Protein AF-0000000072276154 (afdb_homodimer)

InterPro domains:
  IPR001851 ABC transporter, permease [PF02653] (33-314)
  IPR043428 High-affinity branched-chain amino acid transport system permease protein LivM-like [PTHR30482] (12-326)
  IPR043428 High-affinity branched-chain amino acid transport system permease protein LivM-like [cd06581] (38-322)

Solvent-accessible surface area (backbone atoms only — not comparable to full-atom values): 31426 Å² total; per-residue (Å²): 125,58,68,64,54,51,51,53,49,45,52,53,41,51,57,39,52,55,40,63,68,22,53,85,70,34,52,75,66,49,41,54,52,49,31,51,44,28,38,45,26,33,36,22,40,18,47,28,44,27,39,28,32,35,58,41,52,64,57,22,55,36,30,25,19,37,48,3,19,51,48,17,37,55,33,35,20,46,50,70,51,31,57,71,69,30,68,67,38,55,68,86,55,42,73,38,63,39,57,67,67,65,20,23,54,48,14,10,49,50,24,22,53,52,29,53,62,57,28,59,62,46,42,71,43,58,65,70,53,24,24,52,39,26,35,28,48,23,50,26,45,44,32,50,43,36,51,35,40,46,78,43,42,11,78,40,72,36,65,70,26,60,65,77,61,42,55,69,55,32,41,50,54,29,52,52,48,51,50,54,50,45,56,44,52,75,32,74,64,23,49,52,27,41,40,36,36,74,34,55,67,62,29,42,73,75,68,46,56,63,50,62,50,40,34,49,33,40,19,55,18,21,20,38,14,1,32,26,18,17,51,50,37,22,52,59,20,51,47,38,58,74,68,43,30,67,72,48,39,52,53,40,48,50,22,22,45,49,7,3,38,49,15,74,50,7,15,48,50,10,36,51,52,51,51,50,49,49,50,53,33,47,48,36,30,78,44,42,60,70,75,84,56,72,50,67,57,42,68,47,42,42,56,34,51,49,28,50,48,49,40,50,43,45,63,77,33,69,51,18,76,35,22,71,40,41,76,75,60,68,67,64,77,109,125,57,69,63,54,52,51,52,50,45,52,52,41,51,58,42,50,56,39,64,66,21,53,83,69,34,51,75,64,50,42,54,52,50,32,50,45,30,40,44,26,33,35,22,40,19,47,27,42,27,40,29,32,36,59,40,53,66,58,23,55,36,30,25,18,37,50,2,19,51,49,16,35,55,34,35,20,46,51,69,52,32,56,71,69,31,67,67,38,54,69,84,55,43,73,39,63,40,57,68,68,66,20,24,55,48,14,10,49,52,23,23,52,52,29,53,62,57,29,60,62,46,44,69,43,58,65,68,54,24,22,53,39,25,36,29,48,24,51,26,45,45,33,48,43,36,50,32,40,46,77,43,41,11,78,40,72,37,65,71,26,60,64,77,61,44,54,68,56,32,43,52,53,29,51,51,48,52,50,53,49,45,56,42,52,74,32,74,63,24,50,52,27,42,40,36,36,74,34,56,66,63,28,41,72,77,68,47,55,64,48,62,50,39,34,48,32,41,20,56,18,21,20,38,15,1,33,26,17,17,52,50,36,22,52,60,22,51,49,39,57,75,66,43,33,67,71,49,40,50,54,40,49,50,22,23,46,49,8,3,37,48,14,75,52,8,15,48,49,10,36,51,51,51,51,50,49,49,50,53,34,47,48,34,28,77,44,43,60,70,75,84,58,74,51,66,58,42,69,47,42,42,55,34,49,49,27,49,48,48,40,50,44,43,63,77,34,67,51,19,76,35,22,72,41,40,76,76,60,67,68,63,77,107

Structure (mmCIF, N/CA/C/O backbone):
data_AF-0000000072276154-model_v1
#
loop_
_entity.id
_entity.type
_entity.pdbx_description
1 polymer 'Inner-membrane translocator'
#
loop_
_atom_site.group_PDB
_atom_site.id
_atom_site.type_symbol
_atom_site.label_atom_id
_atom_site.label_alt_id
_atom_site.label_comp_id
_atom_site.label_asym_id
_atom_site.label_entity_id
_atom_site.label_seq_id
_atom_site.pdbx_PDB_ins_code
_atom_site.Cartn_x
_atom_site.Cartn_y
_atom_site.Cartn_z
_atom_site.occupancy
_atom_site.B_iso_or_equiv
_atom_site.auth_seq_id
_atom_site.auth_comp_id
_atom_site.auth_asym_id
_atom_site.auth_atom_id
_atom_site.pdbx_PDB_model_num
ATOM 1 N N . MET A 1 1 ? -15.102 -29.969 -19.844 1 41.28 1 MET A N 1
ATOM 2 C CA . MET A 1 1 ? -14.508 -28.641 -19.781 1 41.28 1 MET A CA 1
ATOM 3 C C . MET A 1 1 ? -15.469 -27.594 -20.312 1 41.28 1 MET A C 1
ATOM 5 O O . MET A 1 1 ? -15.969 -27.703 -21.422 1 41.28 1 MET A O 1
ATOM 9 N N . SER A 1 2 ? -15.992 -26.844 -19.422 1 53.56 2 SER A N 1
ATOM 10 C CA . SER A 1 2 ? -17.078 -25.984 -19.875 1 53.56 2 SER A CA 1
ATOM 11 C C . SER A 1 2 ? -16.625 -25.094 -21.016 1 53.56 2 SER A C 1
ATOM 13 O O . SER A 1 2 ? -15.438 -24.812 -21.172 1 53.56 2 SER A O 1
ATOM 15 N N . ARG A 1 3 ? -17.375 -25.062 -22.047 1 54.44 3 ARG A N 1
ATOM 16 C CA . ARG A 1 3 ? -17.203 -24.266 -23.25 1 54.44 3 ARG A CA 1
ATOM 17 C C . ARG A 1 3 ? -16.547 -22.922 -22.922 1 54.44 3 ARG A C 1
ATOM 19 O O . ARG A 1 3 ? -15.75 -22.406 -23.703 1 54.44 3 ARG A O 1
ATOM 26 N N . ARG A 1 4 ? -16.781 -22.594 -21.719 1 55.53 4 ARG A N 1
ATOM 27 C CA . ARG A 1 4 ? -16.266 -21.281 -21.297 1 55.53 4 ARG A CA 1
ATOM 28 C C . ARG A 1 4 ? -14.758 -21.359 -21.062 1 55.53 4 ARG A C 1
ATOM 30 O O . ARG A 1 4 ? -14.031 -20.438 -21.422 1 55.53 4 ARG A O 1
ATOM 37 N N . LEU A 1 5 ? -14.406 -22.484 -20.547 1 55.44 5 LEU A N 1
ATOM 38 C CA . LEU A 1 5 ? -12.984 -22.688 -20.297 1 55.44 5 LEU A CA 1
ATOM 39 C C . LEU A 1 5 ? -12.219 -22.828 -21.609 1 55.44 5 LEU A C 1
ATOM 41 O O . LEU A 1 5 ? -11.109 -22.297 -21.75 1 55.44 5 LEU A O 1
ATOM 45 N N . VAL A 1 6 ? -12.836 -23.484 -22.531 1 52.12 6 VAL A N 1
ATOM 46 C CA . VAL A 1 6 ? -12.203 -23.734 -23.828 1 52.12 6 VAL A CA 1
ATOM 47 C C . VAL A 1 6 ? -12.031 -22.406 -24.562 1 52.12 6 VAL A C 1
ATOM 49 O O . VAL A 1 6 ? -10.992 -22.156 -25.172 1 52.12 6 VAL A O 1
ATOM 52 N N . LEU A 1 7 ? -12.977 -21.594 -24.547 1 52.12 7 LEU A N 1
ATOM 53 C CA . LEU A 1 7 ? -12.898 -20.328 -25.281 1 52.12 7 LEU A CA 1
ATOM 54 C C . LEU A 1 7 ? -11.914 -19.375 -24.625 1 52.12 7 LEU A C 1
ATOM 56 O O . LEU A 1 7 ? -11.188 -18.656 -25.312 1 52.12 7 LEU A O 1
ATOM 60 N N . MET A 1 8 ? -11.898 -19.391 -23.391 1 54.91 8 MET A N 1
ATOM 61 C CA . MET A 1 8 ? -10.953 -18.547 -22.672 1 54.91 8 MET A CA 1
ATOM 62 C C . MET A 1 8 ? -9.523 -19 -22.906 1 54.91 8 MET A C 1
ATOM 64 O O . MET A 1 8 ? -8.633 -18.188 -23.125 1 54.91 8 MET A O 1
ATOM 68 N N . LEU A 1 9 ? -9.344 -20.328 -22.844 1 52.19 9 LEU A N 1
ATOM 69 C CA . LEU A 1 9 ? -8.039 -20.922 -23.125 1 52.19 9 LEU A CA 1
ATOM 70 C C . LEU A 1 9 ? -7.684 -20.75 -24.609 1 52.19 9 LEU A C 1
ATOM 72 O O . LEU A 1 9 ? -6.523 -20.516 -24.938 1 52.19 9 LEU A O 1
ATOM 76 N N . GLY A 1 10 ? -8.711 -20.953 -25.344 1 52.5 10 GLY A N 1
ATOM 77 C CA . GLY A 1 10 ? -8.469 -20.812 -26.766 1 52.5 10 GLY A CA 1
ATOM 78 C C . GLY A 1 10 ? -8.031 -19.406 -27.156 1 52.5 10 GLY A C 1
ATOM 79 O O . GLY A 1 10 ? -7.094 -19.25 -27.938 1 52.5 10 GLY A O 1
ATOM 80 N N . GLY A 1 11 ? -8.68 -18.359 -26.641 1 52.91 11 GLY A N 1
ATOM 81 C CA . GLY A 1 11 ? -8.328 -16.984 -26.953 1 52.91 11 GLY A CA 1
ATOM 82 C C . GLY A 1 11 ? -6.977 -16.562 -26.391 1 52.91 11 GLY A C 1
ATOM 83 O O . GLY A 1 11 ? -6.207 -15.875 -27.062 1 52.91 11 GLY A O 1
ATOM 84 N N . ALA A 1 12 ? -6.727 -16.953 -25.188 1 53.22 12 ALA A N 1
ATOM 85 C CA . ALA A 1 12 ? -5.41 -16.75 -24.594 1 53.22 12 ALA A CA 1
ATOM 86 C C . ALA A 1 12 ? -4.328 -17.469 -25.391 1 53.22 12 ALA A C 1
ATOM 88 O O . ALA A 1 12 ? -3.232 -16.938 -25.578 1 53.22 12 ALA A O 1
ATOM 89 N N . CYS A 1 13 ? -4.609 -18.719 -25.766 1 49.72 13 CYS A N 1
ATOM 90 C CA . CYS A 1 13 ? -3.738 -19.5 -26.625 1 49.72 13 CYS A CA 1
ATOM 91 C C . CYS A 1 13 ? -3.588 -18.859 -28 1 49.72 13 CYS A C 1
ATOM 93 O O . CYS A 1 13 ? -2.492 -18.844 -28.562 1 49.72 13 CYS A O 1
ATOM 95 N N . LEU A 1 14 ? -4.734 -18.422 -28.562 1 50.88 14 LEU A N 1
ATOM 96 C CA . LEU A 1 14 ? -4.598 -17.781 -29.875 1 50.88 14 LEU A CA 1
ATOM 97 C C . LEU A 1 14 ? -3.688 -16.562 -29.781 1 50.88 14 LEU A C 1
ATOM 99 O O . LEU A 1 14 ? -2.867 -16.328 -30.672 1 50.88 14 LEU A O 1
ATOM 103 N N . LEU A 1 15 ? -3.732 -15.844 -28.703 1 50.88 15 LEU A N 1
ATOM 104 C CA . LEU A 1 15 ? -2.883 -14.68 -28.484 1 50.88 15 LEU A CA 1
ATOM 105 C C . LEU A 1 15 ? -1.444 -15.102 -28.203 1 50.88 15 LEU A C 1
ATOM 107 O O . LEU A 1 15 ? -0.503 -14.445 -28.656 1 50.88 15 LEU A O 1
ATOM 111 N N . ALA A 1 16 ? -1.239 -16.172 -27.406 1 48.66 16 ALA A N 1
ATOM 112 C CA . ALA A 1 16 ? 0.056 -16.812 -27.219 1 48.66 16 ALA A CA 1
ATOM 113 C C . ALA A 1 16 ? 0.595 -17.375 -28.531 1 48.66 16 ALA A C 1
ATOM 115 O O . ALA A 1 16 ? 1.79 -17.266 -28.812 1 48.66 16 ALA A O 1
ATOM 116 N N . LEU A 1 17 ? -0.207 -18.188 -29.078 1 48.78 17 LEU A N 1
ATOM 117 C CA . LEU A 1 17 ? 0.185 -18.797 -30.344 1 48.78 17 LEU A CA 1
ATOM 118 C C . LEU A 1 17 ? 0.573 -17.734 -31.359 1 48.78 17 LEU A C 1
ATOM 120 O O . LEU A 1 17 ? 1.497 -17.922 -32.156 1 48.78 17 LEU A O 1
ATOM 124 N N . ALA A 1 18 ? -0.161 -16.688 -31.469 1 46.94 18 ALA A N 1
ATOM 125 C CA . ALA A 1 18 ? 0.297 -15.602 -32.312 1 46.94 18 ALA A CA 1
ATOM 126 C C . ALA A 1 18 ? 1.661 -15.086 -31.875 1 46.94 18 ALA A C 1
ATOM 128 O O . ALA A 1 18 ? 2.416 -14.523 -32.656 1 46.94 18 ALA A O 1
ATOM 129 N N . GLY A 1 19 ? 2.08 -15.273 -30.688 1 46.59 19 GLY A N 1
ATOM 130 C CA . GLY A 1 19 ? 3.385 -14.969 -30.125 1 46.59 19 GLY A CA 1
ATOM 131 C C . GLY A 1 19 ? 4.473 -15.922 -30.594 1 46.59 19 GLY A C 1
ATOM 132 O O . GLY A 1 19 ? 5.645 -15.539 -30.656 1 46.59 19 GLY A O 1
ATOM 133 N N . TRP A 1 20 ? 4.23 -17.25 -30.453 1 45.78 20 TRP A N 1
ATOM 134 C CA . TRP A 1 20 ? 5.23 -18.125 -31.047 1 45.78 20 TRP A CA 1
ATOM 135 C C . TRP A 1 20 ? 5.621 -17.656 -32.438 1 45.78 20 TRP A C 1
ATOM 137 O O . TRP A 1 20 ? 6.793 -17.719 -32.812 1 45.78 20 TRP A O 1
ATOM 147 N N . GLY A 1 21 ? 4.656 -17.641 -33.281 1 46.94 21 GLY A N 1
ATOM 148 C CA . GLY A 1 21 ? 5.043 -17.109 -34.562 1 46.94 21 GLY A CA 1
ATOM 149 C C . GLY A 1 21 ? 5.648 -15.719 -34.469 1 46.94 21 GLY A C 1
ATOM 150 O O . GLY A 1 21 ? 6.207 -15.227 -35.469 1 46.94 21 GLY A O 1
ATOM 151 N N . LEU A 1 22 ? 5.523 -15.078 -33.406 1 49.22 22 LEU A N 1
ATOM 152 C CA . LEU A 1 22 ? 5.875 -13.672 -33.219 1 49.22 22 LEU A CA 1
ATOM 153 C C . LEU A 1 22 ? 7.355 -13.523 -32.875 1 49.22 22 LEU A C 1
ATOM 155 O O . LEU A 1 22 ? 7.965 -12.492 -33.188 1 49.22 22 LEU A O 1
ATOM 159 N N . PRO A 1 23 ? 7.922 -14.391 -31.984 1 51.28 23 PRO A N 1
ATOM 160 C CA . PRO A 1 23 ? 9.344 -14.078 -31.797 1 51.28 23 PRO A CA 1
ATOM 161 C C . PRO A 1 23 ? 10.07 -13.859 -33.125 1 51.28 23 PRO A C 1
ATOM 163 O O . PRO A 1 23 ? 11.008 -13.062 -33.188 1 51.28 23 PRO A O 1
ATOM 166 N N . MET A 1 24 ? 9.781 -14.75 -34 1 50.78 24 MET A N 1
ATOM 167 C CA . MET A 1 24 ? 10.469 -14.539 -35.281 1 50.78 24 MET A CA 1
ATOM 168 C C . MET A 1 24 ? 10.117 -13.18 -35.875 1 50.78 24 MET A C 1
ATOM 170 O O . MET A 1 24 ? 10.906 -12.617 -36.625 1 50.78 24 MET A O 1
ATOM 174 N N . VAL A 1 25 ? 8.945 -12.688 -35.531 1 53.09 25 VAL A N 1
ATOM 175 C CA . VAL A 1 25 ? 8.531 -11.438 -36.156 1 53.09 25 VAL A CA 1
ATOM 176 C C . VAL A 1 25 ? 8.688 -10.289 -35.188 1 53.09 25 VAL A C 1
ATOM 178 O O . VAL A 1 25 ? 8.828 -9.125 -35.562 1 53.09 25 VAL A O 1
ATOM 181 N N . VAL A 1 26 ? 8.758 -10.758 -33.906 1 63.75 26 VAL A N 1
ATOM 182 C CA . VAL A 1 26 ? 8.727 -9.664 -32.938 1 63.75 26 VAL A CA 1
ATOM 183 C C . VAL A 1 26 ? 10.156 -9.305 -32.5 1 63.75 26 VAL A C 1
ATOM 185 O O . VAL A 1 26 ? 11.016 -10.18 -32.406 1 63.75 26 VAL A O 1
ATOM 188 N N . SER A 1 27 ? 10.508 -8.133 -32.594 1 75.81 27 SER A N 1
ATOM 189 C CA . SER A 1 27 ? 11.789 -7.574 -32.156 1 75.81 27 SER A CA 1
ATOM 190 C C . SER A 1 27 ? 12.148 -8.039 -30.766 1 75.81 27 SER A C 1
ATOM 192 O O . SER A 1 27 ? 11.297 -8.562 -30.047 1 75.81 27 SER A O 1
ATOM 194 N N . ASP A 1 28 ? 13.383 -8.18 -30.453 1 78.88 28 ASP A N 1
ATOM 195 C CA . ASP A 1 28 ? 13.883 -8.539 -29.141 1 78.88 28 ASP A CA 1
ATOM 196 C C . ASP A 1 28 ? 13.141 -7.781 -28.047 1 78.88 28 ASP A C 1
ATOM 198 O O . ASP A 1 28 ? 12.797 -8.352 -27 1 78.88 28 ASP A O 1
ATOM 202 N N . TYR A 1 29 ? 12.828 -6.625 -28.328 1 80.25 29 TYR A N 1
ATOM 203 C CA . TYR A 1 29 ? 12.094 -5.785 -27.391 1 80.25 29 TYR A CA 1
ATOM 204 C C . TYR A 1 29 ? 10.664 -6.281 -27.219 1 80.25 29 TYR A C 1
ATOM 206 O O . TYR A 1 29 ? 10.156 -6.352 -26.109 1 80.25 29 TYR A O 1
ATOM 214 N N . GLY A 1 30 ? 10.094 -6.602 -28.25 1 81 30 GLY A N 1
ATOM 215 C CA . GLY A 1 30 ? 8.742 -7.133 -28.219 1 81 30 GLY A CA 1
ATOM 216 C C . GLY A 1 30 ? 8.633 -8.43 -27.438 1 81 30 GLY A C 1
ATOM 217 O O . GLY A 1 30 ? 7.66 -8.641 -26.719 1 81 30 GLY A O 1
ATOM 218 N N . GLN A 1 31 ? 9.633 -9.281 -27.641 1 86 31 GLN A N 1
ATOM 219 C CA . GLN A 1 31 ? 9.625 -10.547 -26.906 1 86 31 GLN A CA 1
ATOM 220 C C . GLN A 1 31 ? 9.703 -10.312 -25.406 1 86 31 GLN A C 1
ATOM 222 O O . GLN A 1 31 ? 9.031 -10.984 -24.625 1 86 31 GLN A O 1
ATOM 227 N N . ARG A 1 32 ? 10.523 -9.367 -25 1 88.25 32 ARG A N 1
ATOM 228 C CA . ARG A 1 32 ? 10.664 -9.062 -23.578 1 88.25 32 ARG A CA 1
ATOM 229 C C . ARG A 1 32 ? 9.344 -8.562 -23 1 88.25 32 ARG A C 1
ATOM 231 O O . ARG A 1 32 ? 8.969 -8.938 -21.891 1 88.25 32 ARG A O 1
ATOM 238 N N . LEU A 1 33 ? 8.633 -7.789 -23.781 1 86.5 33 LEU A N 1
ATOM 239 C CA . LEU A 1 33 ? 7.352 -7.254 -23.359 1 86.5 33 LEU A CA 1
ATOM 240 C C . LEU A 1 33 ? 6.316 -8.367 -23.219 1 86.5 33 LEU A C 1
ATOM 242 O O . LEU A 1 33 ? 5.527 -8.375 -22.266 1 86.5 33 LEU A O 1
ATOM 246 N N . LEU A 1 34 ? 6.375 -9.242 -24.125 1 88.94 34 LEU A N 1
ATOM 247 C CA . LEU A 1 34 ? 5.41 -10.336 -24.125 1 88.94 34 LEU A CA 1
ATOM 248 C C . LEU A 1 34 ? 5.688 -11.297 -22.969 1 88.94 34 LEU A C 1
ATOM 250 O O . LEU A 1 34 ? 4.754 -11.805 -22.344 1 88.94 34 LEU A O 1
ATOM 254 N N . ILE A 1 35 ? 6.969 -11.609 -22.75 1 93.56 35 ILE A N 1
ATOM 255 C CA . ILE A 1 35 ? 7.332 -12.484 -21.641 1 93.56 35 ILE A CA 1
ATOM 256 C C . ILE A 1 35 ? 6.867 -11.867 -20.312 1 93.56 35 ILE A C 1
ATOM 258 O O . ILE A 1 35 ? 6.211 -12.523 -19.516 1 93.56 35 ILE A O 1
ATOM 262 N N . MET A 1 36 ? 7.098 -10.586 -20.141 1 92.5 36 MET A N 1
ATOM 263 C CA . MET A 1 36 ? 6.684 -9.898 -18.922 1 92.5 36 MET A CA 1
ATOM 264 C C . MET A 1 36 ? 5.164 -9.859 -18.797 1 92.5 36 MET A C 1
ATOM 266 O O . MET A 1 36 ? 4.621 -9.945 -17.703 1 92.5 36 MET A O 1
ATOM 270 N N . GLY A 1 37 ? 4.531 -9.672 -19.922 1 92.69 37 GLY A N 1
ATOM 271 C CA . GLY A 1 37 ? 3.078 -9.727 -19.922 1 92.69 37 GLY A CA 1
ATOM 272 C C . GLY A 1 37 ? 2.525 -11.055 -19.453 1 92.69 37 GLY A C 1
ATOM 273 O O . GLY A 1 37 ? 1.604 -11.086 -18.625 1 92.69 37 GLY A O 1
ATOM 274 N N . CYS A 1 38 ? 3.121 -12.117 -19.938 1 95.06 38 CYS A N 1
ATOM 275 C CA . CYS A 1 38 ? 2.688 -13.445 -19.531 1 95.06 38 CYS A CA 1
ATOM 276 C C . CYS A 1 38 ? 2.891 -13.664 -18.047 1 95.06 38 CYS A C 1
ATOM 278 O O . CYS A 1 38 ? 2 -14.172 -17.359 1 95.06 38 CYS A O 1
ATOM 280 N N . ILE A 1 39 ? 4.031 -13.273 -17.578 1 97.19 39 ILE A N 1
ATOM 281 C CA . ILE A 1 39 ? 4.336 -13.422 -16.156 1 97.19 39 ILE A CA 1
ATOM 282 C C . ILE A 1 39 ? 3.375 -12.57 -15.336 1 97.19 39 ILE A C 1
ATOM 284 O O . ILE A 1 39 ? 2.85 -13.023 -14.312 1 97.19 39 ILE A O 1
ATOM 288 N N . SER A 1 40 ? 3.094 -11.383 -15.805 1 96.5 40 SER A N 1
ATOM 289 C CA . SER A 1 40 ? 2.186 -10.492 -15.094 1 96.5 40 SER A CA 1
ATOM 290 C C . SER A 1 40 ? 0.777 -11.07 -15.031 1 96.5 40 SER A C 1
ATOM 292 O O . SER A 1 40 ? 0.079 -10.914 -14.023 1 96.5 40 SER A O 1
ATOM 294 N N . VAL A 1 41 ? 0.371 -11.719 -16.078 1 96.19 41 VAL A N 1
ATOM 295 C CA . VAL A 1 41 ? -0.949 -12.336 -16.094 1 96.19 41 VAL A CA 1
ATOM 296 C C . VAL A 1 41 ? -1.03 -13.391 -14.992 1 96.19 41 VAL A C 1
ATOM 298 O O . VAL A 1 41 ? -2.035 -13.484 -14.281 1 96.19 41 VAL A O 1
ATOM 301 N N . ILE A 1 42 ? -0.017 -14.172 -14.859 1 97.94 42 ILE A N 1
ATOM 302 C CA . ILE A 1 42 ? 0.027 -15.195 -13.82 1 97.94 42 ILE A CA 1
ATOM 303 C C . ILE A 1 42 ? -0.07 -14.547 -12.445 1 97.94 42 ILE A C 1
ATOM 305 O O . ILE A 1 42 ? -0.854 -14.977 -11.602 1 97.94 42 ILE A O 1
ATOM 309 N N . LEU A 1 43 ? 0.699 -13.484 -12.281 1 98.25 43 LEU A N 1
ATOM 310 C CA . LEU A 1 43 ? 0.743 -12.812 -10.984 1 98.25 43 LEU A CA 1
ATOM 311 C C . LEU A 1 43 ? -0.593 -12.141 -10.672 1 98.25 43 LEU A C 1
ATOM 313 O O . LEU A 1 43 ? -1.098 -12.25 -9.555 1 98.25 43 LEU A O 1
ATOM 317 N N . VAL A 1 44 ? -1.196 -11.492 -11.648 1 96.75 44 VAL A N 1
ATOM 318 C CA . VAL A 1 44 ? -2.465 -10.797 -11.453 1 96.75 44 VAL A CA 1
ATOM 319 C C . VAL A 1 44 ? -3.58 -11.812 -11.219 1 96.75 44 VAL A C 1
ATOM 321 O O . VAL A 1 44 ? -4.438 -11.617 -10.352 1 96.75 44 VAL A O 1
ATOM 324 N N . ALA A 1 45 ? -3.555 -12.891 -11.984 1 96.5 45 ALA A N 1
ATOM 325 C CA . ALA A 1 45 ? -4.559 -13.938 -11.805 1 96.5 45 ALA A CA 1
ATOM 326 C C . ALA A 1 45 ? -4.449 -14.57 -10.422 1 96.5 45 ALA A C 1
ATOM 328 O O . ALA A 1 45 ? -5.465 -14.898 -9.805 1 96.5 45 ALA A O 1
ATOM 329 N N . SER A 1 46 ? -3.23 -14.789 -9.984 1 97.44 46 SER A N 1
ATOM 330 C CA . SER A 1 46 ? -3.021 -15.352 -8.648 1 97.44 46 SER A CA 1
ATOM 331 C C . SER A 1 46 ? -3.576 -14.43 -7.57 1 97.44 46 SER A C 1
ATOM 333 O O . SER A 1 46 ? -4.18 -14.891 -6.602 1 97.44 46 SER A O 1
ATOM 335 N N . MET A 1 47 ? -3.379 -13.172 -7.734 1 96 47 MET A N 1
ATOM 336 C CA . MET A 1 47 ? -3.885 -12.172 -6.801 1 96 47 MET A CA 1
ATOM 337 C C . MET A 1 47 ? -5.406 -12.086 -6.867 1 96 47 MET A C 1
ATOM 339 O O . MET A 1 47 ? -6.066 -11.891 -5.848 1 96 47 MET A O 1
ATOM 343 N N . GLY A 1 48 ? -5.941 -12.242 -8.023 1 95.06 48 GLY A N 1
ATOM 344 C CA . GLY A 1 48 ? -7.371 -12.125 -8.266 1 95.06 48 GLY A CA 1
ATOM 345 C C . GLY A 1 48 ? -8.18 -13.219 -7.602 1 95.06 48 GLY A C 1
ATOM 346 O O . GLY A 1 48 ? -9.352 -13.023 -7.273 1 95.06 48 GLY A O 1
ATOM 347 N N . LEU A 1 49 ? -7.57 -14.336 -7.379 1 93.88 49 LEU A N 1
ATOM 348 C CA . LEU A 1 49 ? -8.312 -15.453 -6.797 1 93.88 49 LEU A CA 1
ATOM 349 C C . LEU A 1 49 ? -8.812 -15.102 -5.402 1 93.88 49 LEU A C 1
ATOM 351 O O . LEU A 1 49 ? -10 -15.273 -5.105 1 93.88 49 LEU A O 1
ATOM 355 N N . ALA A 1 50 ? -7.965 -14.57 -4.57 1 90.12 50 ALA A N 1
ATOM 356 C CA . ALA A 1 50 ? -8.398 -14.188 -3.23 1 90.12 50 ALA A CA 1
ATOM 357 C C . ALA A 1 50 ? -9.148 -12.852 -3.26 1 90.12 50 ALA A C 1
ATOM 359 O O . ALA A 1 50 ? -10.234 -12.734 -2.691 1 90.12 50 ALA A O 1
ATOM 360 N N . ASN A 1 51 ? -8.633 -11.914 -3.973 1 92.38 51 ASN A N 1
ATOM 361 C CA . ASN A 1 51 ? -9.148 -10.555 -3.943 1 92.38 51 ASN A CA 1
ATOM 362 C C . ASN A 1 51 ? -10.469 -10.438 -4.699 1 92.38 51 ASN A C 1
ATOM 364 O O . ASN A 1 51 ? -11.32 -9.609 -4.359 1 92.38 51 ASN A O 1
ATOM 368 N N . GLY A 1 52 ? -10.648 -11.227 -5.664 1 89.88 52 GLY A N 1
ATOM 369 C CA . GLY A 1 52 ? -11.805 -11.07 -6.523 1 89.88 52 GLY A CA 1
ATOM 370 C C . GLY A 1 52 ? -12.914 -12.055 -6.215 1 89.88 52 GLY A C 1
ATOM 371 O O . GLY A 1 52 ? -14.094 -11.766 -6.453 1 89.88 52 GLY A O 1
ATOM 372 N N . PHE A 1 53 ? -12.57 -13.148 -5.633 1 92.94 53 PHE A N 1
ATOM 373 C CA . PHE A 1 53 ? -13.586 -14.195 -5.574 1 92.94 53 PHE A CA 1
ATOM 374 C C . PHE A 1 53 ? -13.969 -14.5 -4.133 1 92.94 53 PHE A C 1
ATOM 376 O O . PHE A 1 53 ? -14.906 -15.258 -3.877 1 92.94 53 PHE A O 1
ATOM 383 N N . THR A 1 54 ? -13.312 -13.984 -3.16 1 92.38 54 THR A N 1
ATOM 384 C CA . THR A 1 54 ? -13.664 -14.266 -1.774 1 92.38 54 THR A CA 1
ATOM 385 C C . THR A 1 54 ? -14.07 -12.984 -1.048 1 92.38 54 THR A C 1
ATOM 387 O O . THR A 1 54 ? -14.609 -13.039 0.062 1 92.38 54 THR A O 1
ATOM 390 N N . GLY A 1 55 ? -13.805 -11.891 -1.602 1 87.69 55 GLY A N 1
ATOM 391 C CA . GLY A 1 55 ? -14.164 -10.633 -0.98 1 87.69 55 GLY A CA 1
ATOM 392 C C . GLY A 1 55 ? -13.078 -10.07 -0.083 1 87.69 55 GLY A C 1
ATOM 393 O O . GLY A 1 55 ? -13.258 -9.016 0.537 1 87.69 55 GLY A O 1
ATOM 394 N N . VAL A 1 56 ? -12.016 -10.758 0.045 1 90.5 56 VAL A N 1
ATOM 395 C CA . VAL A 1 56 ? -10.883 -10.273 0.823 1 90.5 56 VAL A CA 1
ATOM 396 C C . VAL A 1 56 ? -9.953 -9.461 -0.075 1 90.5 56 VAL A C 1
ATOM 398 O O . VAL A 1 56 ? -9.641 -9.875 -1.192 1 90.5 56 VAL A O 1
ATOM 401 N N . PHE A 1 57 ? -9.617 -8.273 0.342 1 92 57 PHE A N 1
ATOM 402 C CA . PHE A 1 57 ? -8.688 -7.453 -0.423 1 92 57 PHE A CA 1
ATOM 403 C C . PHE A 1 57 ? -7.285 -7.535 0.171 1 92 57 PHE A C 1
ATOM 405 O O . PHE A 1 57 ? -6.906 -6.695 0.992 1 92 57 PHE A O 1
ATOM 412 N N . SER A 1 58 ? -6.539 -8.484 -0.286 1 93.81 58 SER A N 1
ATOM 413 C CA . SER A 1 58 ? -5.188 -8.734 0.207 1 93.81 58 SER A CA 1
ATOM 414 C C . SER A 1 58 ? -4.152 -7.949 -0.59 1 93.81 58 SER A C 1
ATOM 416 O O . SER A 1 58 ? -4.25 -7.848 -1.815 1 93.81 58 SER A O 1
ATOM 418 N N . LEU A 1 59 ? -3.205 -7.383 0.113 1 91.38 59 LEU A N 1
ATOM 419 C CA . LEU A 1 59 ? -2.127 -6.625 -0.515 1 91.38 59 LEU A CA 1
ATOM 420 C C . LEU A 1 59 ? -0.786 -7.32 -0.316 1 91.38 59 LEU A C 1
ATOM 422 O O . LEU A 1 59 ? 0.266 -6.742 -0.592 1 91.38 59 LEU A O 1
ATOM 426 N N . GLY A 1 60 ? -0.795 -8.508 0.126 1 93.12 60 GLY A N 1
ATOM 427 C CA . GLY A 1 60 ? 0.434 -9.172 0.523 1 93.12 60 GLY A CA 1
ATOM 428 C C . GLY A 1 60 ? 0.92 -10.188 -0.496 1 93.12 60 GLY A C 1
ATOM 429 O O . GLY A 1 60 ? 1.896 -10.898 -0.253 1 93.12 60 GLY A O 1
ATOM 430 N N . GLN A 1 61 ? 0.311 -10.312 -1.658 1 96.44 61 GLN A N 1
ATOM 431 C CA . GLN A 1 61 ? 0.606 -11.352 -2.635 1 96.44 61 GLN A CA 1
ATOM 432 C C . GLN A 1 61 ? 2.049 -11.258 -3.121 1 96.44 61 GLN A C 1
ATOM 434 O O . GLN A 1 61 ? 2.678 -12.273 -3.42 1 96.44 61 GLN A O 1
ATOM 439 N N . VAL A 1 62 ? 2.543 -10.062 -3.184 1 97.12 62 VAL A N 1
ATOM 440 C CA . VAL A 1 62 ? 3.896 -9.859 -3.691 1 97.12 62 VAL A CA 1
ATOM 441 C C . VAL A 1 62 ? 4.91 -10.461 -2.717 1 97.12 62 VAL A C 1
ATOM 443 O O . VAL A 1 62 ? 6.039 -10.766 -3.1 1 97.12 62 VAL A O 1
ATOM 446 N N . GLY A 1 63 ? 4.516 -10.594 -1.421 1 97.06 63 GLY A N 1
ATOM 447 C CA . GLY A 1 63 ? 5.363 -11.344 -0.509 1 97.06 63 GLY A CA 1
ATOM 448 C C . GLY A 1 63 ? 5.648 -12.758 -0.983 1 97.06 63 GLY A C 1
ATOM 449 O O . GLY A 1 63 ? 6.777 -13.242 -0.874 1 97.06 63 GLY A O 1
ATOM 450 N N . PHE A 1 64 ? 4.648 -13.391 -1.52 1 98.62 64 PHE A N 1
ATOM 451 C CA . PHE A 1 64 ? 4.801 -14.742 -2.045 1 98.62 64 PHE A CA 1
ATOM 452 C C . PHE A 1 64 ? 5.605 -14.734 -3.338 1 98.62 64 PHE A C 1
ATOM 454 O O . PHE A 1 64 ? 6.352 -15.672 -3.621 1 98.62 64 PHE A O 1
ATOM 461 N N . VAL A 1 65 ? 5.441 -13.688 -4.137 1 98.69 65 VAL A N 1
ATOM 462 C CA . VAL A 1 65 ? 6.246 -13.531 -5.344 1 98.69 65 VAL A CA 1
ATOM 463 C C . VAL A 1 65 ? 7.73 -13.508 -4.977 1 98.69 65 VAL A C 1
ATOM 465 O O . VAL A 1 65 ? 8.547 -14.172 -5.617 1 98.69 65 VAL A O 1
ATOM 468 N N . ALA A 1 66 ? 8.055 -12.75 -3.928 1 98.25 66 ALA A N 1
ATOM 469 C CA . ALA A 1 66 ? 9.43 -12.656 -3.453 1 98.25 66 ALA A CA 1
ATOM 470 C C . ALA A 1 66 ? 9.945 -14.016 -2.984 1 98.25 66 ALA A C 1
ATOM 472 O O . ALA A 1 66 ? 11.047 -14.43 -3.363 1 98.25 66 ALA A O 1
ATOM 473 N N . ILE A 1 67 ? 9.164 -14.68 -2.207 1 98.25 67 ILE A N 1
ATOM 474 C CA . ILE A 1 67 ? 9.547 -15.992 -1.705 1 98.25 67 ILE A CA 1
ATOM 475 C C . ILE A 1 67 ? 9.797 -16.938 -2.875 1 98.25 67 ILE A C 1
ATOM 477 O O . ILE A 1 67 ? 10.812 -17.641 -2.906 1 98.25 67 ILE A O 1
ATOM 481 N N . GLY A 1 68 ? 8.93 -16.906 -3.809 1 98.69 68 GLY A N 1
ATOM 482 C CA . GLY A 1 68 ? 9.07 -17.781 -4.969 1 98.69 68 GLY A CA 1
ATOM 483 C C . GLY A 1 68 ? 10.336 -17.516 -5.762 1 98.69 68 GLY A C 1
ATOM 484 O O . GLY A 1 68 ? 11.016 -18.453 -6.18 1 98.69 68 GLY A O 1
ATOM 485 N N . ALA A 1 69 ? 10.625 -16.234 -5.992 1 98.44 69 ALA A N 1
ATOM 486 C CA . ALA A 1 69 ? 11.82 -15.859 -6.742 1 98.44 69 ALA A CA 1
ATOM 487 C C . ALA A 1 69 ? 13.086 -16.328 -6.031 1 98.44 69 ALA A C 1
ATOM 489 O O . ALA A 1 69 ? 13.977 -16.906 -6.652 1 98.44 69 ALA A O 1
ATOM 490 N N . TYR A 1 70 ? 13.172 -16.188 -4.746 1 97.62 70 TYR A N 1
ATOM 491 C CA . TYR A 1 70 ? 14.391 -16.5 -4.004 1 97.62 70 TYR A CA 1
ATOM 492 C C . TYR A 1 70 ? 14.523 -18.016 -3.814 1 97.62 70 TYR A C 1
ATOM 494 O O . TYR A 1 70 ? 15.617 -18.562 -3.928 1 97.62 70 TYR A O 1
ATOM 502 N N . VAL A 1 71 ? 13.391 -18.688 -3.508 1 97.62 71 VAL A N 1
ATOM 503 C CA . VAL A 1 71 ? 13.438 -20.125 -3.322 1 97.62 71 VAL A CA 1
ATOM 504 C C . VAL A 1 71 ? 13.891 -20.797 -4.617 1 97.62 71 VAL A C 1
ATOM 506 O O . VAL A 1 71 ? 14.82 -21.609 -4.613 1 97.62 71 VAL A O 1
ATOM 509 N N . SER A 1 72 ? 13.266 -20.469 -5.695 1 97.94 72 SER A N 1
ATOM 510 C CA . SER A 1 72 ? 13.641 -21.078 -6.969 1 97.94 72 SER A CA 1
ATOM 511 C C . SER A 1 72 ? 15.047 -20.656 -7.387 1 97.94 72 SER A C 1
ATOM 513 O O . SER A 1 72 ? 15.789 -21.453 -7.98 1 97.94 72 SER A O 1
ATOM 515 N N . GLY A 1 73 ? 15.414 -19.406 -7.125 1 96.5 73 GLY A N 1
ATOM 516 C CA . GLY A 1 73 ? 16.766 -18.938 -7.418 1 96.5 73 GLY A CA 1
ATOM 517 C C . GLY A 1 73 ? 17.828 -19.719 -6.691 1 96.5 73 GLY A C 1
ATOM 518 O O . GLY A 1 73 ? 18.828 -20.141 -7.293 1 96.5 73 GLY A O 1
ATOM 519 N N . ILE A 1 74 ? 17.625 -20 -5.414 1 96.06 74 ILE A N 1
ATOM 520 C CA . ILE A 1 74 ? 18.578 -20.719 -4.59 1 96.06 74 ILE A CA 1
ATOM 521 C C . ILE A 1 74 ? 18.672 -22.172 -5.074 1 96.06 74 ILE A C 1
ATOM 523 O O . ILE A 1 74 ? 19.766 -22.719 -5.188 1 96.06 74 ILE A O 1
ATOM 527 N N . LEU A 1 75 ? 17.594 -22.734 -5.41 1 96.5 75 LEU A N 1
ATOM 528 C CA . LEU A 1 75 ? 17.562 -24.141 -5.793 1 96.5 75 LEU A CA 1
ATOM 529 C C . LEU A 1 75 ? 18.156 -24.344 -7.18 1 96.5 75 LEU A C 1
ATOM 531 O O . LEU A 1 75 ? 18.688 -25.422 -7.484 1 96.5 75 LEU A O 1
ATOM 535 N N . SER A 1 76 ? 18.156 -23.297 -8.023 1 96.38 76 SER A N 1
ATOM 536 C CA . SER A 1 76 ? 18.578 -23.469 -9.406 1 96.38 76 SER A CA 1
ATOM 537 C C . SER A 1 76 ? 20 -22.969 -9.609 1 96.38 76 SER A C 1
ATOM 539 O O . SER A 1 76 ? 20.609 -23.25 -10.648 1 96.38 76 SER A O 1
ATOM 541 N N . LEU A 1 77 ? 20.547 -22.281 -8.664 1 94.69 77 LEU A N 1
ATOM 542 C CA . LEU A 1 77 ? 21.922 -21.812 -8.773 1 94.69 77 LEU A CA 1
ATOM 543 C C . LEU A 1 77 ? 22.891 -22.969 -8.938 1 94.69 77 LEU A C 1
ATOM 545 O O . LEU A 1 77 ? 22.703 -24.031 -8.32 1 94.69 77 LEU A O 1
ATOM 549 N N . SER A 1 78 ? 23.906 -22.734 -9.727 1 93.31 78 SER A N 1
ATOM 550 C CA . SER A 1 78 ? 24.938 -23.766 -9.852 1 93.31 78 SER A CA 1
ATOM 551 C C . SER A 1 78 ? 25.703 -23.938 -8.539 1 93.31 78 SER A C 1
ATOM 553 O O . SER A 1 78 ? 25.766 -23 -7.727 1 93.31 78 SER A O 1
ATOM 555 N N . VAL A 1 79 ? 26.203 -25.078 -8.383 1 91.94 79 VAL A N 1
ATOM 556 C CA . VAL A 1 79 ? 26.953 -25.375 -7.16 1 91.94 79 VAL A CA 1
ATOM 557 C C . VAL A 1 79 ? 28.125 -24.422 -7.031 1 91.94 79 VAL A C 1
ATOM 559 O O . VAL A 1 79 ? 28.438 -23.938 -5.934 1 91.94 79 VAL A O 1
ATOM 562 N N . ALA A 1 80 ? 28.75 -24.094 -8.148 1 91.62 80 ALA A N 1
ATOM 563 C CA . ALA A 1 80 ? 29.875 -23.172 -8.156 1 91.62 80 ALA A CA 1
ATOM 564 C C . ALA A 1 80 ? 29.453 -21.766 -7.723 1 91.62 80 ALA A C 1
ATOM 566 O O . ALA A 1 80 ? 30.141 -21.109 -6.945 1 91.62 80 ALA A O 1
ATOM 567 N N . ASP A 1 81 ? 28.328 -21.359 -8.227 1 91.5 81 ASP A N 1
ATOM 568 C CA . ASP A 1 81 ? 27.828 -20.031 -7.887 1 91.5 81 ASP A CA 1
ATOM 569 C C . ASP A 1 81 ? 27.391 -19.953 -6.43 1 91.5 81 ASP A C 1
ATOM 571 O O . ASP A 1 81 ? 27.531 -18.922 -5.777 1 91.5 81 ASP A O 1
ATOM 575 N N . LYS A 1 82 ? 26.812 -21.031 -5.871 1 92.06 82 LYS A N 1
ATOM 576 C CA . LYS A 1 82 ? 26.438 -21.078 -4.461 1 92.06 82 LYS A CA 1
ATOM 577 C C . LYS A 1 82 ? 27.641 -20.906 -3.559 1 92.06 82 LYS A C 1
ATOM 579 O O . LYS A 1 82 ? 27.594 -20.172 -2.568 1 92.06 82 LYS A O 1
ATOM 584 N N . ALA A 1 83 ? 28.672 -21.562 -3.922 1 89.88 83 ALA A N 1
ATOM 585 C CA . ALA A 1 83 ? 29.906 -21.469 -3.139 1 89.88 83 ALA A CA 1
ATOM 586 C C . ALA A 1 83 ? 30.484 -20.062 -3.186 1 89.88 83 ALA A C 1
ATOM 588 O O . ALA A 1 83 ? 31.031 -19.578 -2.193 1 89.88 83 ALA A O 1
ATOM 589 N N . ALA A 1 84 ? 30.297 -19.422 -4.285 1 89.5 84 ALA A N 1
ATOM 590 C CA . ALA A 1 84 ? 30.891 -18.094 -4.504 1 89.5 84 ALA A CA 1
ATOM 591 C C . ALA A 1 84 ? 30.031 -17 -3.867 1 89.5 84 ALA A C 1
ATOM 593 O O . ALA A 1 84 ? 30.562 -16.078 -3.238 1 89.5 84 ALA A O 1
ATOM 594 N N . TYR A 1 85 ? 28.703 -17.125 -4.059 1 87.94 85 TYR A N 1
ATOM 595 C CA . TYR A 1 85 ? 27.812 -16.016 -3.707 1 87.94 85 TYR A CA 1
ATOM 596 C C . TYR A 1 85 ? 27.156 -16.25 -2.357 1 87.94 85 TYR A C 1
ATOM 598 O O . TYR A 1 85 ? 26.719 -15.305 -1.699 1 87.94 85 TYR A O 1
ATOM 606 N N . LEU A 1 86 ? 27 -17.516 -2.004 1 90.5 86 LEU A N 1
ATOM 607 C CA . LEU A 1 86 ? 26.344 -17.891 -0.763 1 90.5 86 LEU A CA 1
ATOM 608 C C . LEU A 1 86 ? 27.172 -18.891 0.03 1 90.5 86 LEU A C 1
ATOM 610 O O . LEU A 1 86 ? 26.734 -20.016 0.292 1 90.5 86 LEU A O 1
ATOM 614 N N . PRO A 1 87 ? 28.266 -18.469 0.501 1 86.56 87 PRO A N 1
ATOM 615 C CA . PRO A 1 87 ? 29.188 -19.406 1.142 1 86.56 87 PRO A CA 1
ATOM 616 C C . PRO A 1 87 ? 28.641 -19.984 2.445 1 86.56 87 PRO A C 1
ATOM 618 O O . PRO A 1 87 ? 29.031 -21.078 2.852 1 86.56 87 PRO A O 1
ATOM 621 N N . ASP A 1 88 ? 27.703 -19.328 3.086 1 87.38 88 ASP A N 1
ATOM 622 C CA . ASP A 1 88 ? 27.219 -19.766 4.391 1 87.38 88 ASP A CA 1
ATOM 623 C C . ASP A 1 88 ? 25.906 -20.547 4.262 1 87.38 88 ASP A C 1
ATOM 625 O O . ASP A 1 88 ? 25.203 -20.734 5.246 1 87.38 88 ASP A O 1
ATOM 629 N N . LEU A 1 89 ? 25.609 -20.938 3.092 1 88.94 89 LEU A N 1
ATOM 630 C CA . LEU A 1 89 ? 24.406 -21.734 2.875 1 88.94 89 LEU A CA 1
ATOM 631 C C . LEU A 1 89 ? 24.531 -23.094 3.525 1 88.94 89 LEU A C 1
ATOM 633 O O . LEU A 1 89 ? 25.578 -23.734 3.457 1 88.94 89 LEU A O 1
ATOM 637 N N . PRO A 1 90 ? 23.5 -23.453 4.195 1 87.44 90 PRO A N 1
ATOM 638 C CA . PRO A 1 90 ? 23.547 -24.797 4.773 1 87.44 90 PRO A CA 1
ATOM 639 C C . PRO A 1 90 ? 23.891 -25.875 3.748 1 87.44 90 PRO A C 1
ATOM 641 O O . PRO A 1 90 ? 23.516 -25.766 2.578 1 87.44 90 PRO A O 1
ATOM 644 N N . ALA A 1 91 ? 24.484 -26.891 4.25 1 84.69 91 ALA A N 1
ATOM 645 C CA . ALA A 1 91 ? 25.047 -27.953 3.412 1 84.69 91 ALA A CA 1
ATOM 646 C C . ALA A 1 91 ? 23.969 -28.625 2.57 1 84.69 91 ALA A C 1
ATOM 648 O O . ALA A 1 91 ? 24.188 -28.938 1.398 1 84.69 91 ALA A O 1
ATOM 649 N N . PHE A 1 92 ? 22.812 -28.797 3.182 1 86.5 92 PHE A N 1
ATOM 650 C CA . PHE A 1 92 ? 21.75 -29.516 2.482 1 86.5 92 PHE A CA 1
ATOM 651 C C . PHE A 1 92 ? 21.266 -28.734 1.268 1 86.5 92 PHE A C 1
ATOM 653 O O . PHE A 1 92 ? 20.781 -29.312 0.3 1 86.5 92 PHE A O 1
ATOM 660 N N . LEU A 1 93 ? 21.5 -27.484 1.19 1 88.81 93 LEU A N 1
ATOM 661 C CA . LEU A 1 93 ? 21.078 -26.641 0.081 1 88.81 93 LEU A CA 1
ATOM 662 C C . LEU A 1 93 ? 22.25 -26.328 -0.841 1 88.81 93 LEU A C 1
ATOM 664 O O . LEU A 1 93 ? 22.062 -26.094 -2.039 1 88.81 93 LEU A O 1
ATOM 668 N N . ALA A 1 94 ? 23.453 -26.328 -0.299 1 87.75 94 ALA A N 1
ATOM 669 C CA . ALA A 1 94 ? 24.656 -25.938 -1.021 1 87.75 94 ALA A CA 1
ATOM 670 C C . ALA A 1 94 ? 24.953 -26.891 -2.168 1 87.75 94 ALA A C 1
ATOM 672 O O . ALA A 1 94 ? 25.484 -26.484 -3.207 1 87.75 94 ALA A O 1
ATOM 673 N N . GLY A 1 95 ? 24.531 -28.109 -1.975 1 87.88 95 GLY A N 1
ATOM 674 C CA . GLY A 1 95 ? 24.875 -29.109 -2.979 1 87.88 95 GLY A CA 1
ATOM 675 C C . GLY A 1 95 ? 23.734 -29.391 -3.949 1 87.88 95 GLY A C 1
ATOM 676 O O . GLY A 1 95 ? 23.906 -30.172 -4.891 1 87.88 95 GLY A O 1
ATOM 677 N N . VAL A 1 96 ? 22.672 -28.734 -3.836 1 90.25 96 VAL A N 1
ATOM 678 C CA . VAL A 1 96 ? 21.5 -29.062 -4.629 1 90.25 96 VAL A CA 1
ATOM 679 C C . VAL A 1 96 ? 21.406 -28.109 -5.824 1 90.25 96 VAL A C 1
ATOM 681 O O . VAL A 1 96 ? 21.578 -26.906 -5.676 1 90.25 96 VAL A O 1
ATOM 684 N N . GLN A 1 97 ? 21.328 -28.609 -6.992 1 92.62 97 GLN A N 1
ATOM 685 C CA . GLN A 1 97 ? 21.016 -27.859 -8.195 1 92.62 97 GLN A CA 1
ATOM 686 C C . GLN A 1 97 ? 19.859 -28.484 -8.969 1 92.62 97 GLN A C 1
ATOM 688 O O . GLN A 1 97 ? 19.969 -29.609 -9.445 1 92.62 97 GLN A O 1
ATOM 693 N N . MET A 1 98 ? 18.812 -27.812 -8.938 1 95.12 98 MET A N 1
ATOM 694 C CA . MET A 1 98 ? 17.609 -28.297 -9.609 1 95.12 98 MET A CA 1
ATOM 695 C C . MET A 1 98 ? 17.344 -27.516 -10.891 1 95.12 98 MET A C 1
ATOM 697 O O . MET A 1 98 ? 17.781 -26.375 -11.023 1 95.12 98 MET A O 1
ATOM 701 N N . GLY A 1 99 ? 16.719 -28.25 -11.852 1 96 99 GLY A N 1
ATOM 702 C CA . GLY A 1 99 ? 16.266 -27.531 -13.039 1 96 99 GLY A CA 1
ATOM 703 C C . GLY A 1 99 ? 15.242 -26.469 -12.727 1 96 99 GLY A C 1
ATOM 704 O O . GLY A 1 99 ? 14.664 -26.453 -11.641 1 96 99 GLY A O 1
ATOM 705 N N . THR A 1 100 ? 15.016 -25.625 -13.648 1 96.88 100 THR A N 1
ATOM 706 C CA . THR A 1 100 ? 14.141 -24.484 -13.445 1 96.88 100 THR A CA 1
ATOM 707 C C . THR A 1 100 ? 12.703 -24.938 -13.195 1 96.88 100 THR A C 1
ATOM 709 O O . THR A 1 100 ? 12.016 -24.391 -12.328 1 96.88 100 THR A O 1
ATOM 712 N N . VAL A 1 101 ? 12.203 -25.938 -13.867 1 97.44 101 VAL A N 1
ATOM 713 C CA . VAL A 1 101 ? 10.812 -26.375 -13.773 1 97.44 101 VAL A CA 1
ATOM 714 C C . VAL A 1 101 ? 10.547 -26.953 -12.391 1 97.44 101 VAL A C 1
ATOM 716 O O . VAL A 1 101 ? 9.641 -26.516 -11.68 1 97.44 101 VAL A O 1
ATOM 719 N N . PRO A 1 102 ? 11.375 -27.984 -11.922 1 97.88 102 PRO A N 1
ATOM 720 C CA . PRO A 1 102 ? 11.133 -28.484 -10.57 1 97.88 102 PRO A CA 1
ATOM 721 C C . PRO A 1 102 ? 11.344 -27.422 -9.492 1 97.88 102 PRO A C 1
ATOM 723 O O . PRO A 1 102 ? 10.648 -27.422 -8.477 1 97.88 102 PRO A O 1
ATOM 726 N N . ALA A 1 103 ? 12.328 -26.531 -9.711 1 98.25 103 ALA A N 1
ATOM 727 C CA . ALA A 1 103 ? 12.555 -25.453 -8.758 1 98.25 103 ALA A CA 1
ATOM 728 C C . ALA A 1 103 ? 11.336 -24.531 -8.664 1 98.25 103 ALA A C 1
ATOM 730 O O . ALA A 1 103 ? 10.977 -24.078 -7.57 1 98.25 103 ALA A O 1
ATOM 731 N N . THR A 1 104 ? 10.711 -24.266 -9.82 1 98.56 104 THR A N 1
ATOM 732 C CA . THR A 1 104 ? 9.531 -23.406 -9.875 1 98.56 104 THR A CA 1
ATOM 733 C C . THR A 1 104 ? 8.359 -24.062 -9.148 1 98.56 104 THR A C 1
ATOM 735 O O . THR A 1 104 ? 7.66 -23.422 -8.367 1 98.56 104 THR A O 1
ATOM 738 N N . LEU A 1 105 ? 8.125 -25.344 -9.344 1 98.69 105 LEU A N 1
ATOM 739 C CA . LEU A 1 105 ? 7.035 -26.062 -8.703 1 98.69 105 LEU A CA 1
ATOM 740 C C . LEU A 1 105 ? 7.25 -26.141 -7.195 1 98.69 105 LEU A C 1
ATOM 742 O O . LEU A 1 105 ? 6.305 -26 -6.418 1 98.69 105 LEU A O 1
ATOM 746 N N . LEU A 1 106 ? 8.484 -26.359 -6.805 1 98.5 106 LEU A N 1
ATOM 747 C CA . LEU A 1 106 ? 8.789 -26.406 -5.379 1 98.5 106 LEU A CA 1
ATOM 748 C C . LEU A 1 106 ? 8.633 -25.031 -4.746 1 98.5 106 LEU A C 1
ATOM 750 O O . LEU A 1 106 ? 8.195 -24.922 -3.596 1 98.5 106 LEU A O 1
ATOM 754 N N . ALA A 1 107 ? 9.047 -23.984 -5.461 1 98.69 107 ALA A N 1
ATOM 755 C CA . ALA A 1 107 ? 8.828 -22.625 -4.973 1 98.69 107 ALA A CA 1
ATOM 756 C C . ALA A 1 107 ? 7.348 -22.344 -4.738 1 98.69 107 ALA A C 1
ATOM 758 O O . ALA A 1 107 ? 6.973 -21.766 -3.719 1 98.69 107 ALA A O 1
ATOM 759 N N . GLY A 1 108 ? 6.52 -22.734 -5.727 1 98.81 108 GLY A N 1
ATOM 760 C CA . GLY A 1 108 ? 5.082 -22.609 -5.531 1 98.81 108 GLY A CA 1
ATOM 761 C C . GLY A 1 108 ? 4.586 -23.359 -4.309 1 98.81 108 GLY A C 1
ATOM 762 O O . GLY A 1 108 ? 3.768 -22.844 -3.547 1 98.81 108 GLY A O 1
ATOM 763 N N . ALA A 1 109 ? 5.094 -24.578 -4.059 1 98.81 109 ALA A N 1
ATOM 764 C CA . ALA A 1 109 ? 4.691 -25.406 -2.926 1 98.81 109 ALA A CA 1
ATOM 765 C C . ALA A 1 109 ? 5.098 -24.766 -1.604 1 98.81 109 ALA A C 1
ATOM 767 O O . ALA A 1 109 ? 4.34 -24.797 -0.63 1 98.81 109 ALA A O 1
ATOM 768 N N . VAL A 1 110 ? 6.316 -24.234 -1.589 1 98.69 110 VAL A N 1
ATOM 769 C CA . VAL A 1 110 ? 6.777 -23.547 -0.389 1 98.69 110 VAL A CA 1
ATOM 770 C C . VAL A 1 110 ? 5.871 -22.359 -0.091 1 98.69 110 VAL A C 1
ATOM 772 O O . VAL A 1 110 ? 5.488 -22.141 1.06 1 98.69 110 VAL A O 1
ATOM 775 N N . CYS A 1 111 ? 5.523 -21.578 -1.141 1 98.81 111 CYS A N 1
ATOM 776 C CA . CYS A 1 111 ? 4.625 -20.438 -0.971 1 98.81 111 CYS A CA 1
ATOM 777 C C . CYS A 1 111 ? 3.266 -20.891 -0.449 1 98.81 111 CYS A C 1
ATOM 779 O O . CYS A 1 111 ? 2.695 -20.25 0.443 1 98.81 111 CYS A O 1
ATOM 781 N N . ALA A 1 112 ? 2.785 -22 -0.984 1 98.81 112 ALA A N 1
ATOM 782 C CA . ALA A 1 112 ? 1.518 -22.547 -0.5 1 98.81 112 ALA A CA 1
ATOM 783 C C . ALA A 1 112 ? 1.615 -22.938 0.971 1 98.81 112 ALA A C 1
ATOM 785 O O . ALA A 1 112 ? 0.692 -22.688 1.749 1 98.81 112 ALA A O 1
ATOM 786 N N . GLY A 1 113 ? 2.654 -23.578 1.338 1 98.69 113 GLY A N 1
ATOM 787 C CA . GLY A 1 113 ? 2.863 -23.938 2.73 1 98.69 113 GLY A CA 1
ATOM 788 C C . GLY A 1 113 ? 2.896 -22.734 3.662 1 98.69 113 GLY A C 1
ATOM 789 O O . GLY A 1 113 ? 2.232 -22.734 4.699 1 98.69 113 GLY A O 1
ATOM 790 N N . VAL A 1 114 ? 3.668 -21.734 3.297 1 98 114 VAL A N 1
ATOM 791 C CA . VAL A 1 114 ? 3.74 -20.5 4.086 1 98 114 VAL A CA 1
ATOM 792 C C . VAL A 1 114 ? 2.361 -19.859 4.16 1 98 114 VAL A C 1
ATOM 794 O O . VAL A 1 114 ? 1.967 -19.344 5.207 1 98 114 VAL A O 1
ATOM 797 N N . ALA A 1 115 ? 1.649 -19.891 3.059 1 98.31 115 ALA A N 1
ATOM 798 C CA . ALA A 1 115 ? 0.327 -19.281 2.994 1 98.31 115 ALA A CA 1
ATOM 799 C C . ALA A 1 115 ? -0.646 -19.953 3.951 1 98.31 115 ALA A C 1
ATOM 801 O O . ALA A 1 115 ? -1.515 -19.312 4.535 1 98.31 115 ALA A O 1
ATOM 802 N N . VAL A 1 116 ? -0.503 -21.266 4.094 1 97.75 116 VAL A N 1
ATOM 803 C CA . VAL A 1 116 ? -1.37 -21.984 5.023 1 97.75 116 VAL A CA 1
ATOM 804 C C . VAL A 1 116 ? -1.105 -21.5 6.449 1 97.75 116 VAL A C 1
ATOM 806 O O . VAL A 1 116 ? -2.041 -21.266 7.219 1 97.75 116 VAL A O 1
ATOM 809 N N . ILE A 1 117 ? 0.108 -21.312 6.742 1 95.19 117 ILE A N 1
ATOM 810 C CA . ILE A 1 117 ? 0.494 -20.938 8.102 1 95.19 117 ILE A CA 1
ATOM 811 C C . ILE A 1 117 ? 0.077 -19.5 8.383 1 95.19 117 ILE A C 1
ATOM 813 O O . ILE A 1 117 ? -0.633 -19.234 9.352 1 95.19 117 ILE A O 1
ATOM 817 N N . VAL A 1 118 ? 0.446 -18.609 7.508 1 92.75 118 VAL A N 1
ATOM 818 C CA . VAL A 1 118 ? 0.195 -17.203 7.762 1 92.75 118 VAL A CA 1
ATOM 819 C C . VAL A 1 118 ? -1.261 -16.859 7.445 1 92.75 118 VAL A C 1
ATOM 821 O O . VAL A 1 118 ? -1.809 -15.891 7.965 1 92.75 118 VAL A O 1
ATOM 824 N N . GLY A 1 119 ? -1.854 -17.641 6.531 1 94.5 119 GLY A N 1
ATOM 825 C CA . GLY A 1 119 ? -3.232 -17.406 6.133 1 94.5 119 GLY A CA 1
ATOM 826 C C . GLY A 1 119 ? -4.234 -17.703 7.23 1 94.5 119 GLY A C 1
ATOM 827 O O . GLY A 1 119 ? -5.336 -17.156 7.238 1 94.5 119 GLY A O 1
ATOM 828 N N . LEU A 1 120 ? -3.885 -18.531 8.156 1 93.06 120 LEU A N 1
ATOM 829 C CA . LEU A 1 120 ? -4.801 -18.906 9.234 1 93.06 120 LEU A CA 1
ATOM 830 C C . LEU A 1 120 ? -5.219 -17.672 10.031 1 93.06 120 LEU A C 1
ATOM 832 O O . LEU A 1 120 ? -6.414 -17.391 10.172 1 93.06 120 LEU A O 1
ATOM 836 N N . PRO A 1 121 ? -4.266 -16.859 10.453 1 88.69 121 PRO A N 1
ATOM 837 C CA . PRO A 1 121 ? -4.688 -15.648 11.156 1 88.69 121 PRO A CA 1
ATOM 838 C C . PRO A 1 121 ? -5.129 -14.539 10.203 1 88.69 121 PRO A C 1
ATOM 840 O O . PRO A 1 121 ? -6.047 -13.781 10.523 1 88.69 121 PRO A O 1
ATOM 843 N N . LEU A 1 122 ? -4.621 -14.43 9.031 1 91.69 122 LEU A N 1
ATOM 844 C CA . LEU A 1 122 ? -4.887 -13.328 8.109 1 91.69 122 LEU A CA 1
ATOM 845 C C . LEU A 1 122 ? -6.289 -13.438 7.523 1 91.69 122 LEU A C 1
ATOM 847 O O . LEU A 1 122 ? -6.98 -12.43 7.359 1 91.69 122 LEU A O 1
ATOM 851 N N . MET A 1 123 ? -6.781 -14.68 7.301 1 93.31 123 MET A N 1
ATOM 852 C CA . MET A 1 123 ? -8.047 -14.883 6.605 1 93.31 123 MET A CA 1
ATOM 853 C C . MET A 1 123 ? -9.219 -14.836 7.586 1 93.31 123 MET A C 1
ATOM 855 O O . MET A 1 123 ? -10.375 -14.969 7.184 1 93.31 123 MET A O 1
ATOM 859 N N . ARG A 1 124 ? -8.883 -14.656 8.812 1 89.44 124 ARG A N 1
ATOM 860 C CA . ARG A 1 124 ? -9.93 -14.398 9.797 1 89.44 124 ARG A CA 1
ATOM 861 C C . ARG A 1 124 ? -10.344 -12.93 9.781 1 89.44 124 ARG A C 1
ATOM 863 O O . ARG A 1 124 ? -11.391 -12.57 10.32 1 89.44 124 ARG A O 1
ATOM 870 N N . LEU A 1 125 ? -9.469 -12.188 9.211 1 86.62 125 LEU A N 1
ATOM 871 C CA . LEU A 1 125 ? -9.711 -10.75 9.172 1 86.62 125 LEU A CA 1
ATOM 872 C C . LEU A 1 125 ? -10.586 -10.375 7.984 1 86.62 125 LEU A C 1
ATOM 874 O O . LEU A 1 125 ? -10.773 -11.18 7.07 1 86.62 125 LEU A O 1
ATOM 878 N N . SER A 1 126 ? -11.156 -9.188 8.062 1 85.12 126 SER A N 1
ATOM 879 C CA . SER A 1 126 ? -12 -8.695 6.977 1 85.12 126 SER A CA 1
ATOM 880 C C . SER A 1 126 ? -11.844 -7.191 6.793 1 85.12 126 SER A C 1
ATOM 882 O O . SER A 1 126 ? -11.273 -6.512 7.652 1 85.12 126 SER A O 1
ATOM 884 N N . GLY A 1 127 ? -12.273 -6.754 5.605 1 82.06 127 GLY A N 1
ATOM 885 C CA . GLY A 1 127 ? -12.242 -5.324 5.348 1 82.06 127 GLY A CA 1
ATOM 886 C C . GLY A 1 127 ? -10.836 -4.766 5.238 1 82.06 127 GLY A C 1
ATOM 887 O O . GLY A 1 127 ? -9.961 -5.395 4.637 1 82.06 127 GLY A O 1
ATOM 888 N N . HIS A 1 128 ? -10.594 -3.615 5.793 1 79.19 128 HIS A N 1
ATOM 889 C CA . HIS A 1 128 ? -9.297 -2.945 5.676 1 79.19 128 HIS A CA 1
ATOM 890 C C . HIS A 1 128 ? -8.25 -3.621 6.547 1 79.19 128 HIS A C 1
ATOM 892 O O . HIS A 1 128 ? -7.047 -3.48 6.301 1 79.19 128 HIS A O 1
ATOM 898 N N . HIS A 1 129 ? -8.672 -4.387 7.492 1 83.12 129 HIS A N 1
ATOM 899 C CA . HIS A 1 129 ? -7.734 -5.043 8.398 1 83.12 129 HIS A CA 1
ATOM 900 C C . HIS A 1 129 ? -6.918 -6.109 7.672 1 83.12 129 HIS A C 1
ATOM 902 O O . HIS A 1 129 ? -5.723 -6.258 7.922 1 83.12 129 HIS A O 1
ATOM 908 N N . VAL A 1 130 ? -7.617 -6.832 6.812 1 88.44 130 VAL A N 1
ATOM 909 C CA . VAL A 1 130 ? -6.898 -7.875 6.082 1 88.44 130 VAL A CA 1
ATOM 910 C C . VAL A 1 130 ? -5.902 -7.234 5.117 1 88.44 130 VAL A C 1
ATOM 912 O O . VAL A 1 130 ? -4.801 -7.754 4.918 1 88.44 130 VAL A O 1
ATOM 915 N N . SER A 1 131 ? -6.242 -6.082 4.516 1 88.31 131 SER A N 1
ATOM 916 C CA . SER A 1 131 ? -5.348 -5.387 3.602 1 88.31 131 SER A CA 1
ATOM 917 C C . SER A 1 131 ? -4.07 -4.941 4.309 1 88.31 131 SER A C 1
ATOM 919 O O . SER A 1 131 ? -2.967 -5.184 3.818 1 88.31 131 SER A O 1
ATOM 921 N N . VAL A 1 132 ? -4.219 -4.375 5.438 1 83.75 132 VAL A N 1
ATOM 922 C CA . VAL A 1 132 ? -3.08 -3.857 6.191 1 83.75 132 VAL A CA 1
ATOM 923 C C . VAL A 1 132 ? -2.244 -5.02 6.727 1 83.75 132 VAL A C 1
ATOM 925 O O . VAL A 1 132 ? -1.013 -4.98 6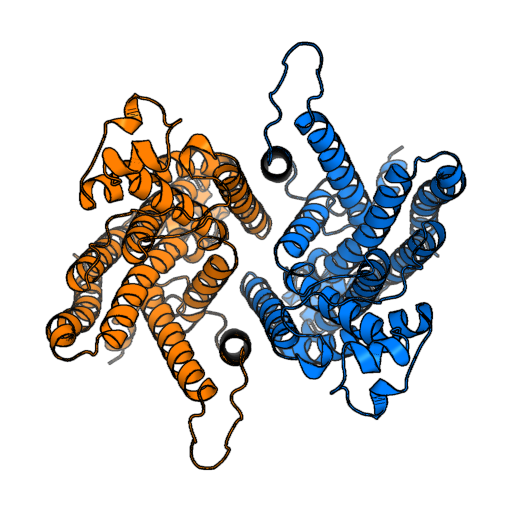.672 1 83.75 132 VAL A O 1
ATOM 928 N N . ALA A 1 133 ? -2.941 -6.016 7.207 1 86.31 133 ALA A N 1
ATOM 929 C CA . ALA A 1 133 ? -2.24 -7.168 7.762 1 86.31 133 ALA A CA 1
ATOM 930 C C . ALA A 1 133 ? -1.426 -7.883 6.688 1 86.31 133 ALA A C 1
ATOM 932 O O . ALA A 1 133 ? -0.297 -8.312 6.938 1 86.31 133 ALA A O 1
ATOM 933 N N . THR A 1 134 ? -2.012 -8.008 5.562 1 91.5 134 THR A N 1
ATOM 934 C CA . THR A 1 134 ? -1.295 -8.695 4.492 1 91.5 134 THR A CA 1
ATOM 935 C C . THR A 1 134 ? -0.153 -7.832 3.967 1 91.5 134 THR A C 1
ATOM 937 O O . THR A 1 134 ? 0.866 -8.352 3.508 1 91.5 134 THR A O 1
ATOM 940 N N . MET A 1 135 ? -0.327 -6.543 3.982 1 86.56 135 MET A N 1
ATOM 941 C CA . MET A 1 135 ? 0.799 -5.664 3.684 1 86.56 135 MET A CA 1
ATOM 942 C C . MET A 1 135 ? 1.936 -5.875 4.676 1 86.56 135 MET A C 1
ATOM 944 O O . MET A 1 135 ? 3.105 -5.898 4.289 1 86.56 135 MET A O 1
ATOM 948 N N . GLY A 1 136 ? 1.514 -5.938 5.965 1 83.25 136 GLY A N 1
ATOM 949 C CA . GLY A 1 136 ? 2.502 -6.254 6.984 1 83.25 136 GLY A CA 1
ATOM 950 C C . GLY A 1 136 ? 3.26 -7.535 6.699 1 83.25 136 GLY A C 1
ATOM 951 O O . GLY A 1 136 ? 4.473 -7.609 6.91 1 83.25 136 GLY A O 1
ATOM 952 N N . PHE A 1 137 ? 2.57 -8.555 6.242 1 88.44 137 PHE A N 1
ATOM 953 C CA . PHE A 1 137 ? 3.211 -9.805 5.855 1 88.44 137 PHE A CA 1
ATOM 954 C C . PHE A 1 137 ? 4.27 -9.57 4.785 1 88.44 137 PHE A C 1
ATOM 956 O O . PHE A 1 137 ? 5.371 -10.109 4.859 1 88.44 137 PHE A O 1
ATOM 963 N N . MET A 1 138 ? 3.936 -8.805 3.748 1 90.69 138 MET A N 1
ATOM 964 C CA . MET A 1 138 ? 4.891 -8.5 2.684 1 90.69 138 MET A CA 1
ATOM 965 C C . MET A 1 138 ? 6.129 -7.816 3.244 1 90.69 138 MET A C 1
ATOM 967 O O . MET A 1 138 ? 7.254 -8.125 2.836 1 90.69 138 MET A O 1
ATOM 971 N N . ILE A 1 139 ? 5.949 -6.965 4.164 1 84.44 139 ILE A N 1
ATOM 972 C CA . ILE A 1 139 ? 7.059 -6.25 4.789 1 84.44 139 ILE A CA 1
ATOM 973 C C . ILE A 1 139 ? 7.918 -7.23 5.586 1 84.44 139 ILE A C 1
ATOM 975 O O . ILE A 1 139 ? 9.148 -7.16 5.543 1 84.44 139 ILE A O 1
ATOM 979 N N . ILE A 1 140 ? 7.27 -8.102 6.293 1 85.38 140 ILE A N 1
ATOM 980 C CA . ILE A 1 140 ? 7.984 -9.109 7.062 1 85.38 140 ILE A CA 1
ATOM 981 C C . ILE A 1 140 ? 8.844 -9.961 6.129 1 85.38 140 ILE A C 1
ATOM 983 O O . ILE A 1 140 ? 10.016 -10.211 6.41 1 85.38 140 ILE A O 1
ATOM 987 N N . VAL A 1 141 ? 8.25 -10.375 5.059 1 91.56 141 VAL A N 1
ATOM 988 C CA . VAL A 1 141 ? 8.984 -11.195 4.102 1 91.56 141 VAL A CA 1
ATOM 989 C C . VAL A 1 141 ? 10.195 -10.43 3.578 1 91.56 141 VAL A C 1
ATOM 991 O O . VAL A 1 141 ? 11.297 -10.977 3.506 1 91.56 141 VAL A O 1
ATOM 994 N N . ASN A 1 142 ? 9.961 -9.188 3.148 1 88.88 142 ASN A N 1
ATOM 995 C CA . ASN A 1 142 ? 11.062 -8.359 2.662 1 88.88 142 ASN A CA 1
ATOM 996 C C . ASN A 1 142 ? 12.156 -8.211 3.717 1 88.88 142 ASN A C 1
ATOM 998 O O . ASN A 1 142 ? 13.344 -8.289 3.402 1 88.88 142 ASN A O 1
ATOM 1002 N N . SER A 1 143 ? 11.789 -7.992 4.957 1 83.44 143 SER A N 1
ATOM 1003 C CA . SER A 1 143 ? 12.742 -7.836 6.051 1 83.44 143 SER A CA 1
ATOM 1004 C C . SER A 1 143 ? 13.547 -9.117 6.262 1 83.44 143 SER A C 1
ATOM 1006 O O . SER A 1 143 ? 14.758 -9.062 6.484 1 83.44 143 SER A O 1
ATOM 1008 N N . VAL A 1 144 ? 12.898 -10.211 6.188 1 86.5 144 VAL A N 1
ATOM 1009 C CA . VAL A 1 144 ? 13.57 -11.5 6.359 1 86.5 144 VAL A CA 1
ATOM 1010 C C . VAL A 1 144 ? 14.57 -11.719 5.227 1 86.5 144 VAL A C 1
ATOM 1012 O O . VAL A 1 144 ? 15.695 -12.148 5.461 1 86.5 144 VAL A O 1
ATOM 1015 N N . ILE A 1 145 ? 14.156 -11.438 4.02 1 91.19 145 ILE A N 1
ATOM 1016 C CA . ILE A 1 145 ? 15.023 -11.625 2.855 1 91.19 145 ILE A CA 1
ATOM 1017 C C . ILE A 1 145 ? 16.25 -10.734 2.977 1 91.19 145 ILE A C 1
ATOM 1019 O O . ILE A 1 145 ? 17.375 -11.18 2.736 1 91.19 145 ILE A O 1
ATOM 1023 N N . VAL A 1 146 ? 16.094 -9.5 3.355 1 87.62 146 VAL A N 1
ATOM 1024 C CA . VAL A 1 146 ? 17.172 -8.523 3.424 1 87.62 146 VAL A CA 1
ATOM 1025 C C . VAL A 1 146 ? 18.141 -8.898 4.547 1 87.62 146 VAL A C 1
ATOM 1027 O O . VAL A 1 146 ? 19.359 -8.672 4.434 1 87.62 146 VAL A O 1
ATOM 1030 N N . ASN A 1 147 ? 17.625 -9.531 5.551 1 82.5 147 ASN A N 1
ATOM 1031 C CA . ASN A 1 147 ? 18.469 -9.812 6.707 1 82.5 147 ASN A CA 1
ATOM 1032 C C . ASN A 1 147 ? 19.016 -11.242 6.668 1 82.5 147 ASN A C 1
ATOM 1034 O O . ASN A 1 147 ? 19.875 -11.602 7.465 1 82.5 147 ASN A O 1
ATOM 1038 N N . ALA A 1 148 ? 18.469 -12.055 5.82 1 85.25 148 ALA A N 1
ATOM 1039 C CA . ALA A 1 148 ? 18.969 -13.422 5.66 1 85.25 148 ALA A CA 1
ATOM 1040 C C . ALA A 1 148 ? 20.141 -13.461 4.691 1 85.25 148 ALA A C 1
ATOM 1042 O O . ALA A 1 148 ? 20.094 -14.164 3.68 1 85.25 148 ALA A O 1
ATOM 1043 N N . GLU A 1 149 ? 21.188 -12.875 5.098 1 81.56 149 GLU A N 1
ATOM 1044 C CA . GLU A 1 149 ? 22.328 -12.688 4.219 1 81.56 149 GLU A CA 1
ATOM 1045 C C . GLU A 1 149 ? 22.922 -14.031 3.797 1 81.56 149 GLU A C 1
ATOM 1047 O O . GLU A 1 149 ? 23.375 -14.188 2.66 1 81.56 149 GLU A O 1
ATOM 1052 N N . SER A 1 150 ? 22.875 -14.992 4.68 1 82.5 150 SER A N 1
ATOM 1053 C CA . SER A 1 150 ? 23.469 -16.297 4.391 1 82.5 150 SER A CA 1
ATOM 1054 C C . SER A 1 150 ? 22.688 -17.031 3.301 1 82.5 150 SER A C 1
ATOM 1056 O O . SER A 1 150 ? 23.234 -17.859 2.576 1 82.5 150 SER A O 1
ATOM 1058 N N . PHE A 1 151 ? 21.375 -16.625 3.162 1 83.06 151 PHE A N 1
ATOM 1059 C CA . PHE A 1 151 ? 20.547 -17.344 2.201 1 83.06 151 PHE A CA 1
ATOM 1060 C C . PHE A 1 151 ? 20.312 -16.5 0.955 1 83.06 151 PHE A C 1
ATOM 1062 O O . PHE A 1 151 ? 20.188 -17.031 -0.15 1 83.06 151 PHE A O 1
ATOM 1069 N N . THR A 1 152 ? 20.219 -15.141 1.025 1 82.88 152 THR A N 1
ATOM 1070 C CA . THR A 1 152 ? 19.688 -14.312 -0.057 1 82.88 152 THR A CA 1
ATOM 1071 C C . THR A 1 152 ? 20.688 -13.227 -0.435 1 82.88 152 THR A C 1
ATOM 1073 O O . THR A 1 152 ? 20.422 -12.406 -1.318 1 82.88 152 THR A O 1
ATOM 1076 N N . ARG A 1 153 ? 21.812 -13.164 0.203 1 81.88 153 ARG A N 1
ATOM 1077 C CA . ARG A 1 153 ? 22.781 -12.094 0.032 1 81.88 153 ARG A CA 1
ATOM 1078 C C . ARG A 1 153 ? 22.25 -10.773 0.586 1 81.88 153 ARG A C 1
ATOM 1080 O O . ARG A 1 153 ? 22.719 -9.703 0.198 1 81.88 153 ARG A O 1
ATOM 1087 N N . GLY A 1 154 ? 21.172 -10.914 1.308 1 77.88 154 GLY A N 1
ATOM 1088 C CA . GLY A 1 154 ? 20.641 -9.766 2.023 1 77.88 154 GLY A CA 1
ATOM 1089 C C . GLY A 1 154 ? 20.141 -8.664 1.102 1 77.88 154 GLY A C 1
ATOM 1090 O O . GLY A 1 154 ? 19.359 -8.914 0.181 1 77.88 154 GLY A O 1
ATOM 1091 N N . ALA A 1 155 ? 20.703 -7.438 1.32 1 77.25 155 ALA A N 1
ATOM 1092 C CA . ALA A 1 155 ? 20.281 -6.262 0.567 1 77.25 155 ALA A CA 1
ATOM 1093 C C . ALA A 1 155 ? 21 -6.176 -0.774 1 77.25 155 ALA A C 1
ATOM 1095 O O . ALA A 1 155 ? 20.625 -5.371 -1.635 1 77.25 155 ALA A O 1
ATOM 1096 N N . ARG A 1 156 ? 21.953 -7.105 -0.961 1 83.62 156 ARG A N 1
ATOM 1097 C CA . ARG A 1 156 ? 22.719 -7.094 -2.195 1 83.62 156 ARG A CA 1
ATOM 1098 C C . ARG A 1 156 ? 21.969 -7.801 -3.32 1 83.62 156 ARG A C 1
ATOM 1100 O O . ARG A 1 156 ? 21.031 -8.547 -3.07 1 83.62 156 ARG A O 1
ATOM 1107 N N . THR A 1 157 ? 22.359 -7.559 -4.496 1 89.38 157 THR A N 1
ATOM 1108 C CA . THR A 1 157 ? 21.75 -8.164 -5.672 1 89.38 157 THR A CA 1
ATOM 1109 C C . THR A 1 157 ? 21.984 -9.672 -5.684 1 89.38 157 THR A C 1
ATOM 1111 O O . THR A 1 157 ? 23.109 -10.141 -5.492 1 89.38 157 THR A O 1
ATOM 1114 N N . PHE A 1 158 ? 20.938 -10.43 -5.77 1 92.62 158 PHE A N 1
ATOM 1115 C CA . PHE A 1 158 ? 20.953 -11.867 -5.988 1 92.62 158 PHE A CA 1
ATOM 1116 C C . PHE A 1 158 ? 21.188 -12.188 -7.461 1 92.62 158 PHE A C 1
ATOM 1118 O O . PHE A 1 158 ? 20.391 -11.805 -8.312 1 92.62 158 PHE A O 1
ATOM 1125 N N . THR A 1 159 ? 22.328 -12.812 -7.785 1 93 159 THR A N 1
ATOM 1126 C CA . THR A 1 159 ? 22.719 -13 -9.18 1 93 159 THR A CA 1
ATOM 1127 C C . THR A 1 159 ? 23.031 -14.461 -9.469 1 93 159 THR A C 1
ATOM 1129 O O . THR A 1 159 ? 23.047 -15.289 -8.555 1 93 159 THR A O 1
ATOM 1132 N N . GLY A 1 160 ? 23.125 -14.797 -10.773 1 93.25 160 GLY A N 1
ATOM 1133 C CA . GLY A 1 160 ? 23.531 -16.141 -11.18 1 93.25 160 GLY A CA 1
ATOM 1134 C C . GLY A 1 160 ? 22.359 -17.047 -11.484 1 93.25 160 GLY A C 1
ATOM 1135 O O . GLY A 1 160 ? 22.547 -18.219 -11.805 1 93.25 160 GLY A O 1
ATOM 1136 N N . VAL A 1 161 ? 21.141 -16.562 -11.375 1 95.5 161 VAL A N 1
ATOM 1137 C CA . VAL A 1 161 ? 19.953 -17.375 -11.648 1 95.5 161 VAL A CA 1
ATOM 1138 C C . VAL A 1 161 ? 19.859 -17.656 -13.148 1 95.5 161 VAL A C 1
ATOM 1140 O O . VAL A 1 161 ? 20.016 -16.75 -13.969 1 95.5 161 VAL A O 1
ATOM 1143 N N . PRO A 1 162 ? 19.703 -18.922 -13.484 1 96.06 162 PRO A N 1
ATOM 1144 C CA . PRO A 1 162 ? 19.594 -19.25 -14.906 1 96.06 162 PRO A CA 1
ATOM 1145 C C . PRO A 1 162 ? 18.469 -18.5 -15.609 1 96.06 162 PRO A C 1
ATOM 1147 O O . PRO A 1 162 ? 17.344 -18.453 -15.109 1 96.06 162 PRO A O 1
ATOM 1150 N N . THR A 1 163 ? 18.734 -17.875 -16.719 1 95.88 163 THR A N 1
ATOM 1151 C CA . THR A 1 163 ? 17.75 -17.094 -17.484 1 95.88 163 THR A CA 1
ATOM 1152 C C . THR A 1 163 ? 17.203 -17.906 -18.656 1 95.88 163 THR A C 1
ATOM 1154 O O . THR A 1 163 ? 17.531 -17.641 -19.812 1 95.88 163 THR A O 1
ATOM 1157 N N . ASP A 1 164 ? 16.359 -18.812 -18.391 1 95.06 164 ASP A N 1
ATOM 1158 C CA . ASP A 1 164 ? 15.875 -19.734 -19.422 1 95.06 164 ASP A CA 1
ATOM 1159 C C . ASP A 1 164 ? 14.383 -19.562 -19.672 1 95.06 164 ASP A C 1
ATOM 1161 O O . ASP A 1 164 ? 13.719 -20.469 -20.156 1 95.06 164 ASP A O 1
ATOM 1165 N N . ILE A 1 165 ? 13.875 -18.438 -19.25 1 96 165 ILE A N 1
ATOM 1166 C CA . ILE A 1 165 ? 12.469 -18.172 -19.5 1 96 165 ILE A CA 1
ATOM 1167 C C . ILE A 1 165 ? 12.305 -17.5 -20.859 1 96 165 ILE A C 1
ATOM 1169 O O . ILE A 1 165 ? 12.438 -16.266 -20.969 1 96 165 ILE A O 1
ATOM 1173 N N . THR A 1 166 ? 12.008 -18.297 -21.844 1 93 166 THR A N 1
ATOM 1174 C CA . THR A 1 166 ? 11.734 -17.812 -23.188 1 93 166 THR A CA 1
ATOM 1175 C C . THR A 1 166 ? 10.242 -17.594 -23.391 1 93 166 THR A C 1
ATOM 1177 O O . THR A 1 166 ? 9.43 -17.922 -22.516 1 93 166 THR A O 1
ATOM 1180 N N . LEU A 1 167 ? 9.836 -17 -24.438 1 92.25 167 LEU A N 1
ATOM 1181 C CA . LEU A 1 167 ? 8.445 -16.641 -24.703 1 92.25 167 LEU A CA 1
ATOM 1182 C C . LEU A 1 167 ? 7.562 -17.891 -24.703 1 92.25 167 LEU A C 1
ATOM 1184 O O . LEU A 1 167 ? 6.512 -17.906 -24.062 1 92.25 167 LEU A O 1
ATOM 1188 N N . PRO A 1 168 ? 8.023 -18.969 -25.375 1 91.25 168 PRO A N 1
ATOM 1189 C CA . PRO A 1 168 ? 7.172 -20.172 -25.344 1 91.25 168 PRO A CA 1
ATOM 1190 C C . PRO A 1 168 ? 6.992 -20.719 -23.922 1 91.25 168 PRO A C 1
ATOM 1192 O O . PRO A 1 168 ? 5.902 -21.188 -23.578 1 91.25 168 PRO A O 1
ATOM 1195 N N . VAL A 1 169 ? 8.031 -20.703 -23.109 1 94.5 169 VAL A N 1
ATOM 1196 C CA . VAL A 1 169 ? 7.961 -21.203 -21.75 1 94.5 169 VAL A CA 1
ATOM 1197 C C . VAL A 1 169 ? 6.98 -20.359 -20.938 1 94.5 169 VAL A C 1
ATOM 1199 O O . VAL A 1 169 ? 6.133 -20.906 -20.219 1 94.5 169 VAL A O 1
ATOM 1202 N N . ALA A 1 170 ? 7.105 -19.031 -21 1 95.81 170 ALA A N 1
ATOM 1203 C CA . ALA A 1 170 ? 6.215 -18.125 -20.297 1 95.81 170 ALA A CA 1
ATOM 1204 C C . ALA A 1 170 ? 4.762 -18.328 -20.719 1 95.81 170 ALA A C 1
ATOM 1206 O O . ALA A 1 170 ? 3.857 -18.312 -19.875 1 95.81 170 ALA A O 1
ATOM 1207 N N . LEU A 1 171 ? 4.559 -18.547 -22 1 93 171 LEU A N 1
ATOM 1208 C CA . LEU A 1 171 ? 3.217 -18.75 -22.531 1 93 171 LEU A CA 1
ATOM 1209 C C . LEU A 1 171 ? 2.607 -20.031 -22 1 93 171 LEU A C 1
ATOM 1211 O O . LEU A 1 171 ? 1.428 -20.062 -21.641 1 93 171 LEU A O 1
ATOM 1215 N N . ILE A 1 172 ? 3.354 -21.047 -21.953 1 93.94 172 ILE A N 1
ATOM 1216 C CA . ILE A 1 172 ? 2.875 -22.328 -21.469 1 93.94 172 ILE A CA 1
ATOM 1217 C C . ILE A 1 172 ? 2.467 -22.219 -20 1 93.94 172 ILE A C 1
ATOM 1219 O O . ILE A 1 172 ? 1.394 -22.688 -19.609 1 93.94 172 ILE A O 1
ATOM 1223 N N . TRP A 1 173 ? 3.314 -21.594 -19.188 1 96.62 173 TRP A N 1
ATOM 1224 C CA . TRP A 1 173 ? 2.998 -21.438 -17.766 1 96.62 173 TRP A CA 1
ATOM 1225 C C . TRP A 1 173 ? 1.749 -20.578 -17.594 1 96.62 173 TRP A C 1
ATOM 1227 O O . TRP A 1 173 ? 0.935 -20.828 -16.703 1 96.62 173 TRP A O 1
ATOM 1237 N N . MET A 1 174 ? 1.605 -19.531 -18.391 1 96.25 174 MET A N 1
ATOM 1238 C CA . MET A 1 174 ? 0.429 -18.672 -18.328 1 96.25 174 MET A CA 1
ATOM 1239 C C . MET A 1 174 ? -0.84 -19.453 -18.641 1 96.25 174 MET A C 1
ATOM 1241 O O . MET A 1 174 ? -1.825 -19.359 -17.906 1 96.25 174 MET A O 1
ATOM 1245 N N . VAL A 1 175 ? -0.81 -20.266 -19.688 1 93.31 175 VAL A N 1
ATOM 1246 C CA . VAL A 1 175 ? -1.973 -21.031 -20.125 1 93.31 175 VAL A CA 1
ATOM 1247 C C . VAL A 1 175 ? -2.326 -22.078 -19.062 1 93.31 175 VAL A C 1
ATOM 1249 O O . VAL A 1 175 ? -3.502 -22.266 -18.734 1 93.31 175 VAL A O 1
ATOM 1252 N N . ILE A 1 176 ? -1.326 -22.734 -18.531 1 95.06 176 ILE A N 1
ATOM 1253 C CA . ILE A 1 176 ? -1.557 -23.734 -17.5 1 95.06 176 ILE A CA 1
ATOM 1254 C C . ILE A 1 176 ? -2.184 -23.078 -16.266 1 95.06 176 ILE A C 1
ATOM 1256 O O . ILE A 1 176 ? -3.139 -23.609 -15.695 1 95.06 176 ILE A O 1
ATOM 1260 N N . THR A 1 177 ? -1.62 -21.938 -15.891 1 96.56 177 THR A N 1
ATOM 1261 C CA . THR A 1 177 ? -2.137 -21.219 -14.727 1 96.56 177 THR A CA 1
ATOM 1262 C C . THR A 1 177 ? -3.594 -20.828 -14.938 1 96.56 177 THR A C 1
ATOM 1264 O O . THR A 1 177 ? -4.441 -21.062 -14.078 1 96.56 177 THR A O 1
ATOM 1267 N N . LEU A 1 178 ? -3.885 -20.234 -16.094 1 94.12 178 LEU A N 1
ATOM 1268 C CA . LEU A 1 178 ? -5.246 -19.797 -16.391 1 94.12 178 LEU A CA 1
ATOM 1269 C C . LEU A 1 178 ? -6.195 -20.984 -16.469 1 94.12 178 LEU A C 1
ATOM 1271 O O . LEU A 1 178 ? -7.344 -20.906 -16.031 1 94.12 178 LEU A O 1
ATOM 1275 N N . ALA A 1 179 ? -5.723 -22.078 -17.031 1 93.06 179 ALA A N 1
ATOM 1276 C CA . ALA A 1 179 ? -6.547 -23.281 -17.141 1 93.06 179 ALA A CA 1
ATOM 1277 C C . ALA A 1 179 ? -6.871 -23.859 -15.773 1 93.06 179 ALA A C 1
ATOM 1279 O O . ALA A 1 179 ? -8.016 -24.203 -15.492 1 93.06 179 ALA A O 1
ATOM 1280 N N . LEU A 1 180 ? -5.859 -23.922 -14.914 1 95.62 180 LEU A N 1
ATOM 1281 C CA . LEU A 1 180 ? -6.062 -24.484 -13.586 1 95.62 180 LEU A CA 1
ATOM 1282 C C . LEU A 1 180 ? -6.938 -23.578 -12.734 1 95.62 180 LEU A C 1
ATOM 1284 O O . LEU A 1 180 ? -7.828 -24.047 -12.023 1 95.62 180 LEU A O 1
ATOM 1288 N N . LEU A 1 181 ? -6.656 -22.297 -12.797 1 95.56 181 LEU A N 1
ATOM 1289 C CA . LEU A 1 181 ? -7.477 -21.359 -12.039 1 95.56 181 LEU A CA 1
ATOM 1290 C C . LEU A 1 181 ? -8.898 -21.312 -12.602 1 95.56 181 LEU A C 1
ATOM 1292 O O . LEU A 1 181 ? -9.859 -21.156 -11.844 1 95.56 181 LEU A O 1
ATOM 1296 N N . GLY A 1 182 ? -9.031 -21.375 -13.914 1 92.19 182 GLY A N 1
ATOM 1297 C CA . GLY A 1 182 ? -10.352 -21.438 -14.523 1 92.19 182 GLY A CA 1
ATOM 1298 C C . GLY A 1 182 ? -11.156 -22.641 -14.078 1 92.19 182 GLY A C 1
ATOM 1299 O O . GLY A 1 182 ? -12.344 -22.516 -13.789 1 92.19 182 GLY A O 1
ATOM 1300 N N . ARG A 1 183 ? -10.508 -23.781 -14.047 1 93.12 183 ARG A N 1
ATOM 1301 C CA . ARG A 1 183 ? -11.18 -25 -13.586 1 93.12 183 ARG A CA 1
ATOM 1302 C C . ARG A 1 183 ? -11.641 -24.859 -12.141 1 93.12 183 ARG A C 1
ATOM 1304 O O . ARG A 1 183 ? -12.703 -25.344 -11.766 1 93.12 183 ARG A O 1
ATOM 1311 N N . LEU A 1 184 ? -10.883 -24.172 -11.375 1 94.5 184 LEU A N 1
ATOM 1312 C CA . LEU A 1 184 ? -11.219 -23.953 -9.977 1 94.5 184 LEU A CA 1
ATOM 1313 C C . LEU A 1 184 ? -12.391 -22.984 -9.836 1 94.5 184 LEU A C 1
ATOM 1315 O O . LEU A 1 184 ? -13.352 -23.266 -9.117 1 94.5 184 LEU A O 1
ATOM 1319 N N . ILE A 1 185 ? -12.359 -21.875 -10.5 1 92.25 185 ILE A N 1
ATOM 1320 C CA . ILE A 1 185 ? -13.312 -20.781 -10.359 1 92.25 185 ILE A CA 1
ATOM 1321 C C . ILE A 1 185 ? -14.672 -21.219 -10.891 1 92.25 185 ILE A C 1
ATOM 1323 O O . ILE A 1 185 ? -15.711 -20.828 -10.359 1 92.25 185 ILE A O 1
ATOM 1327 N N . TYR A 1 186 ? -14.672 -22.109 -11.906 1 89.75 186 TYR A N 1
ATOM 1328 C CA . TYR A 1 186 ? -15.938 -22.5 -12.5 1 89.75 186 TYR A CA 1
ATOM 1329 C C . TYR A 1 186 ? -16.375 -23.875 -11.984 1 89.75 186 TYR A C 1
ATOM 1331 O O . TYR A 1 186 ? -17.266 -24.5 -12.555 1 89.75 186 TYR A O 1
ATOM 1339 N N . SER A 1 187 ? -15.836 -24.297 -10.93 1 94.12 187 SER A N 1
ATOM 1340 C CA . SER A 1 187 ? -16.203 -25.516 -10.211 1 94.12 187 SER A CA 1
ATOM 1341 C C . SER A 1 187 ? -17.062 -25.188 -8.992 1 94.12 187 SER A C 1
ATOM 1343 O O . SER A 1 187 ? -17.359 -24.016 -8.727 1 94.12 187 SER A O 1
ATOM 1345 N N . PRO A 1 188 ? -17.5 -26.234 -8.297 1 94.31 188 PRO A N 1
ATOM 1346 C CA . PRO A 1 188 ? -18.25 -26 -7.059 1 94.31 188 PRO A CA 1
ATOM 1347 C C . PRO A 1 188 ? -17.453 -25.234 -6.02 1 94.31 188 PRO A C 1
ATOM 1349 O O . PRO A 1 188 ? -18.016 -24.484 -5.219 1 94.31 188 PRO A O 1
ATOM 1352 N N . ILE A 1 189 ? -16.188 -25.359 -6.109 1 95.69 189 ILE A N 1
ATOM 1353 C CA . ILE A 1 189 ? -15.328 -24.594 -5.207 1 95.69 189 ILE A CA 1
ATOM 1354 C C . ILE A 1 189 ? -15.469 -23.094 -5.516 1 95.69 189 ILE A C 1
ATOM 1356 O O . ILE A 1 189 ? -15.531 -22.281 -4.605 1 95.69 189 ILE A O 1
ATOM 1360 N N . GLY A 1 190 ? -15.461 -22.766 -6.785 1 94.88 190 GLY A N 1
ATOM 1361 C CA . GLY A 1 190 ? -15.648 -21.391 -7.195 1 94.88 190 GLY A CA 1
ATOM 1362 C C . GLY A 1 190 ? -16.969 -20.812 -6.738 1 94.88 190 GLY A C 1
ATOM 1363 O O . GLY A 1 190 ? -17.047 -19.625 -6.379 1 94.88 190 GLY A O 1
ATOM 1364 N N . LEU A 1 191 ? -17.969 -21.672 -6.719 1 94.62 191 LEU A N 1
ATOM 1365 C CA . LEU A 1 191 ? -19.266 -21.25 -6.23 1 94.62 191 LEU A CA 1
ATOM 1366 C C . LEU A 1 191 ? -19.219 -20.938 -4.738 1 94.62 191 LEU A C 1
ATOM 1368 O O . LEU A 1 191 ? -19.859 -19.984 -4.277 1 94.62 191 LEU A O 1
ATOM 1372 N N . ALA A 1 192 ? -18.547 -21.734 -4.07 1 96.62 192 ALA A N 1
ATOM 1373 C CA . ALA A 1 192 ? -18.375 -21.5 -2.641 1 96.62 192 ALA A CA 1
ATOM 1374 C C . ALA A 1 192 ? -17.625 -20.188 -2.393 1 96.62 192 ALA A C 1
ATOM 1376 O O . ALA A 1 192 ? -17.984 -19.438 -1.484 1 96.62 192 ALA A O 1
ATOM 1377 N N . LEU A 1 193 ? -16.609 -19.891 -3.211 1 96.56 193 LEU A N 1
ATOM 1378 C CA . LEU A 1 193 ? -15.852 -18.656 -3.098 1 96.56 193 LEU A CA 1
ATOM 1379 C C . LEU A 1 193 ? -16.75 -17.438 -3.314 1 96.56 193 LEU A C 1
ATOM 1381 O O . LEU A 1 193 ? -16.734 -16.5 -2.521 1 96.56 193 LEU A O 1
ATOM 1385 N N . ARG A 1 194 ? -17.547 -17.5 -4.281 1 94.5 194 ARG A N 1
ATOM 1386 C CA . ARG A 1 194 ? -18.422 -16.391 -4.621 1 94.5 194 ARG A CA 1
ATOM 1387 C C . ARG A 1 194 ? -19.516 -16.203 -3.562 1 94.5 194 ARG A C 1
ATOM 1389 O O . ARG A 1 194 ? -19.938 -15.086 -3.287 1 94.5 194 ARG A O 1
ATOM 1396 N N . SER A 1 195 ? -20 -17.328 -3.033 1 95.56 195 SER A N 1
ATOM 1397 C CA . SER A 1 195 ? -21.016 -17.266 -1.978 1 95.56 195 SER A CA 1
ATOM 1398 C C . SER A 1 195 ? -20.469 -16.531 -0.748 1 95.56 195 SER A C 1
ATOM 1400 O O . SER A 1 195 ? -21.172 -15.711 -0.153 1 95.56 195 SER A O 1
ATOM 1402 N N . VAL A 1 196 ? -19.266 -16.844 -0.415 1 95.5 196 VAL A N 1
ATOM 1403 C CA . VAL A 1 196 ? -18.641 -16.203 0.737 1 95.5 196 VAL A CA 1
ATOM 1404 C C . VAL A 1 196 ? -18.406 -14.727 0.448 1 95.5 196 VAL A C 1
ATOM 1406 O O . VAL A 1 196 ? -18.547 -13.883 1.339 1 95.5 196 VAL A O 1
ATOM 1409 N N . ARG A 1 197 ? -18.047 -14.414 -0.772 1 93.62 197 ARG A N 1
ATOM 1410 C CA . ARG A 1 197 ? -17.797 -13.031 -1.18 1 93.62 197 ARG A CA 1
ATOM 1411 C C . ARG A 1 197 ? -19.078 -12.203 -1.072 1 93.62 197 ARG A C 1
ATOM 1413 O O . ARG A 1 197 ? -19.047 -11.055 -0.616 1 93.62 197 ARG A O 1
ATOM 1420 N N . GLU A 1 198 ? -20.141 -12.758 -1.434 1 92.19 198 GLU A N 1
ATOM 1421 C CA . GLU A 1 198 ? -21.406 -12.023 -1.527 1 92.19 198 GLU A CA 1
ATOM 1422 C C . GLU A 1 198 ? -22.016 -11.789 -0.147 1 92.19 198 GLU A C 1
ATOM 1424 O O . GLU A 1 198 ? -22.469 -10.688 0.152 1 92.19 198 GLU A O 1
ATOM 1429 N N . ASP A 1 199 ? -22.078 -12.867 0.634 1 94.62 199 ASP A N 1
ATOM 1430 C CA . ASP A 1 199 ? -22.672 -12.766 1.967 1 94.62 199 ASP A CA 1
ATOM 1431 C C . ASP A 1 199 ? -22.109 -13.844 2.898 1 94.62 199 ASP A C 1
ATOM 1433 O O . ASP A 1 199 ? -22.547 -14.992 2.869 1 94.62 199 ASP A O 1
ATOM 1437 N N . THR A 1 200 ? -21.281 -13.367 3.818 1 94 200 THR A N 1
ATOM 1438 C CA . THR A 1 200 ? -20.609 -14.312 4.703 1 94 200 THR A CA 1
ATOM 1439 C 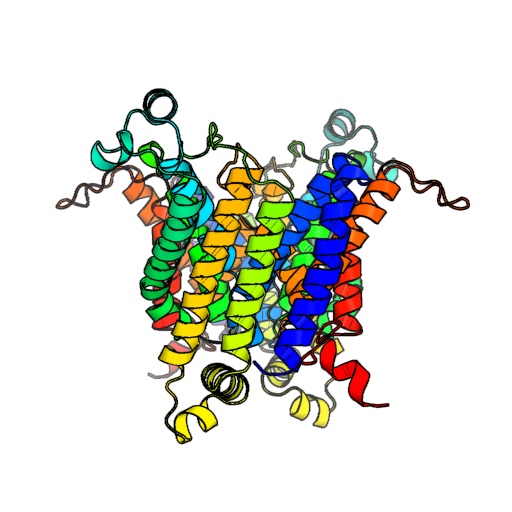C . THR A 1 200 ? -21.609 -14.977 5.645 1 94 200 THR A C 1
ATOM 1441 O O . THR A 1 200 ? -21.484 -16.156 5.969 1 94 200 THR A O 1
ATOM 1444 N N . ILE A 1 201 ? -22.625 -14.242 6.047 1 93.56 201 ILE A N 1
ATOM 1445 C CA . ILE A 1 201 ? -23.625 -14.766 6.969 1 93.56 201 ILE A CA 1
ATOM 1446 C C . ILE A 1 201 ? -24.484 -15.812 6.266 1 93.56 201 ILE A C 1
ATOM 1448 O O . ILE A 1 201 ? -24.703 -16.906 6.801 1 93.56 201 ILE A O 1
ATOM 1452 N N . ALA A 1 202 ? -24.906 -15.5 5.066 1 95.25 202 ALA A N 1
ATOM 1453 C CA . ALA A 1 202 ? -25.703 -16.453 4.289 1 95.25 202 ALA A CA 1
ATOM 1454 C C . ALA A 1 202 ? -24.891 -17.703 3.955 1 95.25 202 ALA A C 1
ATOM 1456 O O . ALA A 1 202 ? -25.422 -18.812 3.98 1 95.25 202 ALA A O 1
ATOM 1457 N N . ALA A 1 203 ? -23.656 -17.516 3.617 1 96.06 203 ALA A N 1
ATOM 1458 C CA . ALA A 1 203 ? -22.797 -18.641 3.297 1 96.06 203 ALA A CA 1
ATOM 1459 C C . ALA A 1 203 ? -22.656 -19.578 4.492 1 96.06 203 ALA A C 1
ATOM 1461 O O . ALA A 1 203 ? -22.734 -20.797 4.344 1 96.06 203 ALA A O 1
ATOM 1462 N N . GLN A 1 204 ? -22.5 -18.984 5.699 1 96.12 204 GLN A N 1
ATOM 1463 C CA . GLN A 1 204 ? -22.359 -19.797 6.91 1 96.12 204 GLN A CA 1
ATOM 1464 C C . GLN A 1 204 ? -23.656 -20.531 7.227 1 96.12 204 GLN A C 1
ATOM 1466 O O . GLN A 1 204 ? -23.641 -21.656 7.738 1 96.12 204 GLN A O 1
ATOM 1471 N N . ALA A 1 205 ? -24.719 -19.891 6.918 1 96.5 205 ALA A N 1
ATOM 1472 C CA . ALA A 1 205 ? -26.031 -20.484 7.168 1 96.5 205 ALA A CA 1
ATOM 1473 C C . ALA A 1 205 ? -26.219 -21.766 6.355 1 96.5 205 ALA A C 1
ATOM 1475 O O . ALA A 1 205 ? -26.969 -22.656 6.766 1 96.5 205 ALA A O 1
ATOM 1476 N N . VAL A 1 206 ? -25.562 -21.922 5.254 1 95.81 206 VAL A N 1
ATOM 1477 C CA . VAL A 1 206 ? -25.719 -23.094 4.41 1 95.81 206 VAL A CA 1
ATOM 1478 C C . VAL A 1 206 ? -24.547 -24.047 4.629 1 95.81 206 VAL A C 1
ATOM 1480 O O . VAL A 1 206 ? -24.344 -24.969 3.836 1 95.81 206 VAL A O 1
ATOM 1483 N N . GLY A 1 207 ? -23.703 -23.781 5.656 1 95.5 207 GLY A N 1
ATOM 1484 C CA . GLY A 1 207 ? -22.703 -24.75 6.117 1 95.5 207 GLY A CA 1
ATOM 1485 C C . GLY A 1 207 ? -21.312 -24.469 5.586 1 95.5 207 GLY A C 1
ATOM 1486 O O . GLY A 1 207 ? -20.406 -25.281 5.754 1 95.5 207 GLY A O 1
ATOM 1487 N N . LEU A 1 208 ? -21.094 -23.406 4.922 1 96.69 208 LEU A N 1
ATOM 1488 C CA . LEU A 1 208 ? -19.766 -23.078 4.418 1 96.69 208 LEU A CA 1
ATOM 1489 C C . LEU A 1 208 ? -18.922 -22.422 5.5 1 96.69 208 LEU A C 1
ATOM 1491 O O . LEU A 1 208 ? -19.422 -21.594 6.27 1 96.69 208 LEU A O 1
ATOM 1495 N N . SER A 1 209 ? -17.672 -22.906 5.586 1 97.69 209 SER A N 1
ATOM 1496 C CA . SER A 1 209 ? -16.734 -22.234 6.469 1 97.69 209 SER A CA 1
ATOM 1497 C C . SER A 1 209 ? -16.047 -21.078 5.754 1 97.69 209 SER A C 1
ATOM 1499 O O . SER A 1 209 ? -15.312 -21.281 4.785 1 97.69 209 SER A O 1
ATOM 1501 N N . VAL A 1 210 ? -16.203 -19.938 6.258 1 96.56 210 VAL A N 1
ATOM 1502 C CA . VAL A 1 210 ? -15.617 -18.734 5.66 1 96.56 210 VAL A CA 1
ATOM 1503 C C . VAL A 1 210 ? -14.094 -18.828 5.707 1 96.56 210 VAL A C 1
ATOM 1505 O O . VAL A 1 210 ? -13.422 -18.594 4.703 1 96.56 210 VAL A O 1
ATOM 1508 N N . LEU A 1 211 ? -13.539 -19.266 6.809 1 96.31 211 LEU A N 1
ATOM 1509 C CA . LEU A 1 211 ? -12.094 -19.344 6.988 1 96.31 211 LEU A CA 1
ATOM 1510 C C . LEU A 1 211 ? -11.484 -20.344 6.012 1 96.31 211 LEU A C 1
ATOM 1512 O O . LEU A 1 211 ? -10.5 -20.047 5.328 1 96.31 211 LEU A O 1
ATOM 1516 N N . LYS A 1 212 ? -12.031 -21.516 5.93 1 97.75 212 LYS A N 1
ATOM 1517 C CA . LYS A 1 212 ? -11.484 -22.547 5.066 1 97.75 212 LYS A CA 1
ATOM 1518 C C . LYS A 1 212 ? -11.562 -22.141 3.598 1 97.75 212 LYS A C 1
ATOM 1520 O O . LYS A 1 212 ? -10.641 -22.406 2.824 1 97.75 212 LYS A O 1
ATOM 1525 N N . THR A 1 213 ? -12.695 -21.516 3.266 1 97.5 213 THR A N 1
ATOM 1526 C CA . THR A 1 213 ? -12.891 -21.094 1.887 1 97.5 213 THR A CA 1
ATOM 1527 C C . THR A 1 213 ? -11.883 -20 1.51 1 97.5 213 THR A C 1
ATOM 1529 O O . THR A 1 213 ? -11.242 -20.094 0.463 1 97.5 213 THR A O 1
ATOM 1532 N N . ARG A 1 214 ? -11.719 -19.016 2.348 1 97.44 214 ARG A N 1
ATOM 1533 C CA . ARG A 1 214 ? -10.766 -17.938 2.109 1 97.44 214 ARG A CA 1
ATOM 1534 C C . ARG A 1 214 ? -9.336 -18.453 2.104 1 97.44 214 ARG A C 1
ATOM 1536 O O . ARG A 1 214 ? -8.516 -18.031 1.288 1 97.44 214 ARG A O 1
ATOM 1543 N N . LEU A 1 215 ? -9.086 -19.406 3.027 1 97.88 215 LEU A N 1
ATOM 1544 C CA . LEU A 1 215 ? -7.75 -19.984 3.137 1 97.88 215 LEU A CA 1
ATOM 1545 C C . LEU A 1 215 ? -7.383 -20.75 1.875 1 97.88 215 LEU A C 1
ATOM 1547 O O . LEU A 1 215 ? -6.234 -20.719 1.429 1 97.88 215 LEU A O 1
ATOM 1551 N N . LEU A 1 216 ? -8.312 -21.422 1.375 1 98.06 216 LEU A N 1
ATOM 1552 C CA . LEU A 1 216 ? -8.078 -22.188 0.148 1 98.06 216 LEU A CA 1
ATOM 1553 C C . LEU A 1 216 ? -7.695 -21.25 -0.998 1 98.06 216 LEU A C 1
ATOM 1555 O O . LEU A 1 216 ? -6.723 -21.5 -1.71 1 98.06 216 LEU A O 1
ATOM 1559 N N . ALA A 1 217 ? -8.508 -20.203 -1.196 1 97.94 217 ALA A N 1
ATOM 1560 C CA . ALA A 1 217 ? -8.234 -19.25 -2.264 1 97.94 217 ALA A CA 1
ATOM 1561 C C . ALA A 1 217 ? -6.879 -18.578 -2.059 1 97.94 217 ALA A C 1
ATOM 1563 O O . ALA A 1 217 ? -6.121 -18.391 -3.014 1 97.94 217 ALA A O 1
ATOM 1564 N N . PHE A 1 218 ? -6.598 -18.266 -0.816 1 98.06 218 PHE A N 1
ATOM 1565 C CA . PHE A 1 218 ? -5.344 -17.594 -0.474 1 98.06 218 PHE A CA 1
ATOM 1566 C C . PHE A 1 218 ? -4.156 -18.516 -0.733 1 98.06 218 PHE A C 1
ATOM 1568 O O . PHE A 1 218 ? -3.137 -18.094 -1.278 1 98.06 218 PHE A O 1
ATOM 1575 N N . THR A 1 219 ? -4.277 -19.781 -0.385 1 98.56 219 THR A N 1
ATOM 1576 C CA . THR A 1 219 ? -3.215 -20.766 -0.519 1 98.56 219 THR A CA 1
ATOM 1577 C C . THR A 1 219 ? -2.959 -21.094 -1.987 1 98.56 219 THR A C 1
ATOM 1579 O O . THR A 1 219 ? -1.809 -21.109 -2.432 1 98.56 219 THR A O 1
ATOM 1582 N N . VAL A 1 220 ? -4.004 -21.312 -2.74 1 98.62 220 VAL A N 1
ATOM 1583 C CA . VAL A 1 220 ? -3.857 -21.578 -4.168 1 98.62 220 VAL A CA 1
ATOM 1584 C C . VAL A 1 220 ? -3.264 -20.359 -4.867 1 98.62 220 VAL A C 1
ATOM 1586 O O . VAL A 1 220 ? -2.389 -20.5 -5.727 1 98.62 220 VAL A O 1
ATOM 1589 N N . GLY A 1 221 ? -3.789 -19.156 -4.5 1 98.44 221 GLY A N 1
ATOM 1590 C CA . GLY A 1 221 ? -3.219 -17.938 -5.027 1 98.44 221 GLY A CA 1
ATOM 1591 C C . GLY A 1 221 ? -1.739 -17.781 -4.727 1 98.44 221 GLY A C 1
ATOM 1592 O O . GLY A 1 221 ? -0.966 -17.359 -5.586 1 98.44 221 GLY A O 1
ATOM 1593 N N . ALA A 1 222 ? -1.377 -18.156 -3.51 1 98.81 222 ALA A N 1
ATOM 1594 C CA . ALA A 1 222 ? 0.021 -18.078 -3.096 1 98.81 222 ALA A CA 1
ATOM 1595 C C . ALA A 1 222 ? 0.896 -19.016 -3.91 1 98.81 222 ALA A C 1
ATOM 1597 O O . ALA A 1 222 ? 2.039 -18.703 -4.234 1 98.81 222 ALA A O 1
ATOM 1598 N N . PHE A 1 223 ? 0.395 -20.188 -4.188 1 98.88 223 PHE A N 1
ATOM 1599 C CA . PHE A 1 223 ? 1.126 -21.141 -5.016 1 98.88 223 PHE A CA 1
ATOM 1600 C C . PHE A 1 223 ? 1.476 -20.531 -6.363 1 98.88 223 PHE A C 1
ATOM 1602 O O . PHE A 1 223 ? 2.635 -20.562 -6.785 1 98.88 223 PHE A O 1
ATOM 1609 N N . PHE A 1 224 ? 0.522 -19.938 -7.012 1 98.81 224 PHE A N 1
ATOM 1610 C CA . PHE A 1 224 ? 0.737 -19.406 -8.352 1 98.81 224 PHE A CA 1
ATOM 1611 C C . PHE A 1 224 ? 1.517 -18.094 -8.289 1 98.81 224 PHE A C 1
ATOM 1613 O O . PHE A 1 224 ? 2.248 -17.75 -9.219 1 98.81 224 PHE A O 1
ATOM 1620 N N . ALA A 1 225 ? 1.327 -17.312 -7.184 1 98.75 225 ALA A N 1
ATOM 1621 C CA . ALA A 1 225 ? 2.201 -16.156 -6.98 1 98.75 225 ALA A CA 1
ATOM 1622 C C . ALA A 1 225 ? 3.664 -16.594 -6.902 1 98.75 225 ALA A C 1
ATOM 1624 O O . ALA A 1 225 ? 4.543 -15.922 -7.457 1 98.75 225 ALA A O 1
ATOM 1625 N N . GLY A 1 226 ? 3.877 -17.703 -6.188 1 98.88 226 GLY A N 1
ATOM 1626 C CA . GLY A 1 226 ? 5.219 -18.25 -6.113 1 98.88 226 GLY A CA 1
ATOM 1627 C C . GLY A 1 226 ? 5.754 -18.703 -7.461 1 98.88 226 GLY A C 1
ATOM 1628 O O . GLY A 1 226 ? 6.914 -18.453 -7.789 1 98.88 226 GLY A O 1
ATOM 1629 N N . VAL A 1 227 ? 4.922 -19.344 -8.227 1 98.81 227 VAL A N 1
ATOM 1630 C CA . VAL A 1 227 ? 5.289 -19.781 -9.57 1 98.81 227 VAL A CA 1
ATOM 1631 C C . VAL A 1 227 ? 5.645 -18.562 -10.422 1 98.81 227 VAL A C 1
ATOM 1633 O O . VAL A 1 227 ? 6.688 -18.531 -11.078 1 98.81 227 VAL A O 1
ATOM 1636 N N . GLY A 1 228 ? 4.75 -17.578 -10.406 1 98.75 228 GLY A N 1
ATOM 1637 C CA . GLY A 1 228 ? 5.023 -16.359 -11.156 1 98.75 228 GLY A CA 1
ATOM 1638 C C . GLY A 1 228 ? 6.289 -15.656 -10.711 1 98.75 228 GLY A C 1
ATOM 1639 O O . GLY A 1 228 ? 7.027 -15.109 -11.531 1 98.75 228 GLY A O 1
ATOM 1640 N N . GLY A 1 229 ? 6.48 -15.602 -9.391 1 98.75 229 GLY A N 1
ATOM 1641 C CA . GLY A 1 229 ? 7.711 -15.031 -8.859 1 98.75 229 GLY A CA 1
ATOM 1642 C C . GLY A 1 229 ? 8.953 -15.758 -9.328 1 98.75 229 GLY A C 1
ATOM 1643 O O . GLY A 1 229 ? 9.969 -15.125 -9.625 1 98.75 229 GLY A O 1
ATOM 1644 N N . SER A 1 230 ? 8.891 -17.047 -9.328 1 98.69 230 SER A N 1
ATOM 1645 C CA . SER A 1 230 ? 9.984 -17.859 -9.844 1 98.69 230 SER A CA 1
ATOM 1646 C C . SER A 1 230 ? 10.289 -17.531 -11.297 1 98.69 230 SER A C 1
ATOM 1648 O O . SER A 1 230 ? 11.445 -17.297 -11.664 1 98.69 230 SER A O 1
ATOM 1650 N N . LEU A 1 231 ? 9.258 -17.516 -12.125 1 98.69 231 LEU A N 1
ATOM 1651 C CA . LEU A 1 231 ? 9.43 -17.188 -13.539 1 98.69 231 LEU A CA 1
ATOM 1652 C C . LEU A 1 231 ? 10.039 -15.805 -13.711 1 98.69 231 LEU A C 1
ATOM 1654 O O . LEU A 1 231 ? 10.922 -15.609 -14.547 1 98.69 231 LEU A O 1
ATOM 1658 N N . TYR A 1 232 ? 9.539 -14.875 -12.945 1 98.25 232 TYR A N 1
ATOM 1659 C CA . TYR A 1 232 ? 10.039 -13.508 -13.008 1 98.25 232 TYR A CA 1
ATOM 1660 C C . TYR A 1 232 ? 11.516 -13.453 -12.633 1 98.25 232 TYR A C 1
ATOM 1662 O O . TYR A 1 232 ? 12.312 -12.797 -13.297 1 98.25 232 TYR A O 1
ATOM 1670 N N . GLY A 1 233 ? 11.891 -14.141 -11.562 1 98 233 GLY A N 1
ATOM 1671 C CA . GLY A 1 233 ? 13.281 -14.195 -11.148 1 98 233 GLY A CA 1
ATOM 1672 C C . GLY A 1 233 ? 14.195 -14.797 -12.203 1 98 233 GLY A C 1
ATOM 1673 O O . GLY A 1 233 ? 15.289 -14.289 -12.453 1 98 233 GLY A O 1
ATOM 1674 N N . HIS A 1 234 ? 13.766 -15.844 -12.781 1 98.25 234 HIS A N 1
ATOM 1675 C CA . HIS A 1 234 ? 14.555 -16.531 -13.797 1 98.25 234 HIS A CA 1
ATOM 1676 C C . HIS A 1 234 ? 14.609 -15.719 -15.094 1 98.25 234 HIS A C 1
ATOM 1678 O O . HIS A 1 234 ? 15.523 -15.898 -15.906 1 98.25 234 HIS A O 1
ATOM 1684 N N . TYR A 1 235 ? 13.578 -14.93 -15.312 1 97.31 235 TYR A N 1
ATOM 1685 C CA . TYR A 1 235 ? 13.617 -14.016 -16.453 1 97.31 235 TYR A CA 1
ATOM 1686 C C . TYR A 1 235 ? 14.656 -12.922 -16.234 1 97.31 235 TYR A C 1
ATOM 1688 O O . TYR A 1 235 ? 15.406 -12.578 -17.156 1 97.31 235 TYR A O 1
ATOM 1696 N N . LEU A 1 236 ? 14.758 -12.375 -15.078 1 96.12 236 LEU A N 1
ATOM 1697 C CA . LEU A 1 236 ? 15.664 -11.273 -14.758 1 96.12 236 LEU A CA 1
ATOM 1698 C C . LEU A 1 236 ? 17.109 -11.773 -14.641 1 96.12 236 LEU A C 1
ATOM 1700 O O . LEU A 1 236 ? 18.031 -11.078 -15.047 1 96.12 236 LEU A O 1
ATOM 1704 N N . GLY A 1 237 ? 17.297 -12.875 -14.086 1 96.5 237 GLY A N 1
ATOM 1705 C CA . GLY A 1 237 ? 18.625 -13.422 -13.859 1 96.5 237 GLY A CA 1
ATOM 1706 C C . GLY A 1 237 ? 19.312 -12.844 -12.633 1 96.5 237 GLY A C 1
ATOM 1707 O O . GLY A 1 237 ? 20.234 -13.461 -12.086 1 96.5 237 GLY A O 1
ATOM 1708 N N . SER A 1 238 ? 19.047 -11.641 -12.32 1 96.06 238 SER A N 1
ATOM 1709 C CA . SER A 1 238 ? 19.547 -10.938 -11.141 1 96.06 238 SER A CA 1
ATOM 1710 C C . SER A 1 238 ? 18.484 -10 -10.57 1 96.06 238 SER A C 1
ATOM 1712 O O . SER A 1 238 ? 17.781 -9.312 -11.32 1 96.06 238 SER A O 1
ATOM 1714 N N . PHE A 1 239 ? 18.328 -10.086 -9.242 1 95.81 239 PHE A N 1
ATOM 1715 C CA . PHE A 1 239 ? 17.328 -9.25 -8.602 1 95.81 239 PHE A CA 1
ATOM 1716 C C . PHE A 1 239 ? 17.672 -9 -7.137 1 95.81 239 PHE A C 1
ATOM 1718 O O . PHE A 1 239 ? 18.594 -9.625 -6.602 1 95.81 239 PHE A O 1
ATOM 1725 N N . SER A 1 240 ? 16.969 -8.047 -6.566 1 95.12 240 SER A N 1
ATOM 1726 C CA . SER A 1 240 ? 17.078 -7.73 -5.145 1 95.12 240 SER A CA 1
ATOM 1727 C C . SER A 1 240 ? 15.719 -7.777 -4.457 1 95.12 240 SER A C 1
ATOM 1729 O O . SER A 1 240 ? 14.695 -7.945 -5.117 1 95.12 240 SER A O 1
A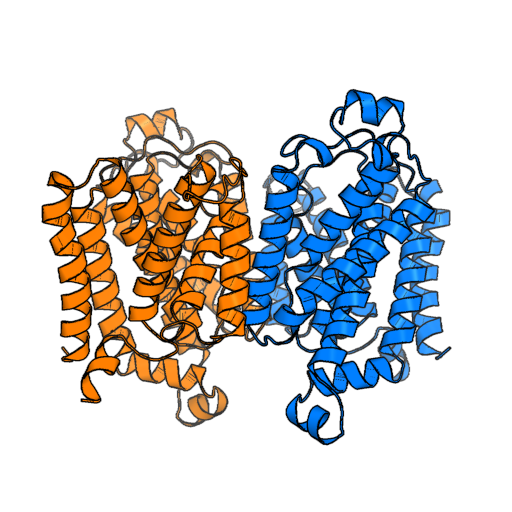TOM 1731 N N . ALA A 1 241 ? 15.758 -7.719 -3.191 1 91.88 241 ALA A N 1
ATOM 1732 C CA . ALA A 1 241 ? 14.523 -7.75 -2.416 1 91.88 241 ALA A CA 1
ATOM 1733 C C . ALA A 1 241 ? 13.578 -6.629 -2.838 1 91.88 241 ALA A C 1
ATOM 1735 O O . ALA A 1 241 ? 12.359 -6.789 -2.801 1 91.88 241 ALA A O 1
ATOM 1736 N N . GLN A 1 242 ? 14.109 -5.531 -3.316 1 87.75 242 GLN A N 1
ATOM 1737 C CA . GLN A 1 242 ? 13.32 -4.352 -3.666 1 87.75 242 GLN A CA 1
ATOM 1738 C C . GLN A 1 242 ? 12.562 -4.57 -4.969 1 87.75 242 GLN A C 1
ATOM 1740 O O . GLN A 1 242 ? 11.578 -3.875 -5.242 1 87.75 242 GLN A O 1
ATOM 1745 N N . THR A 1 243 ? 13.023 -5.496 -5.773 1 91.81 243 THR A N 1
ATOM 1746 C CA . THR A 1 243 ? 12.352 -5.82 -7.023 1 91.81 243 THR A CA 1
ATOM 1747 C C . THR A 1 243 ? 10.938 -6.332 -6.758 1 91.81 243 THR A C 1
ATOM 1749 O O . THR A 1 243 ? 10.023 -6.105 -7.555 1 91.81 243 THR A O 1
ATOM 1752 N N . PHE A 1 244 ? 10.805 -7.027 -5.648 1 94.44 244 PHE A N 1
ATOM 1753 C CA . PHE A 1 244 ? 9.539 -7.664 -5.293 1 94.44 244 PHE A CA 1
ATOM 1754 C C . PHE A 1 244 ? 8.922 -7 -4.066 1 94.44 244 PHE A C 1
ATOM 1756 O O . PHE A 1 244 ? 8.719 -7.648 -3.039 1 94.44 244 PHE A O 1
ATOM 1763 N N . PHE A 1 245 ? 8.586 -5.805 -4.254 1 91.38 245 PHE A N 1
ATOM 1764 C CA . PHE A 1 245 ? 8.094 -5.043 -3.115 1 91.38 245 PHE A CA 1
ATOM 1765 C C . PHE A 1 245 ? 6.941 -4.133 -3.533 1 91.38 245 PHE A C 1
ATOM 1767 O O . PHE A 1 245 ? 6.078 -4.535 -4.316 1 91.38 245 PHE A O 1
ATOM 1774 N N . PHE A 1 246 ? 6.809 -2.982 -3.035 1 84.94 246 PHE A N 1
ATOM 1775 C CA . PHE A 1 246 ? 5.621 -2.139 -3.113 1 84.94 246 PHE A CA 1
ATOM 1776 C C . PHE A 1 246 ? 5.348 -1.727 -4.555 1 84.94 246 PHE A C 1
ATOM 1778 O O . PHE A 1 246 ? 4.203 -1.779 -5.012 1 84.94 246 PHE A O 1
ATOM 1785 N N . PRO A 1 247 ? 6.414 -1.278 -5.336 1 83 247 PRO A N 1
ATOM 1786 C CA . PRO A 1 247 ? 6.102 -0.875 -6.711 1 83 247 PRO A CA 1
ATOM 1787 C C . PRO A 1 247 ? 5.445 -1.992 -7.516 1 83 247 PRO A C 1
ATOM 1789 O O . PRO A 1 247 ? 4.5 -1.741 -8.273 1 83 247 PRO A O 1
ATOM 1792 N N . LEU A 1 248 ? 5.961 -3.168 -7.301 1 89.62 248 LEU A N 1
ATOM 1793 C CA . LEU A 1 248 ? 5.359 -4.301 -7.996 1 89.62 248 LEU A CA 1
ATOM 1794 C C . LEU A 1 248 ? 3.939 -4.551 -7.5 1 89.62 248 LEU A C 1
ATOM 1796 O O . LEU A 1 248 ? 3.039 -4.828 -8.297 1 89.62 248 LEU A O 1
ATOM 1800 N N . MET A 1 249 ? 3.727 -4.465 -6.195 1 91.69 249 MET A N 1
ATOM 1801 C CA . MET A 1 249 ? 2.404 -4.664 -5.605 1 91.69 249 MET A CA 1
ATOM 1802 C C . MET A 1 249 ? 1.392 -3.693 -6.203 1 91.69 249 MET A C 1
ATOM 1804 O O . MET A 1 249 ? 0.3 -4.098 -6.609 1 91.69 249 MET A O 1
ATOM 1808 N N . VAL A 1 250 ? 1.721 -2.525 -6.328 1 84.5 250 VAL A N 1
ATOM 1809 C CA . VAL A 1 250 ? 0.818 -1.495 -6.832 1 84.5 250 VAL A CA 1
ATOM 1810 C C . VAL A 1 250 ? 0.508 -1.757 -8.305 1 84.5 250 VAL A C 1
ATOM 1812 O O . VAL A 1 250 ? -0.642 -1.636 -8.734 1 84.5 250 VAL A O 1
ATOM 1815 N N . SER A 1 251 ? 1.565 -2.035 -9.039 1 86.31 251 SER A N 1
ATOM 1816 C CA . SER A 1 251 ? 1.371 -2.334 -10.453 1 86.31 251 SER A CA 1
ATOM 1817 C C . SER A 1 251 ? 0.388 -3.482 -10.648 1 86.31 251 SER A C 1
ATOM 1819 O O . SER A 1 251 ? -0.508 -3.406 -11.492 1 86.31 251 SER A O 1
ATOM 1821 N N . LEU A 1 252 ? 0.542 -4.5 -9.875 1 92.56 252 LEU A N 1
ATOM 1822 C CA . LEU A 1 252 ? -0.313 -5.676 -10.008 1 92.56 252 LEU A CA 1
ATOM 1823 C C . LEU A 1 252 ? -1.744 -5.355 -9.594 1 92.56 252 LEU A C 1
ATOM 1825 O O . LEU A 1 252 ? -2.697 -5.816 -10.227 1 92.56 252 LEU A O 1
ATOM 1829 N N . ILE A 1 253 ? -1.888 -4.617 -8.555 1 89.5 253 ILE A N 1
ATOM 1830 C CA . ILE A 1 253 ? -3.221 -4.27 -8.078 1 89.5 253 ILE A CA 1
ATOM 1831 C C . ILE A 1 253 ? -3.934 -3.408 -9.117 1 89.5 253 ILE A C 1
ATOM 1833 O O . ILE A 1 253 ? -5.133 -3.57 -9.344 1 89.5 253 ILE A O 1
ATOM 1837 N N . ILE A 1 254 ? -3.184 -2.482 -9.688 1 84.31 254 ILE A N 1
ATOM 1838 C CA . ILE A 1 254 ? -3.768 -1.628 -10.719 1 84.31 254 ILE A CA 1
ATOM 1839 C C . ILE A 1 254 ? -4.254 -2.484 -11.883 1 84.31 254 ILE A C 1
ATOM 1841 O O . ILE A 1 254 ? -5.367 -2.291 -12.383 1 84.31 254 ILE A O 1
ATOM 1845 N N . MET A 1 255 ? -3.412 -3.412 -12.289 1 88.25 255 MET A N 1
ATOM 1846 C CA . MET A 1 255 ? -3.799 -4.309 -13.375 1 88.25 255 MET A CA 1
ATOM 1847 C C . MET A 1 255 ? -5.039 -5.113 -13 1 88.25 255 MET A C 1
ATOM 1849 O O . MET A 1 255 ? -5.945 -5.277 -13.82 1 88.25 255 MET A O 1
ATOM 1853 N N . LEU A 1 256 ? -5.074 -5.566 -11.812 1 91.56 256 LEU A N 1
ATOM 1854 C CA . LEU A 1 256 ? -6.184 -6.391 -11.352 1 91.56 256 LEU A CA 1
ATOM 1855 C C . LEU A 1 256 ? -7.477 -5.582 -11.297 1 91.56 256 LEU A C 1
ATOM 1857 O O . LEU A 1 256 ? -8.508 -6.023 -11.812 1 91.56 256 LEU A O 1
ATOM 1861 N N . VAL A 1 257 ? -7.402 -4.445 -10.688 1 86.88 257 VAL A N 1
ATOM 1862 C CA . VAL A 1 257 ? -8.594 -3.625 -10.469 1 86.88 257 VAL A CA 1
ATOM 1863 C C . VAL A 1 257 ? -9.086 -3.068 -11.805 1 86.88 257 VAL A C 1
ATOM 1865 O O . VAL A 1 257 ? -10.289 -3.053 -12.07 1 86.88 257 VAL A O 1
ATOM 1868 N N . LEU A 1 258 ? -8.148 -2.645 -12.617 1 83.94 258 LEU A N 1
ATOM 1869 C CA . LEU A 1 258 ? -8.516 -2.098 -13.914 1 83.94 258 LEU A CA 1
ATOM 1870 C C . LEU A 1 258 ? -9.148 -3.17 -14.797 1 83.94 258 LEU A C 1
ATOM 1872 O O . LEU A 1 258 ? -10.078 -2.885 -15.562 1 83.94 258 LEU A O 1
ATOM 1876 N N . GLY A 1 259 ? -8.617 -4.324 -14.812 1 85.81 259 GLY A N 1
ATOM 1877 C CA . GLY A 1 259 ? -9.156 -5.418 -15.602 1 85.81 259 GLY A CA 1
ATOM 1878 C C . GLY A 1 259 ? -10.508 -5.898 -15.109 1 85.81 259 GLY A C 1
ATOM 1879 O O . GLY A 1 259 ? -11.359 -6.309 -15.906 1 85.81 259 GLY A O 1
ATOM 1880 N N . GLY A 1 260 ? -10.742 -5.914 -13.836 1 86.44 260 GLY A N 1
ATOM 1881 C CA . GLY A 1 260 ? -11.906 -6.488 -13.18 1 86.44 260 GLY A CA 1
ATOM 1882 C C . GLY A 1 260 ? -11.555 -7.582 -12.188 1 86.44 260 GLY A C 1
ATOM 1883 O O . GLY A 1 260 ? -11.148 -8.68 -12.578 1 86.44 260 GLY A O 1
ATOM 1884 N N . MET A 1 261 ? -11.82 -7.398 -10.977 1 86.5 261 MET A N 1
ATOM 1885 C CA . MET A 1 261 ? -11.344 -8.289 -9.922 1 86.5 261 MET A CA 1
ATOM 1886 C C . MET A 1 261 ? -12.148 -9.594 -9.906 1 86.5 261 MET A C 1
ATOM 1888 O O . MET A 1 261 ? -11.648 -10.625 -9.461 1 86.5 261 MET A O 1
ATOM 1892 N N . GLY A 1 262 ? -13.328 -9.586 -10.453 1 86.12 262 GLY A N 1
ATOM 1893 C CA . GLY A 1 262 ? -14.18 -10.758 -10.391 1 86.12 262 GLY A CA 1
ATOM 1894 C C . GLY A 1 262 ? -14.117 -11.609 -11.641 1 86.12 262 GLY A C 1
ATOM 1895 O O . GLY A 1 262 ? -15 -12.445 -11.875 1 86.12 262 GLY A O 1
ATOM 1896 N N . SER A 1 263 ? -13.094 -11.352 -12.477 1 87.69 263 SER A N 1
ATOM 1897 C CA . SER A 1 263 ? -13.008 -12.039 -13.758 1 87.69 263 SER A CA 1
ATOM 1898 C C . SER A 1 263 ? -11.594 -12.547 -14.023 1 87.69 263 SER A C 1
ATOM 1900 O O . SER A 1 263 ? -10.625 -11.805 -13.836 1 87.69 263 SER A O 1
ATOM 1902 N N . LEU A 1 264 ? -11.57 -13.82 -14.391 1 87.5 264 LEU A N 1
ATOM 1903 C CA . LEU A 1 264 ? -10.273 -14.367 -14.758 1 87.5 264 LEU A CA 1
ATOM 1904 C C . LEU A 1 264 ? -9.75 -13.727 -16.031 1 87.5 264 LEU A C 1
ATOM 1906 O O . LEU A 1 264 ? -8.562 -13.414 -16.141 1 87.5 264 LEU A O 1
ATOM 1910 N N . SER A 1 265 ? -10.672 -13.469 -16.938 1 88.19 265 SER A N 1
ATOM 1911 C CA . SER A 1 265 ? -10.289 -12.781 -18.172 1 88.19 265 SER A CA 1
ATOM 1912 C C . SER A 1 265 ? -9.906 -11.328 -17.891 1 88.19 265 SER A C 1
ATOM 1914 O O . SER A 1 265 ? -9.156 -10.727 -18.656 1 88.19 265 SER A O 1
ATOM 1916 N N . GLY A 1 266 ? -10.445 -10.836 -16.875 1 87.5 266 GLY A N 1
ATOM 1917 C CA . GLY A 1 266 ? -10.078 -9.484 -16.469 1 87.5 266 GLY A CA 1
ATOM 1918 C C . GLY A 1 266 ? -8.594 -9.344 -16.156 1 87.5 266 GLY A C 1
ATOM 1919 O O . GLY A 1 266 ? -8.008 -8.289 -16.406 1 87.5 266 GLY A O 1
ATOM 1920 N N . ALA A 1 267 ? -8.023 -10.406 -15.625 1 90.06 267 ALA A N 1
ATOM 1921 C CA . ALA A 1 267 ? -6.59 -10.391 -15.344 1 90.06 267 ALA A CA 1
ATOM 1922 C C . ALA A 1 267 ? -5.785 -10.18 -16.625 1 90.06 267 ALA A C 1
ATOM 1924 O O . ALA A 1 267 ? -4.84 -9.383 -16.641 1 90.06 267 ALA A O 1
ATOM 1925 N N . VAL A 1 268 ? -6.203 -10.836 -17.625 1 90.31 268 VAL A N 1
ATOM 1926 C CA . VAL A 1 268 ? -5.508 -10.734 -18.906 1 90.31 268 VAL A CA 1
ATOM 1927 C C . VAL A 1 268 ? -5.703 -9.336 -19.5 1 90.31 268 VAL A C 1
ATOM 1929 O O . VAL A 1 268 ? -4.738 -8.695 -19.922 1 90.31 268 VAL A O 1
ATOM 1932 N N . VAL A 1 269 ? -6.902 -8.875 -19.484 1 87.25 269 VAL A N 1
ATOM 1933 C CA . VAL A 1 269 ? -7.227 -7.578 -20.062 1 87.25 269 VAL A CA 1
ATOM 1934 C C . VAL A 1 269 ? -6.504 -6.473 -19.297 1 87.25 269 VAL A C 1
ATOM 1936 O O . VAL A 1 269 ? -5.953 -5.547 -19.906 1 87.25 269 VAL A O 1
ATOM 1939 N N . GLY A 1 270 ? -6.535 -6.598 -18.016 1 87.62 270 GLY A N 1
ATOM 1940 C CA . GLY A 1 270 ? -5.848 -5.605 -17.203 1 87.62 270 GLY A CA 1
ATOM 1941 C C . GLY A 1 270 ? -4.363 -5.516 -17.5 1 87.62 270 GLY A C 1
ATOM 1942 O O . GLY A 1 270 ? -3.818 -4.414 -17.625 1 87.62 270 GLY A O 1
ATOM 1943 N N . VAL A 1 271 ? -3.736 -6.688 -17.625 1 91.44 271 VAL A N 1
ATOM 1944 C CA . VAL A 1 271 ? -2.305 -6.734 -17.906 1 91.44 271 VAL A CA 1
ATOM 1945 C C . VAL A 1 271 ? -2.027 -6.148 -19.281 1 91.44 271 VAL A C 1
ATOM 1947 O O . VAL A 1 271 ? -1.107 -5.344 -19.453 1 91.44 271 VAL A O 1
ATOM 1950 N N . VAL A 1 272 ? -2.801 -6.477 -20.219 1 87.19 272 VAL A N 1
ATOM 1951 C CA . VAL A 1 272 ? -2.596 -6.023 -21.594 1 87.19 272 VAL A CA 1
ATOM 1952 C C . VAL A 1 272 ? -2.783 -4.508 -21.672 1 87.19 272 VAL A C 1
ATOM 1954 O O . VAL A 1 272 ? -1.96 -3.805 -22.266 1 87.19 272 VAL A O 1
ATOM 1957 N N . VAL A 1 273 ? -3.805 -4.02 -21.078 1 82.75 273 VAL A N 1
ATOM 1958 C CA . VAL A 1 273 ? -4.125 -2.6 -21.156 1 82.75 273 VAL A CA 1
ATOM 1959 C C . VAL A 1 273 ? -3.041 -1.785 -20.453 1 82.75 273 VAL A C 1
ATOM 1961 O O . VAL A 1 273 ? -2.543 -0.8 -21 1 82.75 273 VAL A O 1
ATOM 1964 N N . VAL A 1 274 ? -2.703 -2.221 -19.297 1 83.44 274 VAL A N 1
ATOM 1965 C CA . VAL A 1 274 ? -1.73 -1.458 -18.531 1 83.44 274 VAL A CA 1
ATOM 1966 C C . VAL A 1 274 ? -0.363 -1.529 -19.203 1 83.44 274 VAL A C 1
ATOM 1968 O O . VAL A 1 274 ? 0.361 -0.533 -19.266 1 83.44 274 VAL A O 1
ATOM 1971 N N . THR A 1 275 ? -0.009 -2.691 -19.688 1 81.38 275 THR A N 1
ATOM 1972 C CA . THR A 1 275 ? 1.266 -2.848 -20.375 1 81.38 275 THR A CA 1
ATOM 1973 C C . THR A 1 275 ? 1.287 -2.025 -21.672 1 81.38 275 THR A C 1
ATOM 1975 O O . THR A 1 275 ? 2.283 -1.367 -21.969 1 81.38 275 THR A O 1
ATOM 1978 N N . ALA A 1 276 ? 0.266 -2.082 -22.391 1 77.12 276 ALA A N 1
ATOM 1979 C CA . ALA A 1 276 ? 0.167 -1.311 -23.625 1 77.12 276 ALA A CA 1
ATOM 1980 C C . ALA A 1 276 ? 0.242 0.187 -23.344 1 77.12 276 ALA A C 1
ATOM 1982 O O . ALA A 1 276 ? 0.951 0.92 -24.047 1 77.12 276 ALA A O 1
ATOM 1983 N N . LEU A 1 277 ? -0.467 0.577 -22.344 1 75.44 277 LEU A N 1
ATOM 1984 C CA . LEU A 1 277 ? -0.474 1.99 -21.984 1 75.44 277 LEU A CA 1
ATOM 1985 C C . LEU A 1 277 ? 0.912 2.443 -21.531 1 75.44 277 LEU A C 1
ATOM 1987 O O . LEU A 1 277 ? 1.35 3.545 -21.875 1 75.44 277 LEU A O 1
ATOM 1991 N N . SER A 1 278 ? 1.496 1.627 -20.734 1 74.81 278 SER A N 1
ATOM 1992 C CA . SER A 1 278 ? 2.838 1.946 -20.266 1 74.81 278 SER A CA 1
ATOM 1993 C C . SER A 1 278 ? 3.82 2.074 -21.422 1 74.81 278 SER A C 1
ATOM 1995 O O . SER A 1 278 ? 4.695 2.939 -21.406 1 74.81 278 SER A O 1
ATOM 1997 N N . GLU A 1 279 ? 3.672 1.274 -22.375 1 71.69 279 GLU A N 1
ATOM 1998 C CA . GLU A 1 279 ? 4.543 1.299 -23.547 1 71.69 279 GLU A CA 1
ATOM 1999 C C . GLU A 1 279 ? 4.281 2.535 -24.391 1 71.69 279 GLU A C 1
ATOM 2001 O O . GLU A 1 279 ? 5.223 3.152 -24.906 1 71.69 279 GLU A O 1
ATOM 2006 N N . ILE A 1 280 ? 3.072 2.848 -24.578 1 72 280 ILE A N 1
ATOM 2007 C CA . ILE A 1 280 ? 2.705 4.027 -25.344 1 72 280 ILE A CA 1
ATOM 2008 C C . ILE A 1 280 ? 3.256 5.281 -24.672 1 72 280 ILE A C 1
ATOM 2010 O O . ILE A 1 280 ? 3.803 6.164 -25.344 1 72 280 ILE A O 1
ATOM 2014 N N . LEU A 1 281 ? 3.107 5.316 -23.406 1 71.06 281 LEU A N 1
ATOM 2015 C CA . LEU A 1 281 ? 3.555 6.488 -22.656 1 71.06 281 LEU A CA 1
ATOM 2016 C C . LEU A 1 281 ? 5.074 6.598 -22.672 1 71.06 281 LEU A C 1
ATOM 2018 O O . LEU A 1 281 ? 5.621 7.703 -22.734 1 71.06 281 LEU A O 1
ATOM 2022 N N . ARG A 1 282 ? 5.746 5.441 -22.516 1 69.75 282 ARG A N 1
ATOM 2023 C CA . ARG A 1 282 ? 7.203 5.422 -22.578 1 69.75 282 ARG A CA 1
ATOM 2024 C C . ARG A 1 282 ? 7.691 5.957 -23.922 1 69.75 282 ARG A C 1
ATOM 2026 O O . ARG A 1 282 ? 8.695 6.676 -23.984 1 69.75 282 ARG A O 1
ATOM 2033 N N . ASN A 1 283 ? 7.047 5.574 -24.875 1 65.12 283 ASN A N 1
ATOM 2034 C CA . ASN A 1 283 ? 7.402 6.062 -26.203 1 65.12 283 ASN A CA 1
ATOM 2035 C C . ASN A 1 283 ? 7.133 7.559 -26.344 1 65.12 283 ASN A C 1
ATOM 2037 O O . ASN A 1 283 ? 7.875 8.266 -27.031 1 65.12 283 ASN A O 1
ATOM 2041 N N . LEU A 1 284 ? 6.027 7.938 -25.656 1 61.94 284 LEU A N 1
ATOM 2042 C CA . LEU A 1 284 ? 5.715 9.359 -25.688 1 61.94 284 LEU A CA 1
ATOM 2043 C C . LEU A 1 284 ? 6.762 10.156 -24.906 1 61.94 284 LEU A C 1
ATOM 2045 O O . LEU A 1 284 ? 7.066 11.297 -25.266 1 61.94 284 LEU A O 1
ATOM 2049 N N . GLU A 1 285 ? 7.164 9.602 -23.719 1 59 285 GLU A N 1
ATOM 2050 C CA . GLU A 1 285 ? 8.195 10.25 -22.906 1 59 285 GLU A CA 1
ATOM 2051 C C . GLU A 1 285 ? 9.492 10.414 -23.703 1 59 285 GLU A C 1
ATOM 2053 O O . GLU A 1 285 ? 10.25 11.359 -23.469 1 59 285 GLU A O 1
ATOM 2058 N N . ARG A 1 286 ? 9.938 9.375 -24.453 1 56 286 ARG A N 1
ATOM 2059 C CA . ARG A 1 286 ? 11.172 9.438 -25.25 1 56 286 ARG A CA 1
ATOM 2060 C C . ARG A 1 286 ? 11.055 10.469 -26.359 1 56 286 ARG A C 1
ATOM 2062 O O . ARG A 1 286 ? 12.047 10.812 -27 1 56 286 ARG A O 1
ATOM 2069 N N . GLY A 1 287 ? 9.953 11.219 -26.469 1 49.69 287 GLY A N 1
ATOM 2070 C CA . GLY A 1 287 ? 9.867 12.242 -27.484 1 49.69 287 GLY A CA 1
ATOM 2071 C C . GLY A 1 287 ? 8.805 11.961 -28.531 1 49.69 287 GLY A C 1
ATOM 2072 O O . GLY A 1 287 ? 8.828 12.531 -29.625 1 49.69 287 GLY A O 1
ATOM 2073 N N . MET A 1 288 ? 7.777 11.219 -28.391 1 43.31 288 MET A N 1
ATOM 2074 C CA . MET A 1 288 ? 6.957 11.047 -29.578 1 43.31 288 MET A CA 1
ATOM 2075 C C . MET A 1 288 ? 6.238 12.344 -29.938 1 43.31 288 MET A C 1
ATOM 2077 O O . MET A 1 288 ? 5.715 13.031 -29.062 1 43.31 288 MET A O 1
ATOM 2081 N N . ASP A 1 289 ? 6.605 12.953 -31.078 1 39.84 289 ASP A N 1
ATOM 2082 C CA . ASP A 1 289 ? 5.922 13.953 -31.891 1 39.84 289 ASP A CA 1
ATOM 2083 C C . ASP A 1 289 ? 4.473 13.539 -32.156 1 39.84 289 ASP A C 1
ATOM 2085 O O . ASP A 1 289 ? 4.219 12.617 -32.938 1 39.84 289 ASP A O 1
ATOM 2089 N N . LEU A 1 290 ? 3.715 13.539 -31.25 1 40.72 290 LEU A N 1
ATOM 2090 C CA . LEU A 1 290 ? 2.365 13.258 -31.719 1 40.72 290 LEU A CA 1
ATOM 2091 C C . LEU A 1 290 ? 1.943 14.266 -32.781 1 40.72 290 LEU A C 1
ATOM 2093 O O . LEU A 1 290 ? 0.749 14.484 -33 1 40.72 290 LEU A O 1
ATOM 2097 N N . GLY A 1 291 ? 2.916 14.641 -33.469 1 43.62 291 GLY A N 1
ATOM 2098 C CA . GLY A 1 291 ? 2.688 15.594 -34.531 1 43.62 291 GLY A CA 1
ATOM 2099 C C . GLY A 1 291 ? 2.518 17.016 -34.031 1 43.62 291 GLY A C 1
ATOM 2100 O O . GLY A 1 291 ? 3.186 17.938 -34.531 1 43.62 291 GLY A O 1
ATOM 2101 N N . PHE A 1 292 ? 1.272 17.453 -33.375 1 39 292 PHE A N 1
ATOM 2102 C CA . PHE A 1 292 ? 0.915 18.844 -33.062 1 39 292 PHE A CA 1
ATOM 2103 C C . PHE A 1 292 ? 1.529 19.281 -31.734 1 39 292 PHE A C 1
ATOM 2105 O O . PHE A 1 292 ? 1.551 20.469 -31.422 1 39 292 PHE A O 1
ATOM 2112 N N . VAL A 1 293 ? 1.61 18.438 -30.672 1 37.22 293 VAL A N 1
ATOM 2113 C CA . VAL A 1 293 ? 2.146 19 -29.422 1 37.22 293 VAL A CA 1
ATOM 2114 C C . VAL A 1 293 ? 3.377 18.203 -29 1 37.22 293 VAL A C 1
ATOM 2116 O O . VAL A 1 293 ? 3.352 16.969 -28.984 1 37.22 293 VAL A O 1
ATOM 2119 N N . VAL A 1 294 ? 4.516 18.609 -29.219 1 38.88 294 VAL A N 1
ATOM 2120 C CA . VAL A 1 294 ? 5.809 18.141 -28.734 1 38.88 294 VAL A CA 1
ATOM 2121 C C . VAL A 1 294 ? 5.809 18.078 -27.219 1 38.88 294 VAL A C 1
ATOM 2123 O O . VAL A 1 294 ? 5.711 19.109 -26.547 1 38.88 294 VAL A O 1
ATOM 2126 N N . VAL A 1 295 ? 5.273 17.109 -26.609 1 41.97 295 VAL A N 1
ATOM 2127 C CA . VAL A 1 295 ? 5.355 17.047 -25.156 1 41.97 295 VAL A CA 1
ATOM 2128 C C . VAL A 1 295 ? 6.801 16.797 -24.734 1 41.97 295 VAL A C 1
ATOM 2130 O O . VAL A 1 295 ? 7.449 15.875 -25.234 1 41.97 295 VAL A O 1
ATOM 2133 N N . PRO A 1 296 ? 7.555 17.594 -24.297 1 44.41 296 PRO A N 1
ATOM 2134 C CA . PRO A 1 296 ? 8.938 17.422 -23.844 1 44.41 296 PRO A CA 1
ATOM 2135 C C . PRO A 1 296 ? 9.133 16.125 -23.047 1 44.41 296 PRO A C 1
ATOM 2137 O O . PRO A 1 296 ? 8.172 15.578 -22.516 1 44.41 296 PRO A O 1
ATOM 2140 N N . PRO A 1 297 ? 10.188 15.406 -23.281 1 45.19 297 PRO A N 1
ATOM 2141 C CA . PRO A 1 297 ? 10.516 14.18 -22.547 1 45.19 297 PRO A CA 1
ATOM 2142 C C . PRO A 1 297 ? 10.148 14.266 -21.078 1 45.19 297 PRO A C 1
ATOM 2144 O O . PRO A 1 297 ? 10.508 15.234 -20.391 1 45.19 297 PRO A O 1
ATOM 2147 N N . LEU A 1 298 ? 8.992 14.219 -20.562 1 45.34 298 LEU A N 1
ATOM 2148 C CA . LEU A 1 298 ? 8.625 14.32 -19.156 1 45.34 298 LEU A CA 1
ATOM 2149 C C . LEU A 1 298 ? 8.984 13.039 -18.406 1 45.34 298 LEU A C 1
ATOM 2151 O O . LEU A 1 298 ? 8.203 12.086 -18.391 1 45.34 298 LEU A O 1
ATOM 2155 N N . PHE A 1 299 ? 10.219 12.727 -18.156 1 47.12 299 PHE A N 1
ATOM 2156 C CA . PHE A 1 299 ? 10.688 11.625 -17.328 1 47.12 299 PHE A CA 1
ATOM 2157 C C . PHE A 1 299 ? 9.781 11.438 -16.125 1 47.12 299 PHE A C 1
ATOM 2159 O O . PHE A 1 299 ? 9.445 12.398 -15.43 1 47.12 299 PHE A O 1
ATOM 2166 N N . GLY A 1 300 ? 9.078 10.312 -15.969 1 57.62 300 GLY A N 1
ATOM 2167 C CA . GLY A 1 300 ? 8.117 9.984 -14.922 1 57.62 300 GLY A CA 1
ATOM 2168 C C . GLY A 1 300 ? 6.676 10.195 -15.352 1 57.62 300 GLY A C 1
ATOM 2169 O O . GLY A 1 300 ? 5.75 9.922 -14.586 1 57.62 300 GLY A O 1
ATOM 2170 N N . ALA A 1 301 ? 6.574 10.742 -16.531 1 60.62 301 ALA A N 1
ATOM 2171 C CA . ALA A 1 301 ? 5.246 11.039 -17.047 1 60.62 301 ALA A CA 1
ATOM 2172 C C . ALA A 1 301 ? 4.406 9.766 -17.172 1 60.62 301 ALA A C 1
ATOM 2174 O O . ALA A 1 301 ? 3.193 9.789 -16.953 1 60.62 301 ALA A O 1
ATOM 2175 N N . SER A 1 302 ? 5.195 8.695 -17.438 1 65.25 302 SER A N 1
ATOM 2176 C CA . SER A 1 302 ? 4.449 7.453 -17.594 1 65.25 302 SER A CA 1
ATOM 2177 C C . SER A 1 302 ? 3.746 7.066 -16.297 1 65.25 302 SER A C 1
ATOM 2179 O O . SER A 1 302 ? 2.578 6.676 -16.312 1 65.25 302 SER A O 1
ATOM 2181 N N . GLN A 1 303 ? 4.438 7.223 -15.258 1 66.81 303 GLN A N 1
ATOM 2182 C CA . GLN A 1 303 ? 3.838 6.836 -13.984 1 66.81 303 GLN A CA 1
ATOM 2183 C C . GLN A 1 303 ? 2.695 7.777 -13.602 1 66.81 303 GLN A C 1
ATOM 2185 O O . GLN A 1 303 ? 1.669 7.336 -13.086 1 66.81 303 GLN A O 1
ATOM 2190 N N . VAL A 1 304 ? 2.865 9.062 -13.938 1 70.56 304 VAL A N 1
ATOM 2191 C CA . VAL A 1 304 ? 1.846 10.062 -13.625 1 70.56 304 VAL A CA 1
ATOM 2192 C C . VAL A 1 304 ? 0.593 9.797 -14.461 1 70.56 304 VAL A C 1
ATOM 2194 O O . VAL A 1 304 ? -0.52 9.773 -13.93 1 70.56 304 VAL A O 1
ATOM 2197 N N . VAL A 1 305 ? 0.829 9.539 -15.688 1 72.06 305 VAL A N 1
ATOM 2198 C CA . VAL A 1 305 ? -0.296 9.336 -16.594 1 72.06 305 VAL A CA 1
ATOM 2199 C C . VAL A 1 305 ? -1.012 8.031 -16.25 1 72.06 305 VAL A C 1
ATOM 2201 O O . VAL A 1 305 ? -2.244 7.969 -16.25 1 72.06 305 VAL A O 1
ATOM 2204 N N . LEU A 1 306 ? -0.254 7.008 -15.844 1 70.31 306 LEU A N 1
ATOM 2205 C CA . LEU A 1 306 ? -0.866 5.738 -15.469 1 70.31 306 LEU A CA 1
ATOM 2206 C C . LEU A 1 306 ? -1.688 5.887 -14.195 1 70.31 306 LEU A C 1
ATOM 2208 O O . LEU A 1 306 ? -2.783 5.332 -14.086 1 70.31 306 LEU A O 1
ATOM 2212 N N . GLY A 1 307 ? -1.086 6.625 -13.281 1 70.25 307 GLY A N 1
ATOM 2213 C CA . GLY A 1 307 ? -1.846 6.895 -12.07 1 70.25 307 GLY A CA 1
ATOM 2214 C C . GLY A 1 307 ? -3.135 7.648 -12.328 1 70.25 307 GLY A C 1
ATOM 2215 O O . GLY A 1 307 ? -4.188 7.301 -11.789 1 70.25 307 GLY A O 1
ATOM 2216 N N . LEU A 1 308 ? -3.027 8.633 -13.195 1 74.31 308 LEU A N 1
ATOM 2217 C CA . LEU A 1 308 ? -4.195 9.43 -13.547 1 74.31 308 LEU A CA 1
ATOM 2218 C C . LEU A 1 308 ? -5.223 8.594 -14.297 1 74.31 308 LEU A C 1
ATOM 2220 O O . LEU A 1 308 ? -6.426 8.695 -14.047 1 74.31 308 LEU A O 1
ATOM 2224 N N . LEU A 1 309 ? -4.746 7.809 -15.18 1 71.38 309 LEU A N 1
ATOM 2225 C CA . LEU A 1 309 ? -5.637 6.938 -15.938 1 71.38 309 LEU A CA 1
ATOM 2226 C C . LEU A 1 309 ? -6.328 5.934 -15.023 1 71.38 309 LEU A C 1
ATOM 2228 O O . LEU A 1 309 ? -7.516 5.648 -15.188 1 71.38 309 LEU A O 1
ATOM 2232 N N . PHE A 1 310 ? -5.551 5.441 -14.094 1 72.31 310 PHE A N 1
ATOM 2233 C CA . PHE A 1 310 ? -6.133 4.535 -13.117 1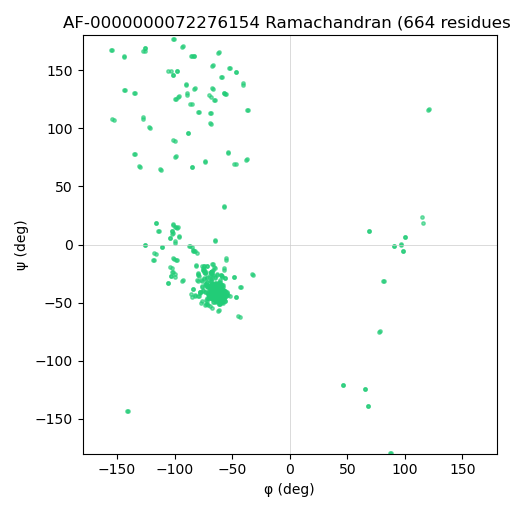 72.31 310 PHE A CA 1
ATOM 2234 C C . PHE A 1 310 ? -7.258 5.219 -12.344 1 72.31 310 PHE A C 1
ATOM 2236 O O . PHE A 1 310 ? -8.344 4.652 -12.188 1 72.31 310 PHE A O 1
ATOM 2243 N N . ILE A 1 311 ? -6.973 6.414 -11.93 1 73.5 311 ILE A N 1
ATOM 2244 C CA . ILE A 1 311 ? -7.984 7.16 -11.188 1 73.5 311 ILE A CA 1
ATOM 2245 C C . ILE A 1 311 ? -9.203 7.395 -12.07 1 73.5 311 ILE A C 1
ATOM 2247 O O . ILE A 1 311 ? -10.344 7.203 -11.633 1 73.5 311 ILE A O 1
ATOM 2251 N N . LEU A 1 312 ? -8.977 7.738 -13.289 1 74.56 312 LEU A N 1
ATOM 2252 C CA . LEU A 1 312 ? -10.062 8.023 -14.219 1 74.56 312 LEU A CA 1
ATOM 2253 C C . LEU A 1 312 ? -10.906 6.777 -14.477 1 74.56 312 LEU A C 1
ATOM 2255 O O . LEU A 1 312 ? -12.141 6.84 -14.469 1 74.56 312 LEU A O 1
ATOM 2259 N N . VAL A 1 313 ? -10.258 5.66 -14.688 1 72.75 313 VAL A N 1
ATOM 2260 C CA . VAL A 1 313 ? -10.977 4.414 -14.945 1 72.75 313 VAL A CA 1
ATOM 2261 C C . VAL A 1 313 ? -11.773 4.012 -13.703 1 72.75 313 VAL A C 1
ATOM 2263 O O . VAL A 1 313 ? -12.906 3.539 -13.812 1 72.75 313 VAL A O 1
ATOM 2266 N N . MET A 1 314 ? -11.219 4.309 -12.562 1 73.62 314 MET A N 1
ATOM 2267 C CA . MET A 1 314 ? -11.883 3.914 -11.32 1 73.62 314 MET A CA 1
ATOM 2268 C C . MET A 1 314 ? -13.102 4.793 -11.055 1 73.62 314 MET A C 1
ATOM 2270 O O . MET A 1 314 ? -14.039 4.367 -10.375 1 73.62 314 MET A O 1
ATOM 2274 N N . ILE A 1 315 ? -13.086 5.988 -11.617 1 71.88 315 ILE A N 1
ATOM 2275 C CA . ILE A 1 315 ? -14.227 6.891 -11.469 1 71.88 315 ILE A CA 1
ATOM 2276 C C . ILE A 1 315 ? -15.344 6.465 -12.414 1 71.88 315 ILE A C 1
ATOM 2278 O O . ILE A 1 315 ? -16.516 6.418 -12.016 1 71.88 315 ILE A O 1
ATOM 2282 N N . TYR A 1 316 ? -14.977 6.102 -13.57 1 75.94 316 TYR A N 1
ATOM 2283 C CA . TYR A 1 316 ? -16 5.863 -14.586 1 75.94 316 TYR A CA 1
ATOM 2284 C C . TYR A 1 316 ? -16.406 4.395 -14.602 1 75.94 316 TYR A C 1
ATOM 2286 O O . TYR A 1 316 ? -17.547 4.07 -14.969 1 75.94 316 TYR A O 1
ATOM 2294 N N . ARG A 1 317 ? -15.461 3.512 -14.258 1 76.12 317 ARG A N 1
ATOM 2295 C CA . ARG A 1 317 ? -15.734 2.078 -14.203 1 76.12 317 ARG A CA 1
ATOM 2296 C C . ARG A 1 317 ? -15.148 1.46 -12.938 1 76.12 317 ARG A C 1
ATOM 2298 O O . ARG A 1 317 ? -14.211 0.665 -13.008 1 76.12 317 ARG A O 1
ATOM 2305 N N . PRO A 1 318 ? -15.875 1.703 -11.906 1 68 318 PRO A N 1
ATOM 2306 C CA . PRO A 1 318 ? -15.312 1.303 -10.617 1 68 318 PRO A CA 1
ATOM 2307 C C . PRO A 1 318 ? -15.195 -0.213 -10.469 1 68 318 PRO A C 1
ATOM 2309 O O . PRO A 1 318 ? -14.43 -0.698 -9.633 1 68 318 PRO A O 1
ATOM 2312 N N . ARG A 1 319 ? -15.922 -0.938 -11.352 1 73.31 319 ARG A N 1
ATOM 2313 C CA . ARG A 1 319 ? -15.844 -2.391 -11.234 1 73.31 319 ARG A CA 1
ATOM 2314 C C . ARG A 1 319 ? -14.82 -2.967 -12.203 1 73.31 319 ARG A C 1
ATOM 2316 O O . ARG A 1 319 ? -14.664 -4.184 -12.305 1 73.31 319 ARG A O 1
ATOM 2323 N N . GLY A 1 320 ? -14.086 -2.08 -12.844 1 74.62 320 GLY A N 1
ATOM 2324 C CA . GLY A 1 320 ? -13.102 -2.498 -13.836 1 74.62 320 GLY A CA 1
ATOM 2325 C C . GLY A 1 320 ? -13.688 -2.652 -15.227 1 74.62 320 GLY A C 1
ATOM 2326 O O . GLY A 1 320 ? -14.891 -2.469 -15.43 1 74.62 320 GLY A O 1
ATOM 2327 N N . LEU A 1 321 ? -12.867 -3.025 -16.141 1 73.75 321 LEU A N 1
ATOM 2328 C CA . LEU A 1 321 ? -13.266 -3.088 -17.531 1 73.75 321 LEU A CA 1
ATOM 2329 C C . LEU A 1 321 ? -14.211 -4.258 -17.781 1 73.75 321 LEU A C 1
ATOM 2331 O O . LEU A 1 321 ? -15.18 -4.133 -18.531 1 73.75 321 LEU A O 1
ATOM 2335 N N . LEU A 1 322 ? -13.953 -5.398 -17.031 1 73.69 322 LEU A N 1
ATOM 2336 C CA . LEU A 1 322 ? -14.773 -6.578 -17.266 1 73.69 322 LEU A CA 1
ATOM 2337 C C . LEU A 1 322 ? -15.68 -6.848 -16.062 1 73.69 322 LEU A C 1
ATOM 2339 O O . LEU A 1 322 ? -16.594 -7.676 -16.141 1 73.69 322 LEU A O 1
ATOM 2343 N N . GLU A 1 323 ? -15.5 -6.02 -15.086 1 69.62 323 GLU A N 1
ATOM 2344 C CA . GLU A 1 323 ? -16.281 -6.223 -13.867 1 69.62 323 GLU A CA 1
ATOM 2345 C C . GLU A 1 323 ? -16.266 -7.684 -13.438 1 69.62 323 GLU A C 1
ATOM 2347 O O . GLU A 1 323 ? -15.188 -8.273 -13.281 1 69.62 323 GLU A O 1
ATOM 2352 N N . ASP A 1 324 ? -17.5 -8.336 -13.352 1 73.31 324 ASP A N 1
ATOM 2353 C CA . ASP A 1 324 ? -17.625 -9.75 -12.992 1 73.31 324 ASP A CA 1
ATOM 2354 C C . ASP A 1 324 ? -17.891 -10.602 -14.234 1 73.31 324 ASP A C 1
ATOM 2356 O O . ASP A 1 324 ? -18.141 -11.805 -14.125 1 73.31 324 ASP A O 1
ATOM 2360 N N . ARG A 1 325 ? -17.719 -9.984 -15.445 1 74.5 325 ARG A N 1
ATOM 2361 C CA . ARG A 1 325 ? -18.016 -10.688 -16.688 1 74.5 325 ARG A CA 1
ATOM 2362 C C . ARG A 1 325 ? -16.75 -11.266 -17.312 1 74.5 325 ARG A C 1
ATOM 2364 O O . ARG A 1 325 ? -15.641 -10.797 -17.031 1 74.5 325 ARG A O 1
ATOM 2371 N N . GLU A 1 326 ? -17.016 -12.297 -17.938 1 74.25 326 GLU A N 1
ATOM 2372 C CA . GLU A 1 326 ? -15.898 -12.914 -18.656 1 74.25 326 GLU A CA 1
ATOM 2373 C C . GLU A 1 326 ? -15.961 -12.578 -20.141 1 74.25 326 GLU A C 1
ATOM 2375 O O . GLU A 1 326 ? -17.031 -12.258 -20.672 1 74.25 326 GLU A O 1
ATOM 2380 N N . LEU A 1 327 ? -14.891 -12.414 -20.812 1 65.19 327 LEU A N 1
ATOM 2381 C CA . LEU A 1 327 ? -14.852 -12.109 -22.234 1 65.19 327 LEU A CA 1
ATOM 2382 C C . LEU A 1 327 ? -15.75 -13.047 -23.031 1 65.19 327 LEU A C 1
ATOM 2384 O O . LEU A 1 327 ? -16.312 -12.664 -24.062 1 65.19 327 LEU A O 1
ATOM 2388 N N . THR A 1 328 ? -15.93 -14.172 -22.547 1 58.19 328 THR A N 1
ATOM 2389 C CA . THR A 1 328 ? -16.734 -15.172 -23.234 1 58.19 328 THR A CA 1
ATOM 2390 C C . THR A 1 328 ? -18.234 -14.844 -23.109 1 58.19 328 THR A C 1
ATOM 2392 O O . THR A 1 328 ? -19.047 -15.367 -23.859 1 58.19 328 THR A O 1
ATOM 2395 N N . SER A 1 329 ? -18.547 -14.055 -22.156 1 58.25 329 SER A N 1
ATOM 2396 C CA . SER A 1 329 ? -19.953 -13.727 -21.953 1 58.25 329 SER A CA 1
ATOM 2397 C C . SER A 1 329 ? -20.422 -12.648 -22.938 1 58.25 329 SER A C 1
ATOM 2399 O O . SER A 1 329 ? -21.609 -12.438 -23.109 1 58.25 329 SER A O 1
ATOM 2401 N N . PHE A 1 330 ? -19.625 -11.844 -23.453 1 51.38 330 PHE A N 1
ATOM 2402 C CA . PHE A 1 330 ? -20.016 -10.789 -24.391 1 51.38 330 PHE A CA 1
ATOM 2403 C C . PHE A 1 330 ? -20.578 -11.383 -25.672 1 51.38 330 PHE A C 1
ATOM 2405 O O . PHE A 1 330 ? -21.422 -10.781 -26.328 1 51.38 330 PHE A O 1
ATOM 2412 N N . GLY A 1 331 ? -20.188 -12.445 -26.219 1 42.97 331 GLY A N 1
ATOM 2413 C CA . GLY A 1 331 ? -20.703 -13.039 -27.453 1 42.97 331 GLY A CA 1
ATOM 2414 C C . GLY A 1 331 ? -22.078 -13.641 -27.281 1 42.97 331 GLY A C 1
ATOM 2415 O O . GLY A 1 331 ? -22.703 -14.062 -28.266 1 42.97 331 GLY A O 1
ATOM 2416 N N . ARG A 1 332 ? -22.656 -13.961 -26.344 1 40.03 332 ARG A N 1
ATOM 2417 C CA . ARG A 1 332 ? -23.969 -14.594 -26.328 1 40.03 332 ARG A CA 1
ATOM 2418 C C . ARG A 1 332 ? -25.078 -13.547 -26.406 1 40.03 332 ARG A C 1
ATOM 2420 O O . ARG A 1 332 ? -26.25 -13.891 -26.406 1 40.03 332 ARG A O 1
ATOM 2427 N N . LYS A 1 333 ? -24.953 -12.297 -26.391 1 42.91 333 LYS A N 1
ATOM 2428 C CA . LYS A 1 333 ? -26.156 -11.492 -26.562 1 42.91 333 LYS A CA 1
ATOM 2429 C C . LYS A 1 333 ? -26.531 -11.383 -28.031 1 42.91 333 LYS A C 1
ATOM 2431 O O . LYS A 1 333 ? -27.406 -10.594 -28.406 1 42.91 333 LYS A O 1
ATOM 2436 N N . GLY A 1 334 ? -25.703 -11.852 -28.844 1 28.52 334 GLY A N 1
ATOM 2437 C CA . GLY A 1 334 ? -26.406 -11.898 -30.125 1 28.52 334 GLY A CA 1
ATOM 2438 C C . GLY A 1 334 ? -27.406 -13.031 -30.203 1 28.52 334 GLY A C 1
ATOM 2439 O O . GLY A 1 334 ? -27.266 -14.055 -29.531 1 28.52 334 GLY A O 1
ATOM 2440 N N . MET B 1 1 ? -16.25 24.328 25.219 1 41.03 1 MET B N 1
ATOM 2441 C CA . MET B 1 1 ? -15.328 23.234 24.891 1 41.03 1 MET B CA 1
ATOM 2442 C C . MET B 1 1 ? -15.688 21.969 25.656 1 41.03 1 MET B C 1
ATOM 2444 O O . MET B 1 1 ? -15.789 22 26.875 1 41.03 1 MET B O 1
ATOM 2448 N N . SER B 1 2 ? -16.203 21.062 24.969 1 53.31 2 SER B N 1
ATOM 2449 C CA . SER B 1 2 ? -16.75 19.938 25.719 1 53.31 2 SER B CA 1
ATOM 2450 C C . SER B 1 2 ? -15.695 19.297 26.609 1 53.31 2 SER B C 1
ATOM 2452 O O . SER B 1 2 ? -14.5 19.422 26.344 1 53.31 2 SER B O 1
ATOM 2454 N N . ARG B 1 3 ? -16.016 19.109 27.812 1 54.12 3 ARG B N 1
ATOM 2455 C CA . ARG B 1 3 ? -15.219 18.469 28.859 1 54.12 3 ARG B CA 1
ATOM 2456 C C . ARG B 1 3 ? -14.32 17.391 28.281 1 54.12 3 ARG B C 1
ATOM 2458 O O . ARG B 1 3 ? -13.188 17.203 28.719 1 54.12 3 ARG B O 1
ATOM 2465 N N . ARG B 1 4 ? -14.828 16.922 27.203 1 55.19 4 ARG B N 1
ATOM 2466 C CA . ARG B 1 4 ? -14.102 15.812 26.578 1 55.19 4 ARG B CA 1
ATOM 2467 C C . ARG B 1 4 ? -12.859 16.312 25.859 1 55.19 4 ARG B C 1
ATOM 2469 O O . ARG B 1 4 ? -11.797 15.68 25.922 1 55.19 4 ARG B O 1
ATOM 2476 N N . LEU B 1 5 ? -13.047 17.469 25.312 1 55.19 5 LEU B N 1
ATOM 2477 C CA . LEU B 1 5 ? -11.922 18.094 24.609 1 55.19 5 LEU B CA 1
ATOM 2478 C C . LEU B 1 5 ? -10.852 18.516 25.609 1 55.19 5 LEU B C 1
ATOM 2480 O O . LEU B 1 5 ? -9.656 18.359 25.344 1 55.19 5 LEU B O 1
ATOM 2484 N N . VAL B 1 6 ? -11.297 19.031 26.703 1 52.03 6 VAL B N 1
ATOM 2485 C CA . VAL B 1 6 ? -10.383 19.547 27.719 1 52.03 6 VAL B CA 1
ATOM 2486 C C . VAL B 1 6 ? -9.586 18.391 28.312 1 52.03 6 VAL B C 1
ATOM 2488 O O . VAL B 1 6 ? -8.375 18.5 28.531 1 52.03 6 VAL B O 1
ATOM 2491 N N . LEU B 1 7 ? -10.172 17.312 28.562 1 52 7 LEU B N 1
ATOM 2492 C CA . LEU B 1 7 ? -9.477 16.203 29.172 1 52 7 LEU B CA 1
ATOM 2493 C C . LEU B 1 7 ? -8.523 15.531 28.188 1 52 7 LEU B C 1
ATOM 2495 O O . LEU B 1 7 ? -7.426 15.117 28.562 1 52 7 LEU B O 1
ATOM 2499 N N . MET B 1 8 ? -8.922 15.492 27.016 1 54.62 8 MET B N 1
ATOM 2500 C CA . MET B 1 8 ? -8.062 14.914 25.984 1 54.62 8 MET B CA 1
ATOM 2501 C C . MET B 1 8 ? -6.84 15.789 25.734 1 54.62 8 MET B C 1
ATOM 2503 O O . MET B 1 8 ? -5.723 15.289 25.625 1 54.62 8 MET B O 1
ATOM 2507 N N . LEU B 1 9 ? -7.098 17.109 25.656 1 52.22 9 LEU B N 1
ATOM 2508 C CA . LEU B 1 9 ? -6.02 18.078 25.516 1 52.22 9 LEU B CA 1
ATOM 2509 C C . LEU B 1 9 ? -5.164 18.125 26.781 1 52.22 9 LEU B C 1
ATOM 2511 O O . LEU B 1 9 ? -3.941 18.266 26.703 1 52.22 9 LEU B O 1
ATOM 2515 N N . GLY B 1 10 ? -5.898 18.062 27.812 1 52.41 10 GLY B N 1
ATOM 2516 C CA . GLY B 1 10 ? -5.164 18.094 29.078 1 52.41 10 GLY B CA 1
ATOM 2517 C C . GLY B 1 10 ? -4.215 16.922 29.25 1 52.41 10 GLY B C 1
ATOM 2518 O O . GLY B 1 10 ? -3.068 17.109 29.656 1 52.41 10 GLY B O 1
ATOM 2519 N N . GLY B 1 11 ? -4.633 15.688 28.938 1 52.53 11 GLY B N 1
ATOM 2520 C CA . GLY B 1 11 ? -3.793 14.508 29.078 1 52.53 11 GLY B CA 1
ATOM 2521 C C . GLY B 1 11 ? -2.656 14.461 28.078 1 52.53 11 GLY B C 1
ATOM 2522 O O . GLY B 1 11 ? -1.532 14.094 28.422 1 52.53 11 GLY B O 1
ATOM 2523 N N . ALA B 1 12 ? -2.941 14.797 26.875 1 53.38 12 ALA B N 1
ATOM 2524 C CA . ALA B 1 12 ? -1.904 14.945 25.859 1 53.38 12 ALA B CA 1
ATOM 2525 C C . ALA B 1 12 ? -0.894 16.016 26.25 1 53.38 12 ALA B C 1
ATOM 2527 O O . ALA B 1 12 ? 0.312 15.844 26.062 1 53.38 12 ALA B O 1
ATOM 2528 N N . CYS B 1 13 ? -1.385 17.141 26.734 1 49.66 13 CYS B N 1
ATOM 2529 C CA . CYS B 1 13 ? -0.57 18.219 27.266 1 49.66 13 CYS B CA 1
ATOM 2530 C C . CYS B 1 13 ? 0.198 17.766 28.516 1 49.66 13 CYS B C 1
ATOM 2532 O O . CYS B 1 13 ? 1.369 18.109 28.672 1 49.66 13 CYS B O 1
ATOM 2534 N N . LEU B 1 14 ? -0.517 17.078 29.422 1 50.84 14 LEU B N 1
ATOM 2535 C CA . LEU B 1 14 ? 0.219 16.609 30.594 1 50.84 14 LEU B CA 1
ATOM 2536 C C . LEU B 1 14 ? 1.382 15.711 30.188 1 50.84 14 LEU B C 1
ATOM 2538 O O . LEU B 1 14 ? 2.473 15.812 30.766 1 50.84 14 LEU B O 1
ATOM 2542 N N . LEU B 1 15 ? 1.251 14.914 29.188 1 50.81 15 LEU B N 1
ATOM 2543 C CA . LEU B 1 15 ? 2.287 14.023 28.688 1 50.81 15 LEU B CA 1
ATOM 2544 C C . LEU B 1 15 ? 3.357 14.805 27.938 1 50.81 15 LEU B C 1
ATOM 2546 O O . LEU B 1 15 ? 4.547 14.5 28.047 1 50.81 15 LEU B O 1
ATOM 2550 N N . ALA B 1 16 ? 2.977 15.805 27.125 1 48.81 16 ALA B N 1
ATOM 2551 C CA . ALA B 1 16 ? 3.881 16.766 26.5 1 48.81 16 ALA B CA 1
ATOM 2552 C C . ALA B 1 16 ? 4.598 17.594 27.562 1 48.81 16 ALA B C 1
ATOM 2554 O O . ALA B 1 16 ? 5.793 17.875 27.438 1 48.81 16 ALA B O 1
ATOM 2555 N N . LEU B 1 17 ? 3.801 18.203 28.328 1 48.81 17 LEU B N 1
ATOM 2556 C CA . LEU B 1 17 ? 4.344 19.031 29.406 1 48.81 17 LEU B CA 1
ATOM 2557 C C . LEU B 1 17 ? 5.344 18.25 30.25 1 48.81 17 LEU B C 1
ATOM 2559 O O . LEU B 1 17 ? 6.348 18.797 30.703 1 48.81 17 LEU B O 1
ATOM 2563 N N . ALA B 1 18 ? 5.051 17.031 30.609 1 46.72 18 ALA B N 1
ATOM 2564 C CA . ALA B 1 18 ? 6.086 16.234 31.266 1 46.72 18 ALA B CA 1
ATOM 2565 C C . ALA B 1 18 ? 7.328 16.125 30.391 1 46.72 18 ALA B C 1
ATOM 2567 O O . ALA B 1 18 ? 8.43 15.891 30.891 1 46.72 18 ALA B O 1
ATOM 2568 N N . GLY B 1 19 ? 7.297 16.328 29.141 1 46.31 19 GLY B N 1
ATOM 2569 C CA . GLY B 1 19 ? 8.375 16.422 28.172 1 46.31 19 GLY B CA 1
ATOM 2570 C C . GLY B 1 19 ? 9.172 17.703 28.266 1 46.31 19 GLY B C 1
ATOM 2571 O O . GLY B 1 19 ? 10.344 17.734 27.891 1 46.31 19 GLY B O 1
ATOM 2572 N N . TRP B 1 20 ? 8.469 18.859 28.266 1 45.56 20 TRP B N 1
ATOM 2573 C CA . TRP B 1 20 ? 9.258 20.062 28.531 1 45.56 20 TRP B CA 1
ATOM 2574 C C . TRP B 1 20 ? 10.234 19.828 29.672 1 45.56 20 TRP B C 1
ATOM 2576 O O . TRP B 1 20 ? 11.375 20.281 29.625 1 45.56 20 TRP B O 1
ATOM 2586 N N . GLY B 1 21 ? 9.664 19.562 30.781 1 46.69 21 GLY B N 1
ATOM 2587 C CA . GLY B 1 21 ? 10.625 19.266 31.828 1 46.69 21 GLY B CA 1
ATOM 2588 C C . GLY B 1 21 ? 11.578 18.141 31.469 1 46.69 21 GLY B C 1
ATOM 2589 O O . GLY B 1 21 ? 12.555 17.891 32.188 1 46.69 21 GLY B O 1
ATOM 2590 N N . LEU B 1 22 ? 11.32 17.438 30.453 1 49.25 22 LEU B N 1
ATOM 2591 C CA . LEU B 1 22 ? 12.008 16.219 30.047 1 49.25 22 LEU B CA 1
ATOM 2592 C C . LEU B 1 22 ? 13.258 16.547 29.234 1 49.25 22 LEU B C 1
ATOM 2594 O O . LEU B 1 22 ? 14.234 15.789 29.266 1 49.25 22 LEU B O 1
ATOM 2598 N N . PRO B 1 23 ? 13.164 17.5 28.25 1 51.5 23 PRO B N 1
ATOM 2599 C CA . PRO B 1 23 ? 14.469 17.641 27.578 1 51.5 23 PRO B CA 1
ATOM 2600 C C . PRO B 1 23 ? 15.625 17.734 28.578 1 51.5 23 PRO B C 1
ATOM 2602 O O . PRO B 1 23 ? 16.734 17.266 28.281 1 51.5 23 PRO B O 1
ATOM 2605 N N . MET B 1 24 ? 15.383 18.531 29.547 1 50.88 24 MET B N 1
ATOM 2606 C CA . MET B 1 24 ? 16.484 18.625 30.5 1 50.88 24 MET B CA 1
ATOM 2607 C C . MET B 1 24 ? 16.797 17.25 31.094 1 50.88 24 MET B C 1
ATOM 2609 O O . MET B 1 24 ? 17.938 17 31.516 1 50.88 24 MET B O 1
ATOM 2613 N N . VAL B 1 25 ? 15.797 16.391 31.156 1 52.81 25 VAL B N 1
ATOM 2614 C CA . VAL B 1 25 ? 16.016 15.102 31.812 1 52.81 25 VAL B CA 1
ATOM 2615 C C . VAL B 1 25 ? 16.203 14.016 30.766 1 52.81 25 VAL B C 1
ATOM 2617 O O . VAL B 1 25 ? 16.844 12.992 31.016 1 52.81 25 VAL B O 1
ATOM 2620 N N . VAL B 1 26 ? 15.695 14.406 29.562 1 63.25 26 VAL B N 1
ATOM 2621 C CA . VAL B 1 26 ? 15.703 13.305 28.594 1 63.25 26 VAL B CA 1
ATOM 2622 C C . VAL B 1 26 ? 16.953 13.398 27.719 1 63.25 26 VAL B C 1
ATOM 2624 O O . VAL B 1 26 ? 17.406 14.492 27.406 1 63.25 26 VAL B O 1
ATOM 2627 N N . SER B 1 27 ? 17.656 12.398 27.625 1 75.44 27 SER B N 1
ATOM 2628 C CA . SER B 1 27 ? 18.828 12.242 26.75 1 75.44 27 SER B CA 1
ATOM 2629 C C . SER B 1 27 ? 18.531 12.727 25.344 1 75.44 27 SER B C 1
ATOM 2631 O O . SER B 1 27 ? 17.359 12.914 24.969 1 75.44 27 SER B O 1
ATOM 2633 N N . ASP B 1 28 ? 19.484 13.234 24.656 1 78.81 28 ASP B N 1
ATOM 2634 C CA . ASP B 1 28 ? 19.375 13.664 23.266 1 78.81 28 ASP B CA 1
ATOM 2635 C C . ASP B 1 28 ? 18.578 12.648 22.438 1 78.81 28 ASP B C 1
ATOM 2637 O O . ASP B 1 28 ? 17.75 13.023 21.609 1 78.81 28 ASP B O 1
ATOM 2641 N N . TYR B 1 29 ? 18.766 11.469 22.75 1 80.19 29 TYR B N 1
ATOM 2642 C CA . TYR B 1 29 ? 18.062 10.391 22.062 1 80.19 29 TYR B CA 1
ATOM 2643 C C . TYR B 1 29 ? 16.578 10.398 22.406 1 80.19 29 TYR B C 1
ATOM 2645 O O . TYR B 1 29 ? 15.734 10.242 21.516 1 80.19 29 TYR B O 1
ATOM 2653 N N . GLY B 1 30 ? 16.312 10.57 23.594 1 80.88 30 GLY B N 1
ATOM 2654 C CA . GLY B 1 30 ? 14.93 10.648 24.031 1 80.88 30 GLY B CA 1
ATOM 2655 C C . GLY B 1 30 ? 14.164 11.797 23.406 1 80.88 30 GLY B C 1
ATOM 2656 O O . GLY B 1 30 ? 12.992 11.656 23.047 1 80.88 30 GLY B O 1
ATOM 2657 N N . GLN B 1 31 ? 14.867 12.938 23.312 1 85.81 31 GLN B N 1
ATOM 2658 C CA . GLN B 1 31 ? 14.219 14.086 22.688 1 85.81 31 GLN B CA 1
ATOM 2659 C C . GLN B 1 31 ? 13.867 13.805 21.234 1 85.81 31 GLN B C 1
ATOM 2661 O O . GLN B 1 31 ? 12.797 14.195 20.766 1 85.81 31 GLN B O 1
ATOM 2666 N N . ARG B 1 32 ? 14.758 13.148 20.531 1 88.12 32 ARG B N 1
ATOM 2667 C CA . ARG B 1 32 ? 14.5 12.82 19.125 1 88.12 32 ARG B CA 1
ATOM 2668 C C . ARG B 1 32 ? 13.289 11.906 18.984 1 88.12 32 ARG B C 1
ATOM 2670 O O . ARG B 1 32 ? 12.477 12.078 18.094 1 88.12 32 ARG B O 1
ATOM 2677 N N . LEU B 1 33 ? 13.164 10.984 19.922 1 86.38 33 LEU B N 1
ATOM 2678 C CA . LEU B 1 33 ? 12.039 10.055 19.906 1 86.38 33 LEU B CA 1
ATOM 2679 C C . LEU B 1 33 ? 10.727 10.773 20.188 1 86.38 33 LEU B C 1
ATOM 2681 O O . LEU B 1 33 ? 9.711 10.484 19.547 1 86.38 33 LEU B O 1
ATOM 2685 N N . LEU B 1 34 ? 10.812 11.672 21.078 1 88.94 34 LEU B N 1
ATOM 2686 C CA . LEU B 1 34 ? 9.602 12.406 21.438 1 88.94 34 LEU B CA 1
ATOM 2687 C C . LEU B 1 34 ? 9.172 13.344 20.328 1 88.94 34 LEU B C 1
ATOM 2689 O O . LEU B 1 34 ? 7.973 13.5 20.062 1 88.94 34 LEU B O 1
ATOM 2693 N N . ILE B 1 35 ? 10.148 14.023 19.703 1 93.5 35 ILE B N 1
ATOM 2694 C CA . ILE B 1 35 ? 9.828 14.906 18.578 1 93.5 35 ILE B CA 1
ATOM 2695 C C . ILE B 1 35 ? 9.172 14.102 17.453 1 93.5 35 ILE B C 1
ATOM 2697 O O . ILE B 1 35 ? 8.117 14.484 16.953 1 93.5 35 ILE B O 1
ATOM 2701 N N . MET B 1 36 ? 9.727 12.961 17.141 1 92.5 36 MET B N 1
ATOM 2702 C CA . MET B 1 36 ? 9.172 12.109 16.094 1 92.5 36 MET B CA 1
ATOM 2703 C C . MET B 1 36 ? 7.789 11.594 16.484 1 92.5 36 MET B C 1
ATOM 2705 O O . MET B 1 36 ? 6.914 11.438 15.633 1 92.5 36 MET B O 1
ATOM 2709 N N . GLY B 1 37 ? 7.656 11.273 17.734 1 92.69 37 GLY B N 1
ATOM 2710 C CA . GLY B 1 37 ? 6.352 10.867 18.234 1 92.69 37 GLY B CA 1
ATOM 2711 C C . GLY B 1 37 ? 5.281 11.922 18.031 1 92.69 37 GLY B C 1
ATOM 2712 O O . GLY B 1 37 ? 4.176 11.625 17.578 1 92.69 37 GLY B O 1
ATOM 2713 N N . CYS B 1 38 ? 5.637 13.148 18.359 1 95 38 CYS B N 1
ATOM 2714 C CA . CYS B 1 38 ? 4.699 14.258 18.203 1 95 38 CYS B CA 1
ATOM 2715 C C . CYS B 1 38 ? 4.312 14.445 16.734 1 95 38 CYS B C 1
ATOM 2717 O O . CYS B 1 38 ? 3.137 14.609 16.422 1 95 38 CYS B O 1
ATOM 2719 N N . ILE B 1 39 ? 5.297 14.406 15.898 1 97.19 39 ILE B N 1
ATOM 2720 C CA . ILE B 1 39 ? 5.051 14.562 14.469 1 97.19 39 ILE B CA 1
ATOM 2721 C C . ILE B 1 39 ? 4.191 13.406 13.961 1 97.19 39 ILE B C 1
ATOM 2723 O O . ILE B 1 39 ? 3.244 13.617 13.203 1 97.19 39 ILE B O 1
ATOM 2727 N N . SER B 1 40 ? 4.473 12.227 14.438 1 96.5 40 SER B N 1
ATOM 2728 C CA . SER B 1 40 ? 3.711 11.055 14.016 1 96.5 40 SER B CA 1
ATOM 2729 C C . SER B 1 40 ? 2.254 11.156 14.461 1 96.5 40 SER B C 1
ATOM 2731 O O . SER B 1 40 ? 1.352 10.727 13.734 1 96.5 40 SER B O 1
ATOM 2733 N N . VAL B 1 41 ? 2.035 11.695 15.617 1 96.12 41 VAL B N 1
ATOM 2734 C CA . VAL B 1 41 ? 0.667 11.867 16.094 1 96.12 41 VAL B CA 1
ATOM 2735 C C . VAL B 1 41 ? -0.103 12.781 15.148 1 96.12 41 VAL B C 1
ATOM 2737 O O . VAL B 1 41 ? -1.261 12.508 14.82 1 96.12 41 VAL B O 1
ATOM 2740 N N . ILE B 1 42 ? 0.507 13.836 14.727 1 97.94 42 ILE B N 1
ATOM 2741 C CA . ILE B 1 42 ? -0.12 14.758 13.797 1 97.94 42 ILE B CA 1
ATOM 2742 C C . ILE B 1 42 ? -0.455 14.039 12.492 1 97.94 42 ILE B C 1
ATOM 2744 O O . ILE B 1 42 ? -1.569 14.156 11.977 1 97.94 42 ILE B O 1
ATOM 2748 N N . LEU B 1 43 ? 0.509 13.266 12.023 1 98.25 43 LEU B N 1
ATOM 2749 C CA . LEU B 1 43 ? 0.333 12.57 10.758 1 98.25 43 LEU B CA 1
ATOM 2750 C C . LEU B 1 43 ? -0.75 11.5 10.867 1 98.25 43 LEU B C 1
ATOM 2752 O O . LEU B 1 43 ? -1.604 11.383 9.984 1 98.25 43 LEU B O 1
ATOM 2756 N N . VAL B 1 44 ? -0.753 10.742 11.945 1 96.75 44 VAL B N 1
ATOM 2757 C CA . VAL B 1 44 ? -1.729 9.68 12.141 1 96.75 44 VAL B CA 1
ATOM 2758 C C . VAL B 1 44 ? -3.117 10.281 12.352 1 96.75 44 VAL B C 1
ATOM 2760 O O . VAL B 1 44 ? -4.105 9.773 11.805 1 96.75 44 VAL B O 1
ATOM 2763 N N . ALA B 1 45 ? -3.186 11.352 13.125 1 96.44 45 ALA B N 1
ATOM 2764 C CA . ALA B 1 45 ? -4.465 12.016 13.352 1 96.44 45 ALA B CA 1
ATOM 2765 C C . ALA B 1 45 ? -5.027 12.578 12.047 1 96.44 45 ALA B C 1
ATOM 2767 O O . ALA B 1 45 ? -6.238 12.531 11.812 1 96.44 45 ALA B O 1
ATOM 2768 N N . SER B 1 46 ? -4.152 13.133 11.234 1 97.44 46 SER B N 1
ATOM 2769 C CA . SER B 1 46 ? -4.582 13.656 9.945 1 97.44 46 SER B CA 1
ATOM 2770 C C . SER B 1 46 ? -5.145 12.547 9.062 1 97.44 46 SER B C 1
ATOM 2772 O O . SER B 1 46 ? -6.145 12.75 8.367 1 97.44 46 SER B O 1
ATOM 2774 N N . MET B 1 47 ? -4.523 11.438 9.078 1 96 47 MET B N 1
ATOM 2775 C CA . MET B 1 47 ? -4.965 10.281 8.312 1 96 47 MET B CA 1
ATOM 2776 C C . MET B 1 47 ? -6.27 9.719 8.875 1 96 47 MET B C 1
ATOM 2778 O O . MET B 1 47 ? -7.133 9.266 8.117 1 96 47 MET B O 1
ATOM 2782 N N . GLY B 1 48 ? -6.422 9.766 10.141 1 95 48 GLY B N 1
ATOM 2783 C CA . GLY B 1 48 ? -7.578 9.219 10.836 1 95 48 GLY B CA 1
ATOM 2784 C C . GLY B 1 48 ? -8.859 9.969 10.539 1 95 48 GLY B C 1
ATOM 2785 O O . GLY B 1 48 ? -9.953 9.398 10.609 1 95 48 GLY B O 1
ATOM 2786 N N . LEU B 1 49 ? -8.742 11.203 10.18 1 93.81 49 LEU B N 1
ATOM 2787 C CA . LEU B 1 49 ? -9.945 12 9.938 1 93.81 49 LEU B CA 1
ATOM 2788 C C . LEU B 1 49 ? -10.742 11.43 8.773 1 93.81 49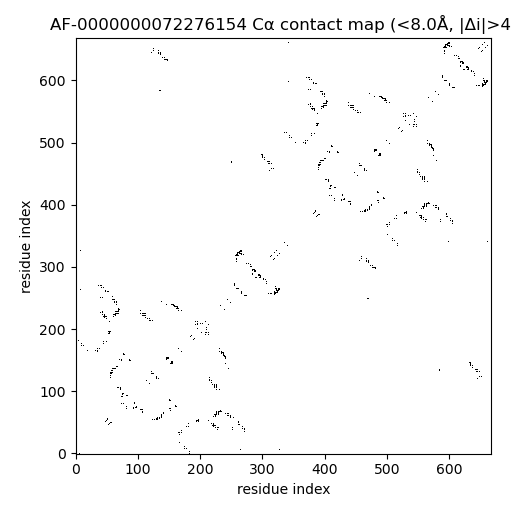 LEU B C 1
ATOM 2790 O O . LEU B 1 49 ? -11.953 11.203 8.898 1 93.81 49 LEU B O 1
ATOM 2794 N N . ALA B 1 50 ? -10.102 11.141 7.688 1 90.12 50 ALA B N 1
ATOM 2795 C CA . ALA B 1 50 ? -10.812 10.562 6.551 1 90.12 50 ALA B CA 1
ATOM 2796 C C . ALA B 1 50 ? -11.047 9.07 6.754 1 90.12 50 ALA B C 1
ATOM 2798 O O . ALA B 1 50 ? -12.164 8.578 6.578 1 90.12 50 ALA B O 1
ATOM 2799 N N . ASN B 1 51 ? -10.047 8.383 7.203 1 92.44 51 ASN B N 1
ATOM 2800 C CA . ASN B 1 51 ? -10.086 6.922 7.27 1 92.44 51 ASN B CA 1
ATOM 2801 C C . ASN B 1 51 ? -10.969 6.438 8.422 1 92.44 51 ASN B C 1
ATOM 2803 O O . ASN B 1 51 ? -11.555 5.359 8.344 1 92.44 51 ASN B O 1
ATOM 2807 N N . GLY B 1 52 ? -11.07 7.195 9.422 1 89.81 52 GLY B N 1
ATOM 2808 C CA . GLY B 1 52 ? -11.758 6.727 10.617 1 89.81 52 GLY B CA 1
ATOM 2809 C C . GLY B 1 52 ? -13.164 7.289 10.75 1 89.81 52 GLY B C 1
ATOM 2810 O O . GLY B 1 52 ? -14.031 6.664 11.352 1 89.81 52 GLY B O 1
ATOM 2811 N N . PHE B 1 53 ? -13.398 8.398 10.133 1 92.81 53 PHE B N 1
ATOM 2812 C CA . PHE B 1 53 ? -14.648 9.062 10.477 1 92.81 53 PHE B CA 1
ATOM 2813 C C . PHE B 1 53 ? -15.562 9.156 9.258 1 92.81 53 PHE B C 1
ATOM 2815 O O . PHE B 1 53 ? -16.719 9.57 9.375 1 92.81 53 PHE B O 1
ATOM 2822 N N . THR B 1 54 ? -15.148 8.812 8.094 1 92.38 54 THR B N 1
ATOM 2823 C CA . THR B 1 54 ? -16.016 8.898 6.918 1 92.38 54 THR B CA 1
ATOM 2824 C C . THR B 1 54 ? -16.219 7.52 6.297 1 92.38 54 THR B C 1
ATOM 2826 O O . THR B 1 54 ? -17.078 7.352 5.426 1 92.38 54 THR B O 1
ATOM 2829 N N . GLY B 1 55 ? -15.461 6.59 6.672 1 87.62 55 GLY B N 1
ATOM 2830 C CA . GLY B 1 55 ? -15.602 5.25 6.129 1 87.62 55 GLY B CA 1
ATOM 2831 C C . GLY B 1 55 ? -14.75 5.012 4.902 1 87.62 55 GLY B C 1
ATOM 2832 O O . GLY B 1 55 ? -14.781 3.924 4.316 1 87.62 55 GLY B O 1
ATOM 2833 N N . VAL B 1 56 ? -14.047 5.996 4.477 1 90.62 56 VAL B N 1
ATOM 2834 C CA . VAL B 1 56 ? -13.133 5.844 3.352 1 90.62 56 VAL B CA 1
ATOM 2835 C C . VAL B 1 56 ? -11.758 5.41 3.859 1 90.62 56 VAL B C 1
ATOM 2837 O O . VAL B 1 56 ? -11.258 5.941 4.852 1 90.62 56 VAL B O 1
ATOM 2840 N N . PHE B 1 57 ? -11.211 4.391 3.266 1 91.94 57 PHE B N 1
ATOM 2841 C CA . PHE B 1 57 ? -9.867 3.955 3.635 1 91.94 57 PHE B CA 1
ATOM 2842 C C . PHE B 1 57 ? -8.844 4.438 2.615 1 91.94 57 PHE B C 1
ATOM 2844 O O . PHE B 1 57 ? -8.516 3.717 1.669 1 91.94 57 PHE B O 1
ATOM 2851 N N . SER B 1 58 ? -8.328 5.59 2.855 1 93.94 58 SER B N 1
ATOM 2852 C CA . SER B 1 58 ? -7.371 6.223 1.956 1 93.94 58 SER B CA 1
ATOM 2853 C C . SER B 1 58 ? -5.938 5.836 2.316 1 93.94 58 SER B C 1
ATOM 2855 O O . SER B 1 58 ? -5.586 5.773 3.496 1 93.94 58 SER B O 1
ATOM 2857 N N . LEU B 1 59 ? -5.152 5.566 1.311 1 91.44 59 LEU B N 1
ATOM 2858 C CA . LEU B 1 59 ? -3.746 5.219 1.496 1 91.44 59 LEU B CA 1
ATOM 2859 C C . LEU B 1 59 ? -2.838 6.289 0.904 1 91.44 59 LEU B C 1
ATOM 2861 O O . LEU B 1 59 ? -1.628 6.082 0.777 1 91.44 59 LEU B O 1
ATOM 2865 N N . GLY B 1 60 ? -3.365 7.391 0.565 1 93.19 60 GLY B N 1
ATOM 2866 C CA . GLY B 1 60 ? -2.613 8.391 -0.179 1 93.19 60 GLY B CA 1
ATOM 2867 C C . GLY B 1 60 ? -2.158 9.555 0.679 1 93.19 60 GLY B C 1
ATOM 2868 O O . GLY B 1 60 ? -1.592 10.523 0.169 1 93.19 60 GLY B O 1
ATOM 2869 N N . GLN B 1 61 ? -2.354 9.547 1.984 1 96.44 61 GLN B N 1
ATOM 2870 C CA . GLN B 1 61 ? -2.09 10.68 2.867 1 96.44 61 GLN B CA 1
ATOM 2871 C C . GLN B 1 61 ? -0.613 11.062 2.838 1 96.44 61 GLN B C 1
ATOM 2873 O O . GLN B 1 61 ? -0.273 12.242 2.971 1 96.44 61 GLN B O 1
ATOM 2878 N N . VAL B 1 62 ? 0.217 10.094 2.658 1 97.06 62 VAL B N 1
ATOM 2879 C CA . VAL B 1 62 ? 1.653 10.352 2.674 1 97.06 62 VAL B CA 1
ATOM 2880 C C . VAL B 1 62 ? 2.043 11.188 1.454 1 97.06 62 VAL B C 1
ATOM 2882 O O . VAL B 1 62 ? 3.074 11.859 1.458 1 97.06 62 VAL B O 1
ATOM 2885 N N . GLY B 1 63 ? 1.22 11.125 0.373 1 97.06 63 GLY B N 1
ATOM 2886 C CA . GLY B 1 63 ? 1.434 12.047 -0.727 1 97.06 63 GLY B CA 1
ATOM 2887 C C . GLY B 1 63 ? 1.398 13.508 -0.297 1 97.06 63 GLY B C 1
ATOM 2888 O O . GLY B 1 63 ? 2.215 14.312 -0.748 1 97.06 63 GLY B O 1
ATOM 2889 N N . PHE B 1 64 ? 0.489 13.82 0.581 1 98.62 64 PHE B N 1
ATOM 2890 C CA . PHE B 1 64 ? 0.376 15.18 1.1 1 98.62 64 PHE B CA 1
ATOM 2891 C C . PHE B 1 64 ? 1.525 15.492 2.049 1 98.62 64 PHE B C 1
ATOM 2893 O O . PHE B 1 64 ? 1.986 16.641 2.119 1 98.62 64 PHE B O 1
ATOM 2900 N N . VAL B 1 65 ? 1.971 14.492 2.789 1 98.69 65 VAL B N 1
ATOM 2901 C CA . VAL B 1 65 ? 3.135 14.664 3.65 1 98.69 65 VAL B CA 1
ATOM 2902 C C . VAL B 1 65 ? 4.34 15.086 2.812 1 98.69 65 VAL B C 1
ATOM 2904 O O . VAL B 1 65 ? 5.07 16 3.182 1 98.69 65 VAL B O 1
ATOM 2907 N N . ALA B 1 66 ? 4.512 14.414 1.678 1 98.25 66 ALA B N 1
ATOM 2908 C CA . ALA B 1 66 ? 5.609 14.727 0.768 1 98.25 66 ALA B CA 1
ATOM 2909 C C . ALA B 1 66 ? 5.488 16.156 0.234 1 98.25 66 ALA B C 1
ATOM 2911 O O . ALA B 1 66 ? 6.457 16.906 0.252 1 98.25 66 ALA B O 1
ATOM 2912 N N . ILE B 1 67 ? 4.324 16.5 -0.198 1 98.25 67 ILE B N 1
ATOM 2913 C CA . ILE B 1 67 ? 4.094 17.844 -0.725 1 98.25 67 ILE B CA 1
ATOM 2914 C C . ILE B 1 67 ? 4.406 18.875 0.349 1 98.25 67 ILE B C 1
ATOM 2916 O O . ILE B 1 67 ? 5.094 19.859 0.083 1 98.25 67 ILE B O 1
ATOM 2920 N N . GLY B 1 68 ? 3.953 18.625 1.516 1 98.69 68 GLY B N 1
ATOM 2921 C CA . GLY B 1 68 ? 4.191 19.562 2.609 1 98.69 68 GLY B CA 1
ATOM 2922 C C . GLY B 1 68 ? 5.664 19.75 2.922 1 98.69 68 GLY B C 1
ATOM 2923 O O . GLY B 1 68 ? 6.117 20.875 3.145 1 98.69 68 GLY B O 1
ATOM 2924 N N . ALA B 1 69 ? 6.398 18.641 2.961 1 98.44 69 ALA B N 1
ATOM 2925 C CA . ALA B 1 69 ? 7.828 18.703 3.25 1 98.44 69 ALA B CA 1
ATOM 2926 C C . ALA B 1 69 ? 8.57 19.5 2.186 1 98.44 69 ALA B C 1
ATOM 2928 O O . ALA B 1 69 ? 9.391 20.359 2.51 1 98.44 69 ALA B O 1
ATOM 2929 N N . TYR B 1 70 ? 8.266 19.328 0.949 1 97.56 70 TYR B N 1
ATOM 2930 C CA . TYR B 1 70 ? 8.992 19.969 -0.133 1 97.56 70 TYR B CA 1
ATOM 2931 C C . TYR B 1 70 ? 8.57 21.438 -0.272 1 97.56 70 TYR B C 1
ATOM 2933 O O . TYR B 1 70 ? 9.414 22.312 -0.5 1 97.56 70 TYR B O 1
ATOM 2941 N N . VAL B 1 71 ? 7.254 21.688 -0.156 1 97.56 71 VAL B N 1
ATOM 2942 C CA . VAL B 1 71 ? 6.785 23.062 -0.268 1 97.56 71 VAL B CA 1
ATOM 2943 C C . VAL B 1 71 ? 7.398 23.922 0.843 1 97.56 71 VAL B C 1
ATOM 2945 O O . VAL B 1 71 ? 7.969 24.984 0.578 1 97.56 71 VAL B O 1
ATOM 2948 N N . SER B 1 72 ? 7.316 23.469 2.047 1 97.94 72 SER B N 1
ATOM 2949 C CA . SER B 1 72 ? 7.879 24.234 3.152 1 97.94 72 SER B CA 1
ATOM 2950 C C . SER B 1 72 ? 9.398 24.297 3.057 1 97.94 72 SER B C 1
ATOM 2952 O O . SER B 1 72 ? 10 25.312 3.412 1 97.94 72 SER B O 1
ATOM 2954 N N . GLY B 1 73 ? 10.031 23.219 2.623 1 96.44 73 GLY B N 1
ATOM 2955 C CA . GLY B 1 73 ? 11.469 23.219 2.428 1 96.44 73 GLY B CA 1
ATOM 2956 C C . GLY B 1 73 ? 11.938 24.25 1.426 1 96.44 73 GLY B C 1
ATOM 2957 O O . GLY B 1 73 ? 12.883 25 1.687 1 96.44 73 GLY B O 1
ATOM 2958 N N . ILE B 1 74 ? 11.242 24.375 0.31 1 96.06 74 ILE B N 1
ATOM 2959 C CA . ILE B 1 74 ? 11.586 25.312 -0.746 1 96.06 74 ILE B CA 1
ATOM 2960 C C . ILE B 1 74 ? 11.375 26.75 -0.245 1 96.06 74 ILE B C 1
ATOM 2962 O O . ILE B 1 74 ? 12.219 27.625 -0.48 1 96.06 74 ILE B O 1
ATOM 2966 N N . LEU B 1 75 ? 10.344 26.953 0.461 1 96.5 75 LEU B N 1
ATOM 2967 C CA . LEU B 1 75 ? 10 28.297 0.911 1 96.5 75 LEU B CA 1
ATOM 2968 C C . LEU B 1 75 ? 10.938 28.766 2.023 1 96.5 75 LEU B C 1
ATOM 2970 O O . LEU B 1 75 ? 11.156 29.953 2.197 1 96.5 75 LEU B O 1
ATOM 2974 N N . SER B 1 76 ? 11.539 27.812 2.758 1 96.38 76 SER B N 1
ATOM 2975 C CA . SER B 1 76 ? 12.32 28.188 3.934 1 96.38 76 SER B CA 1
ATOM 2976 C C . SER B 1 76 ? 13.812 28.188 3.623 1 96.38 76 SER B C 1
ATOM 2978 O O . SER B 1 76 ? 14.617 28.688 4.41 1 96.38 76 SER B O 1
ATOM 2980 N N . LEU B 1 77 ? 14.203 27.641 2.518 1 94.62 77 LEU B N 1
ATOM 2981 C CA . LEU B 1 77 ? 15.609 27.641 2.137 1 94.62 77 LEU B CA 1
ATOM 2982 C C . LEU B 1 77 ? 16.156 29.047 2.035 1 94.62 77 LEU B C 1
ATOM 2984 O O . LEU B 1 77 ? 15.461 29.953 1.572 1 94.62 77 LEU B O 1
ATOM 2988 N N . SER B 1 78 ? 17.406 29.188 2.434 1 93.19 78 SER B N 1
ATOM 2989 C CA . SER B 1 78 ? 18.031 30.484 2.262 1 93.19 78 SER B CA 1
ATOM 2990 C C . SER B 1 78 ? 18.219 30.812 0.785 1 93.19 78 SER B C 1
ATOM 2992 O O . SER B 1 78 ? 18.297 29.922 -0.056 1 93.19 78 SER B O 1
ATOM 2994 N N . VAL B 1 79 ? 18.266 32.062 0.534 1 91.81 79 VAL B N 1
ATOM 2995 C CA . VAL B 1 79 ? 18.422 32.5 -0.844 1 91.81 79 VAL B CA 1
ATOM 2996 C C . VAL B 1 79 ? 19.734 31.953 -1.411 1 91.81 79 VAL B C 1
ATOM 2998 O O . VAL B 1 79 ? 19.797 31.547 -2.572 1 91.81 79 VAL B O 1
ATOM 3001 N N . ALA B 1 80 ? 20.766 31.906 -0.579 1 91.56 80 ALA B N 1
ATOM 3002 C CA . ALA B 1 80 ? 22.062 31.375 -0.994 1 91.56 80 ALA B CA 1
ATOM 3003 C C . ALA B 1 80 ? 21.969 29.891 -1.341 1 91.56 80 ALA B C 1
ATOM 3005 O O . ALA B 1 80 ? 22.547 29.453 -2.338 1 91.56 80 ALA B O 1
ATOM 3006 N N . ASP B 1 81 ? 21.266 29.188 -0.523 1 91.5 81 ASP B N 1
ATOM 3007 C CA . ASP B 1 81 ? 21.125 27.75 -0.75 1 91.5 81 ASP B CA 1
ATOM 3008 C C . ASP B 1 81 ? 20.281 27.469 -1.982 1 91.5 81 ASP B C 1
ATOM 3010 O O . ASP B 1 81 ? 20.516 26.5 -2.703 1 91.5 81 ASP B O 1
ATOM 3014 N N . LYS B 1 82 ? 19.234 28.266 -2.266 1 92.12 82 LYS B N 1
ATOM 3015 C CA . LYS B 1 82 ? 18.422 28.109 -3.463 1 92.12 82 LYS B CA 1
ATOM 3016 C C . LYS B 1 82 ? 19.25 28.281 -4.727 1 92.12 82 LYS B C 1
ATOM 3018 O O . LYS B 1 82 ? 19.109 27.516 -5.688 1 92.12 82 LYS B O 1
ATOM 3023 N N . ALA B 1 83 ? 20.078 29.266 -4.684 1 89.75 83 ALA B N 1
ATOM 3024 C CA . ALA B 1 83 ? 20.953 29.516 -5.836 1 89.75 83 ALA B CA 1
ATOM 3025 C C . ALA B 1 83 ? 21.922 28.359 -6.062 1 89.75 83 ALA B C 1
ATOM 3027 O O . ALA B 1 83 ? 22.234 28.016 -7.203 1 89.75 83 ALA B O 1
ATOM 3028 N N . ALA B 1 84 ? 22.328 27.75 -5 1 89.38 84 ALA B N 1
ATOM 3029 C CA . ALA B 1 84 ? 23.328 26.703 -5.066 1 89.38 84 ALA B CA 1
ATOM 3030 C C . ALA B 1 84 ? 22.703 25.359 -5.441 1 89.38 84 ALA B C 1
ATOM 3032 O O . ALA B 1 84 ? 23.25 24.625 -6.266 1 89.38 84 ALA B O 1
ATOM 3033 N N . TYR B 1 85 ? 21.547 25.062 -4.801 1 87.75 85 TYR B N 1
ATOM 3034 C CA . TYR B 1 85 ? 21 23.719 -4.902 1 87.75 85 TYR B CA 1
ATOM 3035 C C . TYR B 1 85 ? 19.875 23.656 -5.941 1 87.75 85 TYR B C 1
ATOM 3037 O O . TYR B 1 85 ? 19.578 22.578 -6.473 1 87.75 85 TYR B O 1
ATOM 3045 N N . LEU B 1 86 ? 19.25 24.781 -6.156 1 90.5 86 LEU B N 1
ATOM 3046 C CA . LEU B 1 86 ? 18.125 24.859 -7.086 1 90.5 86 LEU B CA 1
ATOM 3047 C C . LEU B 1 86 ? 18.297 26.031 -8.055 1 90.5 86 LEU B C 1
ATOM 3049 O O . LEU B 1 86 ? 17.453 26.938 -8.086 1 90.5 86 LEU B O 1
ATOM 3053 N N . PRO B 1 87 ? 19.219 25.953 -8.883 1 86.56 87 PRO B N 1
ATOM 3054 C CA . PRO B 1 87 ? 19.547 27.094 -9.742 1 86.56 87 PRO B CA 1
ATOM 3055 C C . PRO B 1 87 ? 18.438 27.391 -10.758 1 86.56 87 PRO B C 1
ATOM 3057 O O . PRO B 1 87 ? 18.312 28.531 -11.211 1 86.56 87 PRO B O 1
ATOM 3060 N N . ASP B 1 88 ? 17.594 26.438 -11.086 1 87.25 88 ASP B N 1
ATOM 3061 C CA . ASP B 1 88 ? 16.594 26.641 -12.133 1 87.25 88 ASP B CA 1
ATOM 3062 C C . ASP B 1 88 ? 15.227 26.969 -11.523 1 87.25 88 ASP B C 1
ATOM 3064 O O . ASP B 1 88 ? 14.203 26.891 -12.211 1 87.25 88 ASP B O 1
ATOM 3068 N N . LEU B 1 89 ? 15.211 27.312 -10.305 1 88.81 89 LEU B N 1
ATOM 3069 C CA . LEU B 1 89 ? 13.961 27.688 -9.656 1 88.81 89 LEU B CA 1
ATOM 3070 C C . LEU B 1 89 ? 13.43 29 -10.234 1 88.81 89 LEU B C 1
ATOM 3072 O O . LEU B 1 89 ? 14.195 29.922 -10.492 1 88.81 89 LEU B O 1
ATOM 3076 N N . PRO B 1 90 ? 12.188 28.969 -10.484 1 87.38 90 PRO B N 1
ATOM 3077 C CA . PRO B 1 90 ? 11.609 30.234 -10.969 1 87.38 90 PRO B CA 1
ATOM 3078 C C . PRO B 1 90 ? 11.93 31.406 -10.062 1 87.38 90 PRO B C 1
ATOM 3080 O O . PRO B 1 90 ? 12.023 31.25 -8.844 1 87.38 90 PRO B O 1
ATOM 3083 N N . ALA B 1 91 ? 11.969 32.531 -10.68 1 84.5 91 ALA B N 1
ATOM 3084 C CA . ALA B 1 91 ? 12.414 33.781 -10.016 1 84.5 91 ALA B CA 1
ATOM 3085 C C . ALA B 1 91 ? 11.523 34.094 -8.828 1 84.5 91 ALA B C 1
ATOM 3087 O O . ALA B 1 91 ? 12.016 34.531 -7.781 1 84.5 91 ALA B O 1
ATOM 3088 N N . PHE B 1 92 ? 10.234 33.875 -9.008 1 86.31 92 PHE B N 1
ATOM 3089 C CA . PHE B 1 92 ? 9.297 34.25 -7.953 1 86.31 92 PHE B CA 1
ATOM 3090 C C . PHE B 1 92 ? 9.523 33.438 -6.695 1 86.31 92 PHE B C 1
ATOM 3092 O O . PHE B 1 92 ? 9.234 33.875 -5.586 1 86.31 92 PHE B O 1
ATOM 3099 N N . LEU B 1 93 ? 10.156 32.312 -6.77 1 88.75 93 LEU B N 1
ATOM 3100 C CA . LEU B 1 93 ? 10.422 31.438 -5.637 1 88.75 93 LEU B CA 1
ATOM 3101 C C . LEU B 1 93 ? 11.867 31.562 -5.176 1 88.75 93 LEU B C 1
ATOM 3103 O O . LEU B 1 93 ? 12.172 31.359 -4 1 88.75 93 LEU B O 1
ATOM 3107 N N . ALA B 1 94 ? 12.75 31.922 -6.082 1 87.69 94 ALA B N 1
ATOM 3108 C CA . ALA B 1 94 ? 14.188 31.984 -5.82 1 87.69 94 ALA B CA 1
ATOM 3109 C C . ALA B 1 94 ? 14.523 33.062 -4.785 1 87.69 94 ALA B C 1
ATOM 3111 O O . ALA B 1 94 ? 15.461 32.906 -4.008 1 87.69 94 ALA B O 1
ATOM 3112 N N . GLY B 1 95 ? 13.688 34.062 -4.754 1 87.62 95 GLY B N 1
ATOM 3113 C CA . GLY B 1 95 ? 14.008 35.188 -3.867 1 87.62 95 GLY B CA 1
ATOM 3114 C C . GLY B 1 95 ? 13.234 35.125 -2.562 1 87.62 95 GLY B C 1
ATOM 3115 O O . GLY B 1 95 ? 13.445 35.969 -1.684 1 87.62 95 GLY B O 1
ATOM 3116 N N . VAL B 1 96 ? 12.469 34.188 -2.355 1 90.19 96 VAL B N 1
ATOM 3117 C CA . VAL B 1 96 ? 11.578 34.156 -1.2 1 90.19 96 VAL B CA 1
ATOM 3118 C C . VAL B 1 96 ? 12.195 33.281 -0.095 1 90.19 96 VAL B C 1
ATOM 3120 O O . VAL B 1 96 ? 12.688 32.188 -0.355 1 90.19 96 VAL B O 1
ATOM 3123 N N . GLN B 1 97 ? 12.344 33.812 1.06 1 92.69 97 GLN B N 1
ATOM 3124 C CA . GLN B 1 97 ? 12.719 33.062 2.256 1 92.69 97 GLN B CA 1
ATOM 3125 C C . GLN B 1 97 ? 11.75 33.312 3.398 1 92.69 97 GLN B C 1
ATOM 3127 O O . GLN B 1 97 ? 11.648 34.438 3.883 1 92.69 97 GLN B O 1
ATOM 3132 N N . MET B 1 98 ? 11.008 32.375 3.676 1 95.12 98 MET B N 1
ATOM 3133 C CA . MET B 1 98 ? 10.008 32.469 4.734 1 95.12 98 MET B CA 1
ATOM 3134 C C . MET B 1 98 ? 10.453 31.734 5.988 1 95.12 98 MET B C 1
ATOM 3136 O O . MET B 1 98 ? 11.242 30.797 5.906 1 95.12 98 MET B O 1
ATOM 3140 N N . GLY B 1 99 ? 9.977 32.281 7.145 1 96 99 GLY B N 1
ATOM 3141 C CA . GLY B 1 99 ? 10.195 31.531 8.367 1 96 99 GLY B CA 1
ATOM 3142 C C . GLY B 1 99 ? 9.508 30.172 8.359 1 96 99 GLY B C 1
ATOM 3143 O O . GLY B 1 99 ? 8.641 29.922 7.527 1 96 99 GLY B O 1
ATOM 3144 N N . THR B 1 100 ? 9.883 29.344 9.25 1 96.94 100 THR B N 1
ATOM 3145 C CA . THR B 1 100 ? 9.398 27.969 9.289 1 96.94 100 THR B CA 1
ATOM 3146 C C . THR B 1 100 ? 7.895 27.938 9.555 1 96.94 100 THR B C 1
ATOM 3148 O O . THR B 1 100 ? 7.168 27.156 8.93 1 96.94 100 THR B O 1
ATOM 3151 N N . VAL B 1 101 ? 7.352 28.781 10.406 1 97.44 101 VAL B N 1
ATOM 3152 C CA . VAL B 1 101 ? 5.949 28.734 10.797 1 97.44 101 VAL B CA 1
ATOM 3153 C C . VAL B 1 101 ? 5.07 29.141 9.617 1 97.44 101 VAL B C 1
ATOM 3155 O O . VAL B 1 101 ? 4.168 28.391 9.227 1 97.44 101 VAL B O 1
ATOM 3158 N N . PRO B 1 102 ? 5.324 30.344 8.953 1 97.81 102 PRO B N 1
ATOM 3159 C CA . PRO B 1 102 ? 4.504 30.672 7.781 1 97.81 102 PRO B CA 1
ATOM 3160 C C . PRO B 1 102 ? 4.672 29.672 6.645 1 97.81 102 PRO B C 1
ATOM 3162 O O . PRO B 1 102 ? 3.717 29.391 5.914 1 97.81 102 PRO B O 1
ATOM 3165 N N . ALA B 1 103 ? 5.906 29.156 6.473 1 98.31 103 ALA B N 1
ATOM 3166 C CA . ALA B 1 103 ? 6.133 28.141 5.438 1 98.31 103 ALA B CA 1
ATOM 3167 C C . ALA B 1 103 ? 5.301 26.891 5.703 1 98.31 103 ALA B C 1
ATOM 3169 O O . ALA B 1 103 ? 4.762 26.281 4.773 1 98.31 103 ALA B O 1
ATOM 3170 N N . THR B 1 104 ? 5.215 26.5 6.98 1 98.56 104 THR B N 1
ATOM 3171 C CA . THR B 1 104 ? 4.445 25.328 7.379 1 98.56 104 THR B CA 1
ATOM 3172 C C . THR B 1 104 ? 2.959 25.531 7.117 1 98.56 104 THR B C 1
ATOM 3174 O O . THR B 1 104 ? 2.283 24.656 6.578 1 98.56 104 THR B O 1
ATOM 3177 N N . LEU B 1 105 ? 2.42 26.672 7.449 1 98.69 105 LEU B N 1
ATOM 3178 C CA . LEU B 1 105 ? 1.008 26.984 7.246 1 98.69 105 LEU B CA 1
ATOM 3179 C C . LEU B 1 105 ? 0.677 27.047 5.758 1 98.69 105 LEU B C 1
ATOM 3181 O O . LEU B 1 105 ? -0.377 26.562 5.332 1 98.69 105 LEU B O 1
ATOM 3185 N N . LEU B 1 106 ? 1.58 27.609 4.988 1 98.5 106 LEU B N 1
ATOM 3186 C CA . LEU B 1 106 ? 1.366 27.672 3.547 1 98.5 106 LEU B CA 1
ATOM 3187 C C . LEU B 1 106 ? 1.443 26.281 2.928 1 98.5 106 LEU B C 1
ATOM 3189 O O . LEU B 1 106 ? 0.71 25.969 1.984 1 98.5 106 LEU B O 1
ATOM 3193 N N . ALA B 1 107 ? 2.379 25.453 3.41 1 98.69 107 ALA B N 1
ATOM 3194 C CA . ALA B 1 107 ? 2.453 24.078 2.951 1 98.69 107 ALA B CA 1
ATOM 3195 C C . ALA B 1 107 ? 1.14 23.344 3.207 1 98.69 107 ALA B C 1
ATOM 3197 O O . ALA B 1 107 ? 0.652 22.609 2.342 1 98.69 107 ALA B O 1
ATOM 3198 N N . GLY B 1 108 ? 0.613 23.484 4.434 1 98.81 108 GLY B N 1
ATOM 3199 C CA . GLY B 1 108 ? -0.696 22.922 4.723 1 98.81 108 GLY B CA 1
ATOM 3200 C C . GLY B 1 108 ? -1.776 23.406 3.775 1 98.81 108 GLY B C 1
ATOM 3201 O O . GLY B 1 108 ? -2.594 22.625 3.299 1 98.81 108 GLY B O 1
ATOM 3202 N N . ALA B 1 109 ? -1.795 24.719 3.439 1 98.81 109 ALA B N 1
ATOM 3203 C CA . ALA B 1 109 ? -2.787 25.312 2.549 1 98.81 109 ALA B CA 1
ATOM 3204 C C . ALA B 1 109 ? -2.662 24.75 1.134 1 98.81 109 ALA B C 1
ATOM 3206 O O . ALA B 1 109 ? -3.668 24.5 0.47 1 98.81 109 ALA B O 1
ATOM 3207 N N . VAL B 1 110 ? -1.422 24.641 0.684 1 98.69 110 VAL B N 1
ATOM 3208 C CA . VAL B 1 110 ? -1.189 24.062 -0.639 1 98.69 110 VAL B CA 1
ATOM 3209 C C . VAL B 1 110 ? -1.72 22.625 -0.684 1 98.69 110 VAL B C 1
ATOM 3211 O O . VAL B 1 110 ? -2.369 22.234 -1.653 1 98.69 110 VAL B O 1
ATOM 3214 N N . CYS B 1 111 ? -1.429 21.828 0.375 1 98.81 111 CYS B N 1
ATOM 3215 C CA . CYS B 1 111 ? -1.927 20.469 0.451 1 98.81 111 CYS B CA 1
ATOM 3216 C C . CYS B 1 111 ? -3.449 20.438 0.435 1 98.81 111 CYS B C 1
ATOM 3218 O O . CYS B 1 111 ? -4.051 19.609 -0.251 1 98.81 111 CYS B O 1
ATOM 3220 N N . ALA B 1 112 ? -4.051 21.375 1.168 1 98.81 112 ALA B N 1
ATOM 3221 C CA . ALA B 1 112 ? -5.512 21.453 1.162 1 98.81 112 ALA B CA 1
ATOM 3222 C C . ALA B 1 112 ? -6.035 21.781 -0.234 1 98.81 112 ALA B C 1
ATOM 3224 O O . ALA B 1 112 ? -7.035 21.219 -0.674 1 98.81 112 ALA B O 1
ATOM 3225 N N . GLY B 1 113 ? -5.426 22.688 -0.894 1 98.69 113 GLY B N 1
ATOM 3226 C CA . GLY B 1 113 ? -5.816 23.016 -2.254 1 98.69 113 GLY B CA 1
ATOM 3227 C C . GLY B 1 113 ? -5.719 21.844 -3.209 1 98.69 113 GLY B C 1
ATOM 3228 O O . GLY B 1 113 ? -6.652 21.578 -3.969 1 98.69 113 GLY B O 1
ATOM 3229 N N . VAL B 1 114 ? -4.598 21.141 -3.178 1 98 114 VAL B N 1
ATOM 3230 C CA . VAL B 1 114 ? -4.41 19.969 -4.012 1 98 114 VAL B CA 1
ATOM 3231 C C . VAL B 1 114 ? -5.461 18.906 -3.66 1 98 114 VAL B C 1
ATOM 3233 O O . VAL B 1 114 ? -6 18.25 -4.547 1 98 114 VAL B O 1
ATOM 3236 N N . ALA B 1 115 ? -5.738 18.781 -2.383 1 98.25 115 ALA B N 1
ATOM 3237 C CA . ALA B 1 115 ? -6.703 17.781 -1.917 1 98.25 115 ALA B CA 1
ATOM 3238 C C . ALA B 1 115 ? -8.102 18.078 -2.457 1 98.25 115 ALA B C 1
ATOM 3240 O O . ALA B 1 115 ? -8.859 17.156 -2.756 1 98.25 115 ALA B O 1
ATOM 3241 N N . VAL B 1 116 ? -8.43 19.359 -2.572 1 97.75 116 VAL B N 1
ATOM 3242 C CA . VAL B 1 116 ? -9.734 19.719 -3.121 1 97.75 116 VAL B CA 1
ATOM 3243 C C . VAL B 1 116 ? -9.82 19.266 -4.578 1 97.75 116 VAL B C 1
ATOM 3245 O O . VAL B 1 116 ? -10.836 18.719 -5.004 1 97.75 116 VAL B O 1
ATOM 3248 N N . ILE B 1 117 ? -8.781 19.453 -5.27 1 95.31 117 ILE B N 1
ATOM 3249 C CA . ILE B 1 117 ? -8.766 19.141 -6.695 1 95.31 117 ILE B CA 1
ATOM 3250 C C . ILE B 1 117 ? -8.781 17.625 -6.898 1 95.31 117 ILE B C 1
ATOM 3252 O O . ILE B 1 117 ? -9.648 17.094 -7.594 1 95.31 117 ILE B O 1
ATOM 3256 N N . VAL B 1 118 ? -7.887 16.953 -6.254 1 92.81 118 VAL B N 1
ATOM 3257 C CA . VAL B 1 118 ? -7.746 15.516 -6.492 1 92.81 118 VAL B CA 1
ATOM 3258 C C . VAL B 1 118 ? -8.836 14.758 -5.727 1 92.81 118 VAL B C 1
ATOM 3260 O O . VAL B 1 118 ? -9.18 13.633 -6.09 1 92.81 118 VAL B O 1
ATOM 3263 N N . GLY B 1 119 ? -9.312 15.359 -4.625 1 94.56 119 GLY B N 1
ATOM 3264 C CA . GLY B 1 119 ? -10.328 14.719 -3.807 1 94.56 119 GLY B CA 1
ATOM 3265 C C . GLY B 1 119 ? -11.672 14.625 -4.492 1 94.56 119 GLY B C 1
ATOM 3266 O O . GLY B 1 119 ? -12.484 13.758 -4.164 1 94.56 119 GLY B O 1
ATOM 3267 N N . LEU B 1 120 ? -11.938 15.492 -5.445 1 93.19 120 LEU B N 1
ATOM 3268 C CA . LEU B 1 120 ? -13.227 15.484 -6.137 1 93.19 120 LEU B CA 1
ATOM 3269 C C . LEU B 1 120 ? -13.477 14.141 -6.812 1 93.19 120 LEU B C 1
ATOM 3271 O O . LEU B 1 120 ? -14.5 13.5 -6.562 1 93.19 120 LEU B O 1
ATOM 3275 N N . PRO B 1 121 ? -12.508 13.656 -7.566 1 88.94 121 PRO B N 1
ATOM 3276 C CA . PRO B 1 121 ? -12.734 12.328 -8.148 1 88.94 121 PRO B CA 1
ATOM 3277 C C . PRO B 1 121 ? -12.469 11.195 -7.168 1 88.94 121 PRO B C 1
ATOM 3279 O O . PRO B 1 121 ? -13.148 10.164 -7.207 1 88.94 121 PRO B O 1
ATOM 3282 N N . LEU B 1 122 ? -11.594 11.297 -6.246 1 91.69 122 LEU B N 1
ATOM 3283 C CA . LEU B 1 122 ? -11.18 10.227 -5.352 1 91.69 122 LEU B CA 1
ATOM 3284 C C . LEU B 1 122 ? -12.266 9.922 -4.324 1 91.69 122 LEU B C 1
ATOM 3286 O O . LEU B 1 122 ? -12.508 8.758 -4 1 91.69 122 LEU B O 1
ATOM 3290 N N . MET B 1 123 ? -13.023 10.961 -3.877 1 93.31 123 MET B N 1
ATOM 3291 C CA . MET B 1 123 ? -13.984 10.789 -2.791 1 93.31 123 MET B CA 1
ATOM 3292 C C . MET B 1 123 ? -15.336 10.32 -3.326 1 93.31 123 MET B C 1
ATOM 3294 O O . MET B 1 123 ? -16.266 10.102 -2.557 1 93.31 123 MET B O 1
ATOM 3298 N N . ARG B 1 124 ? -15.375 10.195 -4.609 1 89.62 124 ARG B N 1
ATOM 3299 C CA . ARG B 1 124 ? -16.547 9.562 -5.207 1 89.62 124 ARG B CA 1
ATOM 3300 C C . ARG B 1 124 ? -16.453 8.047 -5.141 1 89.62 124 ARG B C 1
ATOM 3302 O O . ARG B 1 124 ? -17.453 7.344 -5.312 1 89.62 124 ARG B O 1
ATOM 3309 N N . LEU B 1 125 ? -15.258 7.648 -4.926 1 86.75 125 LEU B N 1
ATOM 3310 C CA . LEU B 1 125 ? -15.008 6.211 -4.895 1 86.75 125 LEU B CA 1
ATOM 3311 C C . LEU B 1 125 ? -15.266 5.641 -3.504 1 86.75 125 LEU B C 1
ATOM 3313 O O . LEU B 1 125 ? -15.383 6.391 -2.533 1 86.75 125 LEU B O 1
ATOM 3317 N N . SER B 1 126 ? -15.43 4.34 -3.449 1 85.19 126 SER B N 1
ATOM 3318 C CA . SER B 1 126 ? -15.664 3.668 -2.174 1 85.19 126 SER B CA 1
ATOM 3319 C C . SER B 1 126 ? -14.992 2.299 -2.139 1 85.19 126 SER B C 1
ATOM 3321 O O . SER B 1 126 ? -14.562 1.787 -3.174 1 85.19 126 SER B O 1
ATOM 3323 N N . GLY B 1 127 ? -14.852 1.821 -0.904 1 82.06 127 GLY B N 1
ATOM 3324 C CA . GLY B 1 127 ? -14.289 0.488 -0.754 1 82.06 127 GLY B CA 1
ATOM 3325 C C . GLY B 1 127 ? -12.828 0.409 -1.141 1 82.06 127 GLY B C 1
ATOM 3326 O O . GLY B 1 127 ? -12.047 1.312 -0.829 1 82.06 127 GLY B O 1
ATOM 3327 N N . HIS B 1 128 ? -12.43 -0.64 -1.81 1 79.12 128 HIS B N 1
ATOM 3328 C CA . HIS B 1 128 ? -11.031 -0.859 -2.156 1 79.12 128 HIS B CA 1
ATOM 3329 C C . HIS B 1 128 ? -10.594 0.065 -3.287 1 79.12 128 HIS B C 1
ATOM 3331 O O . HIS B 1 128 ? -9.398 0.325 -3.455 1 79.12 128 HIS B O 1
ATOM 3337 N N . HIS B 1 129 ? -11.523 0.607 -3.998 1 83.19 129 HIS B N 1
ATOM 3338 C CA . HIS B 1 129 ? -11.195 1.475 -5.125 1 83.19 129 HIS B CA 1
ATOM 3339 C C . HIS B 1 129 ? -10.562 2.779 -4.652 1 83.19 129 HIS B C 1
ATOM 3341 O O . HIS B 1 129 ? -9.625 3.281 -5.273 1 83.19 129 HIS B O 1
ATOM 3347 N N . VAL B 1 130 ? -11.141 3.293 -3.568 1 88.56 130 VAL B N 1
ATOM 3348 C CA . VAL B 1 130 ? -10.586 4.547 -3.062 1 88.56 130 VAL B CA 1
ATOM 3349 C C . VAL B 1 130 ? -9.18 4.309 -2.518 1 88.56 130 VAL B C 1
ATOM 3351 O O . VAL B 1 130 ? -8.297 5.156 -2.666 1 88.56 130 VAL B O 1
ATOM 3354 N N . SER B 1 131 ? -8.922 3.146 -1.907 1 88.38 131 SER B N 1
ATOM 3355 C CA . SER B 1 131 ? -7.602 2.818 -1.376 1 88.38 131 SER B CA 1
ATOM 3356 C C . SER B 1 131 ? -6.559 2.758 -2.486 1 88.38 131 SER B C 1
ATOM 3358 O O . SER B 1 131 ? -5.492 3.365 -2.377 1 88.38 131 SER B O 1
ATOM 3360 N N . VAL B 1 132 ? -6.875 2.107 -3.529 1 83.94 132 VAL B N 1
ATOM 3361 C CA . VAL B 1 132 ? -5.949 1.931 -4.641 1 83.94 132 VAL B CA 1
ATOM 3362 C C . VAL B 1 132 ? -5.746 3.262 -5.359 1 83.94 132 VAL B C 1
ATOM 3364 O O . VAL B 1 132 ? -4.621 3.613 -5.723 1 83.94 132 VAL B O 1
ATOM 3367 N N . ALA B 1 133 ? -6.84 3.963 -5.539 1 86.5 133 ALA B N 1
ATOM 3368 C CA . ALA B 1 133 ? -6.766 5.246 -6.23 1 86.5 133 ALA B CA 1
ATOM 3369 C C . ALA B 1 133 ? -5.91 6.242 -5.445 1 86.5 133 ALA B C 1
ATOM 3371 O O . ALA B 1 133 ? -5.121 6.984 -6.031 1 86.5 133 ALA B O 1
ATOM 3372 N N . THR B 1 134 ? -6.098 6.238 -4.184 1 91.56 134 THR B N 1
ATOM 3373 C CA . THR B 1 134 ? -5.324 7.172 -3.373 1 91.56 134 THR B CA 1
ATOM 3374 C C . THR B 1 134 ? -3.863 6.742 -3.301 1 91.56 134 THR B C 1
ATOM 3376 O O . THR B 1 134 ? -2.969 7.582 -3.176 1 91.56 134 THR B O 1
ATOM 3379 N N . MET B 1 135 ? -3.621 5.473 -3.33 1 86.44 135 MET B N 1
ATOM 3380 C CA . MET B 1 135 ? -2.244 5.004 -3.465 1 86.44 135 MET B CA 1
ATOM 3381 C C . MET B 1 135 ? -1.626 5.508 -4.766 1 86.44 135 MET B C 1
ATOM 3383 O O . MET B 1 135 ? -0.464 5.918 -4.785 1 86.44 135 MET B O 1
ATOM 3387 N N . GLY B 1 136 ? -2.447 5.363 -5.836 1 83.38 136 GLY B N 1
ATOM 3388 C CA . GLY B 1 136 ? -2.004 5.918 -7.105 1 83.38 136 GLY B CA 1
ATOM 3389 C C . GLY B 1 136 ? -1.637 7.387 -7.02 1 83.38 136 GLY B C 1
ATOM 3390 O O . GLY B 1 136 ? -0.65 7.82 -7.617 1 83.38 136 GLY B O 1
ATOM 3391 N N . PHE B 1 137 ? -2.418 8.156 -6.301 1 88.75 137 PHE B N 1
ATOM 3392 C CA . PHE B 1 137 ? -2.113 9.57 -6.082 1 88.75 137 PHE B CA 1
ATOM 3393 C C . PHE B 1 137 ? -0.742 9.734 -5.438 1 88.75 137 PHE B C 1
ATOM 3395 O O . PHE B 1 137 ? 0.041 10.594 -5.844 1 88.75 137 PHE B O 1
ATOM 3402 N N . MET B 1 138 ? -0.448 8.961 -4.395 1 90.75 138 MET B N 1
ATOM 3403 C CA . MET B 1 138 ? 0.849 9.031 -3.727 1 90.75 138 MET B CA 1
ATOM 3404 C C . MET B 1 138 ? 1.981 8.742 -4.703 1 90.75 138 MET B C 1
ATOM 3406 O O . MET B 1 138 ? 3.018 9.406 -4.676 1 90.75 138 MET B O 1
ATOM 3410 N N . ILE B 1 139 ? 1.785 7.828 -5.559 1 84.5 139 ILE B N 1
ATOM 3411 C CA . ILE B 1 139 ? 2.787 7.465 -6.559 1 84.5 139 ILE B CA 1
ATOM 3412 C C . ILE B 1 139 ? 2.977 8.617 -7.539 1 84.5 139 ILE B C 1
ATOM 3414 O O . ILE B 1 139 ? 4.105 8.945 -7.914 1 84.5 139 ILE B O 1
ATOM 3418 N N . ILE B 1 140 ? 1.888 9.203 -7.945 1 85.5 140 ILE B N 1
ATOM 3419 C CA . ILE B 1 140 ? 1.95 10.352 -8.852 1 85.5 140 ILE B CA 1
ATOM 3420 C C . ILE B 1 140 ? 2.76 11.469 -8.203 1 85.5 140 ILE B C 1
ATOM 3422 O O . ILE B 1 140 ? 3.629 12.062 -8.852 1 85.5 140 ILE B O 1
ATOM 3426 N N . VAL B 1 141 ? 2.461 11.727 -6.977 1 91.69 141 VAL B N 1
ATOM 3427 C CA . VAL B 1 141 ? 3.17 12.789 -6.27 1 91.69 141 VAL B CA 1
ATOM 3428 C C . VAL B 1 141 ? 4.66 12.477 -6.223 1 91.69 141 VAL B C 1
ATOM 3430 O O . VAL B 1 141 ? 5.496 13.344 -6.492 1 91.69 141 VAL B O 1
ATOM 3433 N N . ASN B 1 142 ? 4.988 11.258 -5.812 1 88.94 142 ASN B N 1
ATOM 3434 C CA . ASN B 1 142 ? 6.387 10.852 -5.77 1 88.94 142 ASN B CA 1
ATOM 3435 C C . ASN B 1 142 ? 7.055 10.992 -7.133 1 88.94 142 ASN B C 1
ATOM 3437 O O . ASN B 1 142 ? 8.195 11.453 -7.227 1 88.94 142 ASN B O 1
ATOM 3441 N N . SER B 1 143 ? 6.379 10.594 -8.195 1 83.69 143 SER B N 1
ATOM 3442 C CA . SER B 1 143 ? 6.914 10.688 -9.547 1 83.69 143 SER B CA 1
ATOM 3443 C C . SER B 1 143 ? 7.156 12.141 -9.945 1 83.69 143 SER B C 1
ATOM 3445 O O . SER B 1 143 ? 8.18 12.453 -10.555 1 83.69 143 SER B O 1
ATOM 3447 N N . VAL B 1 144 ? 6.262 12.984 -9.602 1 86.69 144 VAL B N 1
ATOM 3448 C CA . VAL B 1 144 ? 6.395 14.406 -9.906 1 86.69 144 VAL B CA 1
ATOM 3449 C C . VAL B 1 144 ? 7.594 14.992 -9.164 1 86.69 144 VAL B C 1
ATOM 3451 O O . VAL B 1 144 ? 8.383 15.742 -9.734 1 86.69 144 VAL B O 1
ATOM 3454 N N . ILE B 1 145 ? 7.723 14.664 -7.902 1 91.19 145 ILE B N 1
ATOM 3455 C CA . ILE B 1 145 ? 8.82 15.172 -7.082 1 91.19 145 ILE B CA 1
ATOM 3456 C C . ILE B 1 145 ? 10.156 14.703 -7.656 1 91.19 145 ILE B C 1
ATOM 3458 O O . ILE B 1 145 ? 11.094 15.492 -7.781 1 91.19 145 ILE B O 1
ATOM 3462 N N . VAL B 1 146 ? 10.273 13.461 -8.031 1 87.5 146 VAL B N 1
ATOM 3463 C CA . VAL B 1 146 ? 11.516 12.867 -8.508 1 87.5 146 VAL B CA 1
ATOM 3464 C C . VAL B 1 146 ? 11.883 13.469 -9.867 1 87.5 146 VAL B C 1
ATOM 3466 O O . VAL B 1 146 ? 13.07 13.641 -10.18 1 87.5 146 VAL B O 1
ATOM 3469 N N . ASN B 1 147 ? 10.891 13.852 -10.609 1 82.75 147 ASN B N 1
ATOM 3470 C CA . ASN B 1 147 ? 11.164 14.32 -11.961 1 82.75 147 ASN B CA 1
ATOM 3471 C C . ASN B 1 147 ? 11.211 15.844 -12.023 1 82.75 147 ASN B C 1
ATOM 3473 O O . ASN B 1 147 ? 11.617 16.422 -13.039 1 82.75 147 ASN B O 1
ATOM 3477 N N . ALA B 1 148 ? 10.758 16.484 -11 1 85.19 148 ALA B N 1
ATOM 3478 C CA . ALA B 1 148 ? 10.828 17.938 -10.938 1 85.19 148 ALA B CA 1
ATOM 3479 C C . ALA B 1 148 ? 12.188 18.406 -10.406 1 85.19 148 ALA B C 1
ATOM 3481 O O . ALA B 1 148 ? 12.266 19.109 -9.398 1 85.19 148 ALA B O 1
ATOM 3482 N N . GLU B 1 149 ? 13.164 18.156 -11.18 1 81.5 149 GLU B N 1
ATOM 3483 C CA . GLU B 1 149 ? 14.539 18.391 -10.75 1 81.5 149 GLU B CA 1
ATOM 3484 C C . GLU B 1 149 ? 14.781 19.875 -10.469 1 81.5 149 GLU B C 1
ATOM 3486 O O . GLU B 1 149 ? 15.508 20.219 -9.539 1 81.5 149 GLU B O 1
ATOM 3491 N N . SER B 1 150 ? 14.141 20.719 -11.234 1 82.25 150 SER B N 1
ATOM 3492 C CA . SER B 1 150 ? 14.352 22.156 -11.078 1 82.25 150 SER B CA 1
ATOM 3493 C C . SER B 1 150 ? 13.789 22.656 -9.75 1 82.25 150 SER B C 1
ATOM 3495 O O . SER B 1 150 ? 14.273 23.656 -9.203 1 82.25 150 SER B O 1
ATOM 3497 N N . PHE B 1 151 ? 12.805 21.891 -9.203 1 83.06 151 PHE B N 1
ATOM 3498 C CA . PHE B 1 151 ? 12.156 22.359 -7.98 1 83.06 151 PHE B CA 1
ATOM 3499 C C . PHE B 1 151 ? 12.633 21.547 -6.773 1 83.06 151 PHE B C 1
ATOM 3501 O O . PHE B 1 151 ? 12.711 22.078 -5.664 1 83.06 151 PHE B O 1
ATOM 3508 N N . THR B 1 152 ? 12.961 20.219 -6.883 1 82.5 152 THR B N 1
ATOM 3509 C CA . THR B 1 152 ? 13.117 19.328 -5.738 1 82.5 152 THR B CA 1
ATOM 3510 C C . THR B 1 152 ? 14.469 18.641 -5.777 1 82.5 152 THR B C 1
ATOM 3512 O O . THR B 1 152 ? 14.781 17.828 -4.902 1 82.5 152 THR B O 1
ATOM 3515 N N . ARG B 1 153 ? 15.273 18.891 -6.742 1 81.38 153 ARG B N 1
ATOM 3516 C CA . ARG B 1 153 ? 16.531 18.188 -6.973 1 81.38 153 ARG B CA 1
ATOM 3517 C C . ARG B 1 153 ? 16.281 16.75 -7.395 1 81.38 153 ARG B C 1
ATOM 3519 O O . ARG B 1 153 ? 17.156 15.891 -7.25 1 81.38 153 ARG B O 1
ATOM 3526 N N . GLY B 1 154 ? 15.023 16.516 -7.703 1 77.75 154 GLY B N 1
ATOM 3527 C CA . GLY B 1 154 ? 14.672 15.219 -8.266 1 77.75 154 GLY B CA 1
ATOM 3528 C C . GLY B 1 154 ? 14.891 14.07 -7.297 1 77.75 154 GLY B C 1
ATOM 3529 O O . GLY B 1 154 ? 14.414 14.109 -6.16 1 77.75 154 GLY B O 1
ATOM 3530 N N . ALA B 1 155 ? 15.695 13.07 -7.75 1 77.19 155 ALA B N 1
ATOM 3531 C CA . ALA B 1 155 ? 15.938 11.859 -6.965 1 77.19 155 ALA B CA 1
ATOM 3532 C C . ALA B 1 155 ? 17.047 12.078 -5.945 1 77.19 155 ALA B C 1
ATOM 3534 O O . ALA B 1 155 ? 17.266 11.242 -5.059 1 77.19 155 ALA B O 1
ATOM 3535 N N . ARG B 1 156 ? 17.656 13.258 -6.031 1 83.62 156 ARG B N 1
ATOM 3536 C CA . ARG B 1 156 ? 18.766 13.555 -5.125 1 83.62 156 ARG B CA 1
ATOM 3537 C C . ARG B 1 156 ? 18.25 14.055 -3.777 1 83.62 156 ARG B C 1
ATOM 3539 O O . ARG B 1 156 ? 17.078 14.445 -3.66 1 83.62 156 ARG B O 1
ATOM 3546 N N . THR B 1 157 ? 19.062 14.008 -2.814 1 89.44 157 THR B N 1
ATOM 3547 C CA . THR B 1 157 ? 18.719 14.461 -1.471 1 89.44 157 THR B CA 1
ATOM 3548 C C . THR B 1 157 ? 18.453 15.961 -1.455 1 89.44 157 THR B C 1
ATOM 3550 O O . THR B 1 157 ? 19.25 16.75 -1.989 1 89.44 157 THR B O 1
ATOM 3553 N N . PHE B 1 158 ? 17.312 16.359 -0.992 1 92.69 158 PHE B N 1
ATOM 3554 C CA . PHE B 1 158 ? 16.953 17.75 -0.716 1 92.69 158 PHE B CA 1
ATOM 3555 C C . PHE B 1 158 ? 17.531 18.203 0.613 1 92.69 158 PHE B C 1
ATOM 3557 O O . PHE B 1 158 ? 17.219 17.641 1.663 1 92.69 158 PHE B O 1
ATOM 3564 N N . THR B 1 159 ? 18.484 19.172 0.574 1 92.94 159 THR B N 1
ATOM 3565 C CA . THR B 1 159 ? 19.219 19.547 1.771 1 92.94 159 THR B CA 1
ATOM 3566 C C . THR B 1 159 ? 19.125 21.047 2.021 1 92.94 159 THR B C 1
ATOM 3568 O O . THR B 1 159 ? 18.578 21.781 1.197 1 92.94 159 THR B O 1
ATOM 3571 N N . GLY B 1 160 ? 19.531 21.453 3.232 1 93.19 160 GLY B N 1
ATOM 3572 C CA . GLY B 1 160 ? 19.609 22.875 3.557 1 93.19 160 GLY B CA 1
ATOM 3573 C C . GLY B 1 160 ? 18.391 23.375 4.289 1 93.19 160 GLY B C 1
ATOM 3574 O O . GLY B 1 160 ? 18.297 24.578 4.598 1 93.19 160 GLY B O 1
ATOM 3575 N N . VAL B 1 161 ? 17.406 22.562 4.562 1 95.38 161 VAL B N 1
ATOM 3576 C CA . VAL B 1 161 ? 16.203 22.953 5.258 1 95.38 161 VAL B CA 1
ATOM 3577 C C . VAL B 1 161 ? 16.516 23.281 6.715 1 95.38 161 VAL B C 1
ATOM 3579 O O . VAL B 1 161 ? 17.219 22.531 7.391 1 95.38 161 VAL B O 1
ATOM 3582 N N . PRO B 1 162 ? 16.109 24.453 7.16 1 96 162 PRO B N 1
ATOM 3583 C CA . PRO B 1 162 ? 16.375 24.828 8.555 1 96 162 PRO B CA 1
ATOM 3584 C C . PRO B 1 162 ? 15.844 23.797 9.547 1 96 162 PRO B C 1
ATOM 3586 O O . PRO B 1 162 ? 14.695 23.375 9.453 1 96 162 PRO B O 1
ATOM 3589 N N . THR B 1 163 ? 16.641 23.344 10.469 1 95.81 163 THR B N 1
ATOM 3590 C CA . THR B 1 163 ? 16.266 22.344 11.461 1 95.81 163 THR B CA 1
ATOM 3591 C C . THR B 1 163 ? 15.906 23 12.789 1 95.81 163 THR B C 1
ATOM 3593 O O . THR B 1 163 ? 16.656 22.906 13.766 1 95.81 163 THR B O 1
ATOM 3596 N N . ASP B 1 164 ? 14.781 23.578 12.883 1 94.94 164 ASP B N 1
ATOM 3597 C CA . ASP B 1 164 ? 14.406 24.344 14.062 1 94.94 164 ASP B CA 1
ATOM 3598 C C . ASP B 1 164 ? 13.219 23.719 14.781 1 94.94 164 ASP B C 1
ATOM 3600 O O . ASP B 1 164 ? 12.5 24.406 15.523 1 94.94 164 ASP B O 1
ATOM 3604 N N . ILE B 1 165 ? 12.984 22.484 14.492 1 95.94 165 ILE B N 1
ATOM 3605 C CA . ILE B 1 165 ? 11.898 21.797 15.188 1 95.94 165 ILE B CA 1
ATOM 3606 C C . ILE B 1 165 ? 12.422 21.172 16.484 1 95.94 165 ILE B C 1
ATOM 3608 O O . ILE B 1 165 ? 12.945 20.062 16.484 1 95.94 165 ILE B O 1
ATOM 3612 N N . THR B 1 166 ? 12.234 21.906 17.547 1 92.94 166 THR B N 1
ATOM 3613 C CA . THR B 1 166 ? 12.586 21.438 18.875 1 92.94 166 THR B CA 1
ATOM 3614 C C . THR B 1 166 ? 11.398 20.766 19.547 1 92.94 166 THR B C 1
ATOM 3616 O O . THR B 1 166 ? 10.281 20.781 19.016 1 92.94 166 THR B O 1
ATOM 3619 N N . LEU B 1 167 ? 11.57 20.125 20.656 1 92.19 167 LEU B N 1
ATOM 3620 C CA . LEU B 1 167 ? 10.531 19.375 21.344 1 92.19 167 LEU B CA 1
ATOM 3621 C C . LEU B 1 167 ? 9.359 20.266 21.719 1 92.19 167 LEU B C 1
ATOM 3623 O O . LEU B 1 167 ? 8.203 19.922 21.453 1 92.19 167 LEU B O 1
ATOM 3627 N N . PRO B 1 168 ? 9.641 21.484 22.234 1 91.19 168 PRO B N 1
ATOM 3628 C CA . PRO B 1 168 ? 8.5 22.359 22.562 1 91.19 168 PRO B CA 1
ATOM 3629 C C . PRO B 1 168 ? 7.699 22.75 21.312 1 91.19 168 PRO B C 1
ATOM 3631 O O . PRO B 1 168 ? 6.469 22.828 21.375 1 91.19 168 PRO B O 1
ATOM 3634 N N . VAL B 1 169 ? 8.352 23.016 20.203 1 94.62 169 VAL B N 1
ATOM 3635 C CA . VAL B 1 169 ? 7.68 23.391 18.969 1 94.62 169 VAL B CA 1
ATOM 3636 C C . VAL B 1 169 ? 6.805 22.234 18.484 1 94.62 169 VAL B C 1
ATOM 3638 O O . VAL B 1 169 ? 5.645 22.438 18.109 1 94.62 169 VAL B O 1
ATOM 3641 N N . ALA B 1 170 ? 7.363 21.016 18.438 1 95.81 170 ALA B N 1
ATOM 3642 C CA . ALA B 1 170 ? 6.617 19.828 18 1 95.81 170 ALA B CA 1
ATOM 3643 C C . ALA B 1 170 ? 5.398 19.594 18.891 1 95.81 170 ALA B C 1
ATOM 3645 O O . ALA B 1 170 ? 4.32 19.25 18.406 1 95.81 170 ALA B O 1
ATOM 3646 N N . LEU B 1 171 ? 5.578 19.797 20.172 1 92.94 171 LEU B N 1
ATOM 3647 C CA . LEU B 1 171 ? 4.5 19.594 21.141 1 92.94 171 LEU B CA 1
ATOM 3648 C C . LEU B 1 171 ? 3.375 20.594 20.906 1 92.94 171 LEU B C 1
ATOM 3650 O O . LEU B 1 171 ? 2.195 20.234 20.969 1 92.94 171 LEU B O 1
ATOM 3654 N N . ILE B 1 172 ? 3.699 21.797 20.672 1 93.94 172 ILE B N 1
ATOM 3655 C CA . ILE B 1 172 ? 2.711 22.844 20.453 1 93.94 172 ILE B CA 1
ATOM 3656 C C . ILE B 1 172 ? 1.895 22.531 19.203 1 93.94 172 ILE B C 1
ATOM 3658 O O . ILE B 1 172 ? 0.665 22.625 19.219 1 93.94 172 ILE B O 1
ATOM 3662 N N . TRP B 1 173 ? 2.574 22.156 18.109 1 96.62 173 TRP B N 1
ATOM 3663 C CA . TRP B 1 173 ? 1.876 21.828 16.875 1 96.62 173 TRP B CA 1
ATOM 3664 C C . TRP B 1 173 ? 0.975 20.609 17.078 1 96.62 173 TRP B C 1
ATOM 3666 O O . TRP B 1 173 ? -0.126 20.547 16.516 1 96.62 173 TRP B O 1
ATOM 3676 N N . MET B 1 174 ? 1.446 19.609 17.812 1 96.19 174 MET B N 1
ATOM 3677 C CA . MET B 1 174 ? 0.648 18.422 18.094 1 96.19 174 MET B CA 1
ATOM 3678 C C . MET B 1 174 ? -0.626 18.797 18.859 1 96.19 174 MET B C 1
ATOM 3680 O O . MET B 1 174 ? -1.718 18.359 18.484 1 96.19 174 MET B O 1
ATOM 3684 N N . VAL B 1 175 ? -0.504 19.625 19.875 1 93.25 175 VAL B N 1
ATOM 3685 C CA . VAL B 1 175 ? -1.636 20.016 20.703 1 93.25 175 VAL B CA 1
ATOM 3686 C C . VAL B 1 175 ? -2.629 20.828 19.891 1 93.25 175 VAL B C 1
ATOM 3688 O O . VAL B 1 175 ? -3.842 20.625 19.984 1 93.25 175 VAL B O 1
ATOM 3691 N N . ILE B 1 176 ? -2.123 21.734 19.094 1 94.94 176 ILE B N 1
ATOM 3692 C CA . ILE B 1 176 ? -2.984 22.562 18.25 1 94.94 176 ILE B CA 1
ATOM 3693 C C . ILE B 1 176 ? -3.744 21.672 17.266 1 94.94 176 ILE B C 1
ATOM 3695 O O . ILE B 1 176 ? -4.949 21.844 17.078 1 94.94 176 ILE B O 1
ATOM 3699 N N . THR B 1 177 ? -3.014 20.75 16.656 1 96.44 177 THR B N 1
ATOM 3700 C CA . THR B 1 177 ? -3.635 19.844 15.695 1 96.44 177 THR B CA 1
ATOM 3701 C C . THR B 1 177 ? -4.734 19.016 16.359 1 96.44 177 THR B C 1
ATOM 3703 O O . THR B 1 177 ? -5.848 18.922 15.836 1 96.44 177 THR B O 1
ATOM 3706 N N . LEU B 1 178 ? -4.426 18.438 17.516 1 93.94 178 LEU B N 1
ATOM 3707 C CA . LEU B 1 178 ? -5.398 17.609 18.219 1 93.94 178 LEU B CA 1
ATOM 3708 C C . LEU B 1 178 ? -6.594 18.438 18.672 1 93.94 178 LEU B C 1
ATOM 3710 O O . LEU B 1 178 ? -7.734 17.969 18.641 1 93.94 178 LEU B O 1
ATOM 3714 N N . ALA B 1 179 ? -6.328 19.656 19.109 1 92.81 179 ALA B N 1
ATOM 3715 C CA . ALA B 1 179 ? -7.402 20.531 19.547 1 92.81 179 ALA B CA 1
ATOM 3716 C C . ALA B 1 179 ? -8.328 20.906 18.391 1 92.81 179 ALA B C 1
ATOM 3718 O O . ALA B 1 179 ? -9.555 20.859 18.531 1 92.81 179 ALA B O 1
ATOM 3719 N N . LEU B 1 180 ? -7.734 21.234 17.25 1 95.5 180 LEU B N 1
ATOM 3720 C CA . LEU B 1 180 ? -8.531 21.641 16.094 1 95.5 180 LEU B CA 1
ATOM 3721 C C . LEU B 1 180 ? -9.305 20.453 15.531 1 95.5 180 LEU B C 1
ATOM 3723 O O . LEU B 1 180 ? -10.484 20.578 15.188 1 95.5 180 LEU B O 1
ATOM 3727 N N . LEU B 1 181 ? -8.641 19.328 15.438 1 95.44 181 LEU B N 1
ATOM 3728 C CA . LEU B 1 181 ? -9.32 18.141 14.945 1 95.44 181 LEU B CA 1
ATOM 3729 C C . LEU B 1 181 ? -10.383 17.672 15.938 1 95.44 181 LEU B C 1
ATOM 3731 O O . LEU B 1 181 ? -11.445 17.188 15.531 1 95.44 181 LEU B O 1
ATOM 3735 N N . GLY B 1 182 ? -10.086 17.766 17.219 1 91.94 182 GLY B N 1
ATOM 3736 C CA . GLY B 1 182 ? -11.07 17.438 18.234 1 91.94 182 GLY B CA 1
ATOM 3737 C C . GLY B 1 182 ? -12.32 18.297 18.156 1 91.94 182 GLY B C 1
ATOM 3738 O O . GLY B 1 182 ? -13.438 17.797 18.266 1 91.94 182 GLY B O 1
ATOM 3739 N N . ARG B 1 183 ? -12.125 19.594 17.984 1 92.94 183 ARG B N 1
ATOM 3740 C CA . ARG B 1 183 ? -13.258 20.5 17.828 1 92.94 183 ARG B CA 1
ATOM 3741 C C . ARG B 1 183 ? -14.102 20.141 16.609 1 92.94 183 ARG B C 1
ATOM 3743 O O . ARG B 1 183 ? -15.328 20.266 16.656 1 92.94 183 ARG B O 1
ATOM 3750 N N . LEU B 1 184 ? -13.461 19.688 15.609 1 94.31 184 LEU B N 1
ATOM 3751 C CA . LEU B 1 184 ? -14.156 19.312 14.383 1 94.31 184 LEU B CA 1
ATOM 3752 C C . LEU B 1 184 ? -14.938 18.016 14.586 1 94.31 184 LEU B C 1
ATOM 3754 O O . LEU B 1 184 ? -16.125 17.938 14.242 1 94.31 184 LEU B O 1
ATOM 3758 N N . ILE B 1 185 ? -14.336 17.016 15.141 1 92.12 185 ILE B N 1
ATOM 3759 C CA . ILE B 1 185 ? -14.883 15.672 15.266 1 92.12 185 ILE B CA 1
ATOM 3760 C C . ILE B 1 185 ? -16.062 15.68 16.234 1 92.12 185 ILE B C 1
ATOM 3762 O O . ILE B 1 185 ? -17.031 14.945 16.047 1 92.12 185 ILE B O 1
ATOM 3766 N N . TYR B 1 186 ? -16 16.578 17.234 1 89.5 186 TYR B N 1
ATOM 3767 C CA . TYR B 1 186 ? -17.062 16.594 18.234 1 89.5 186 TYR B CA 1
ATOM 3768 C C . TYR B 1 186 ? -18.047 17.719 17.969 1 89.5 186 TYR B C 1
ATOM 3770 O O . TYR B 1 186 ? -18.844 18.078 18.844 1 89.5 186 TYR B O 1
ATOM 3778 N N . SER B 1 187 ? -18.047 18.25 16.828 1 93.94 187 SER B N 1
ATOM 3779 C CA . SER B 1 187 ? -19 19.234 16.344 1 93.94 187 SER B CA 1
ATOM 3780 C C . SER B 1 187 ? -20.062 18.594 15.461 1 93.94 187 SER B C 1
ATOM 3782 O O . SER B 1 187 ? -20.047 17.375 15.25 1 93.94 187 SER B O 1
ATOM 3784 N N . PRO B 1 188 ? -21.016 19.406 15.016 1 94.19 188 PRO B N 1
ATOM 3785 C CA . PRO B 1 188 ? -22.016 18.875 14.078 1 94.19 188 PRO B CA 1
ATOM 3786 C C . PRO B 1 188 ? -21.406 18.344 12.789 1 94.19 188 PRO B C 1
ATOM 3788 O O . PRO B 1 188 ? -21.938 17.422 12.188 1 94.19 188 PRO B O 1
ATOM 3791 N N . ILE B 1 189 ? -20.297 18.859 12.461 1 95.56 189 ILE B N 1
ATOM 3792 C CA . ILE B 1 189 ? -19.594 18.359 11.281 1 95.56 189 ILE B CA 1
ATOM 3793 C C . ILE B 1 189 ? -19.141 16.922 11.539 1 95.56 189 ILE B C 1
ATOM 3795 O O . ILE B 1 189 ? -19.25 16.062 10.648 1 95.56 189 ILE B O 1
ATOM 3799 N N . GLY B 1 190 ? -18.609 16.688 12.711 1 94.81 190 GLY B N 1
ATOM 3800 C CA . GLY B 1 190 ? -18.219 15.336 13.086 1 94.81 190 GLY B CA 1
ATOM 3801 C C . GLY B 1 190 ? -19.359 14.344 13.062 1 94.81 190 GLY B C 1
ATOM 3802 O O . GLY B 1 190 ? -19.172 13.18 12.68 1 94.81 190 GLY B O 1
ATOM 3803 N N . LEU B 1 191 ? -20.516 14.836 13.422 1 94.56 191 LEU B N 1
ATOM 3804 C CA . LEU B 1 191 ? -21.703 14 13.375 1 94.56 191 LEU B CA 1
ATOM 3805 C C . LEU B 1 191 ? -22.047 13.641 11.93 1 94.56 191 LEU B C 1
ATOM 3807 O O . LEU B 1 191 ? -22.469 12.516 11.656 1 94.56 191 LEU B O 1
ATOM 3811 N N . ALA B 1 192 ? -21.938 14.578 11.117 1 96.56 192 ALA B N 1
ATOM 3812 C CA . ALA B 1 192 ? -22.172 14.328 9.703 1 96.56 192 ALA B CA 1
ATOM 3813 C C . ALA B 1 192 ? -21.188 13.305 9.148 1 96.56 192 ALA B C 1
ATOM 3815 O O . ALA B 1 192 ? -21.562 12.43 8.367 1 96.56 192 ALA B O 1
ATOM 3816 N N . LEU B 1 193 ? -19.922 13.391 9.562 1 96.56 193 LEU B N 1
ATOM 3817 C CA . LEU B 1 193 ? -18.891 12.445 9.133 1 96.56 193 LEU B CA 1
ATOM 3818 C C . LEU B 1 193 ? -19.234 11.031 9.57 1 96.56 193 LEU B C 1
ATOM 3820 O O . LEU B 1 193 ? -19.188 10.102 8.766 1 96.56 193 LEU B O 1
ATOM 3824 N N . ARG B 1 194 ? -19.641 10.891 10.75 1 94.44 194 ARG B N 1
ATOM 3825 C CA . ARG B 1 194 ? -19.969 9.578 11.305 1 94.44 194 ARG B CA 1
ATOM 3826 C C . ARG B 1 194 ? -21.219 9 10.656 1 94.44 194 ARG B C 1
ATOM 3828 O O . ARG B 1 194 ? -21.328 7.789 10.469 1 94.44 194 ARG B O 1
ATOM 3835 N N . SER B 1 195 ? -22.188 9.883 10.383 1 95.56 195 SER B N 1
ATOM 3836 C CA . SER B 1 195 ? -23.406 9.445 9.719 1 95.56 195 SER B CA 1
ATOM 3837 C C . SER B 1 195 ? -23.109 8.867 8.344 1 95.56 195 SER B C 1
ATOM 3839 O O . SER B 1 195 ? -23.672 7.832 7.965 1 95.56 195 SER B O 1
ATOM 3841 N N . VAL B 1 196 ? -22.25 9.516 7.652 1 95.44 196 VAL B N 1
ATOM 3842 C CA . VAL B 1 196 ? -21.875 9.047 6.32 1 95.44 196 VAL B CA 1
ATOM 3843 C C . VAL B 1 196 ? -21.109 7.734 6.43 1 95.44 196 VAL B C 1
ATOM 3845 O O . VAL B 1 196 ? -21.25 6.848 5.586 1 95.44 196 VAL B O 1
ATOM 3848 N N . ARG B 1 197 ? -20.266 7.613 7.434 1 93.56 197 ARG B N 1
ATOM 3849 C CA . ARG B 1 197 ? -19.5 6.398 7.66 1 93.56 197 ARG B CA 1
ATOM 3850 C C . ARG B 1 197 ? -20.406 5.211 7.938 1 93.56 197 ARG B C 1
ATOM 3852 O O . ARG B 1 197 ? -20.172 4.109 7.434 1 93.56 197 ARG B O 1
ATOM 3859 N N . GLU B 1 198 ? -21.406 5.43 8.656 1 92.12 198 GLU B N 1
ATOM 3860 C CA . GLU B 1 198 ? -22.266 4.344 9.125 1 92.12 198 GLU B CA 1
ATOM 3861 C C . GLU B 1 198 ? -23.188 3.854 8.008 1 92.12 198 GLU B C 1
ATOM 3863 O O . GLU B 1 198 ? -23.359 2.646 7.824 1 92.12 198 GLU B O 1
ATOM 3868 N N . ASP B 1 199 ? -23.859 4.82 7.367 1 94.56 199 ASP B N 1
ATOM 3869 C CA . ASP B 1 199 ? -24.797 4.469 6.301 1 94.56 199 ASP B CA 1
ATOM 3870 C C . ASP B 1 199 ? -24.938 5.609 5.297 1 94.56 199 ASP B C 1
ATOM 3872 O O . ASP B 1 199 ? -25.688 6.562 5.527 1 94.56 199 ASP B O 1
ATOM 3876 N N . THR B 1 200 ? -24.344 5.363 4.125 1 93.94 200 THR B N 1
ATOM 3877 C CA . THR B 1 200 ? -24.344 6.422 3.121 1 93.94 200 THR B CA 1
ATOM 3878 C C . THR B 1 200 ? -25.75 6.684 2.605 1 93.94 200 THR B C 1
ATOM 3880 O O . THR B 1 200 ? -26.109 7.828 2.32 1 93.94 200 THR B O 1
ATOM 3883 N N . ILE B 1 201 ? -26.562 5.66 2.525 1 93.56 201 ILE B N 1
ATOM 3884 C CA . ILE B 1 201 ? -27.922 5.785 2.018 1 93.56 201 ILE B CA 1
ATOM 3885 C C . ILE B 1 201 ? -28.781 6.551 3.023 1 93.56 201 ILE B C 1
ATOM 3887 O O . ILE B 1 201 ? -29.5 7.48 2.652 1 93.56 201 ILE B O 1
ATOM 3891 N N . ALA B 1 202 ? -28.656 6.184 4.262 1 95.19 202 ALA B N 1
ATOM 3892 C CA . ALA B 1 202 ? -29.406 6.867 5.316 1 95.19 202 ALA B CA 1
ATOM 3893 C C . ALA B 1 202 ? -28.969 8.328 5.434 1 95.19 202 ALA B C 1
ATOM 3895 O O . ALA B 1 202 ? -29.812 9.211 5.648 1 95.19 202 ALA B O 1
ATOM 3896 N N . ALA B 1 203 ? -27.703 8.562 5.332 1 96 203 ALA B N 1
ATOM 3897 C CA . ALA B 1 203 ? -27.188 9.922 5.406 1 96 203 ALA B CA 1
ATOM 3898 C C . ALA B 1 203 ? -27.766 10.789 4.289 1 96 203 ALA B C 1
ATOM 3900 O O . ALA B 1 203 ? -28.156 11.93 4.52 1 96 203 ALA B O 1
ATOM 3901 N N . GLN B 1 204 ? -27.828 10.211 3.068 1 96.06 204 GLN B N 1
ATOM 3902 C CA . GLN B 1 204 ? -28.359 10.945 1.929 1 96.06 204 GLN B CA 1
ATOM 3903 C C . GLN B 1 204 ? -29.859 11.219 2.104 1 96.06 204 GLN B C 1
ATOM 3905 O O . GLN B 1 204 ? -30.359 12.258 1.675 1 96.06 204 GLN B O 1
ATOM 3910 N N . ALA B 1 205 ? -30.5 10.305 2.709 1 96.5 205 ALA B N 1
ATOM 3911 C CA . ALA B 1 205 ? -31.938 10.438 2.941 1 96.5 205 ALA B CA 1
ATOM 3912 C C . ALA B 1 205 ? -32.219 11.633 3.84 1 96.5 205 ALA B C 1
ATOM 3914 O O . ALA B 1 205 ? -33.312 12.227 3.754 1 96.5 205 ALA B O 1
ATOM 3915 N N . VAL B 1 206 ? -31.328 12.055 4.66 1 95.75 206 VAL B N 1
ATOM 3916 C CA . VAL B 1 206 ? -31.562 13.172 5.57 1 95.75 206 VAL B CA 1
ATOM 3917 C C . VAL B 1 206 ? -30.891 14.43 5.027 1 95.75 206 VAL B C 1
ATOM 3919 O O . VAL B 1 206 ? -30.719 15.414 5.754 1 95.75 206 VAL B O 1
ATOM 3922 N N . GLY B 1 207 ? -30.391 14.383 3.771 1 95.56 207 GLY B N 1
ATOM 3923 C CA . GLY B 1 207 ? -29.953 15.578 3.064 1 95.56 207 GLY B CA 1
ATOM 3924 C C . GLY B 1 207 ? -28.453 15.781 3.092 1 95.56 207 GLY B C 1
ATOM 3925 O O . GLY B 1 207 ? -27.953 16.828 2.678 1 95.56 207 GLY B O 1
ATOM 3926 N N . LEU B 1 208 ? -27.688 14.875 3.586 1 96.62 208 LEU B N 1
ATOM 3927 C CA . LEU B 1 208 ? -26.234 15.008 3.605 1 96.62 208 LEU B CA 1
ATOM 3928 C C . LEU B 1 208 ? -25.641 14.586 2.271 1 96.62 208 LEU B C 1
ATOM 3930 O O . LEU B 1 208 ? -26.062 13.594 1.677 1 96.62 208 LEU B O 1
ATOM 3934 N N . SER B 1 209 ? -24.719 15.445 1.796 1 97.62 209 SER 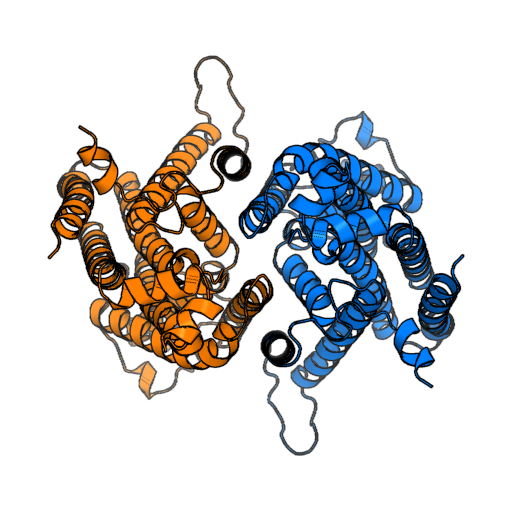B N 1
ATOM 3935 C CA . SER B 1 209 ? -23.953 15.039 0.617 1 97.62 209 SER B CA 1
ATOM 3936 C C . SER B 1 209 ? -22.75 14.203 1.001 1 97.62 209 SER B C 1
ATOM 3938 O O . SER B 1 209 ? -21.844 14.688 1.68 1 97.62 209 SER B O 1
ATOM 3940 N N . VAL B 1 210 ? -22.688 13.055 0.518 1 96.56 210 VAL B N 1
ATOM 3941 C CA . VAL B 1 210 ? -21.609 12.133 0.827 1 96.56 210 VAL B CA 1
ATOM 3942 C C . VAL B 1 210 ? -20.281 12.688 0.281 1 96.56 210 VAL B C 1
ATOM 3944 O O . VAL B 1 210 ? -19.281 12.727 0.991 1 96.56 210 VAL B O 1
ATOM 3947 N N . LEU B 1 211 ? -20.297 13.227 -0.921 1 96.25 211 LEU B N 1
ATOM 3948 C CA . LEU B 1 211 ? -19.094 13.742 -1.562 1 96.25 211 LEU B CA 1
ATOM 3949 C C . LEU B 1 211 ? -18.547 14.938 -0.793 1 96.25 211 LEU B C 1
ATOM 3951 O O . LEU B 1 211 ? -17.344 14.992 -0.489 1 96.25 211 LEU B O 1
ATOM 3955 N N . LYS B 1 212 ? -19.375 15.867 -0.46 1 97.75 212 LYS B N 1
ATOM 3956 C CA . LYS B 1 212 ? -18.922 17.078 0.228 1 97.75 212 LYS B CA 1
ATOM 3957 C C . LYS B 1 212 ? -18.375 16.75 1.614 1 97.75 212 LYS B C 1
ATOM 3959 O O . LYS B 1 212 ? -17.391 17.328 2.053 1 97.75 212 LYS B O 1
ATOM 3964 N N . THR B 1 213 ? -19.078 15.812 2.27 1 97.5 213 THR B N 1
ATOM 3965 C CA . THR B 1 213 ? -18.656 15.422 3.609 1 97.5 213 THR B CA 1
ATOM 3966 C C . THR B 1 213 ? -17.297 14.727 3.572 1 97.5 213 THR B C 1
ATOM 3968 O O . THR B 1 213 ? -16.406 15.062 4.352 1 97.5 213 THR B O 1
ATOM 3971 N N . ARG B 1 214 ? -17.109 13.797 2.67 1 97.44 214 ARG B N 1
ATOM 3972 C CA . ARG B 1 214 ? -15.852 13.086 2.516 1 97.44 214 ARG B CA 1
ATOM 3973 C C . ARG B 1 214 ? -14.734 14.031 2.072 1 97.44 214 ARG B C 1
ATOM 3975 O O . ARG B 1 214 ? -13.602 13.93 2.549 1 97.44 214 ARG B O 1
ATOM 3982 N N . LEU B 1 215 ? -15.117 14.953 1.18 1 97.88 215 LEU B N 1
ATOM 3983 C CA . LEU B 1 215 ? -14.141 15.906 0.666 1 97.88 215 LEU B CA 1
ATOM 3984 C C . LEU B 1 215 ? -13.641 16.828 1.776 1 97.88 215 LEU B C 1
ATOM 3986 O O . LEU B 1 215 ? -12.461 17.172 1.812 1 97.88 215 LEU B O 1
ATOM 3990 N N . LEU B 1 216 ? -14.523 17.203 2.592 1 98.06 216 LEU B N 1
ATOM 3991 C CA . LEU B 1 216 ? -14.148 18.047 3.713 1 98.06 216 LEU B CA 1
ATOM 3992 C C . LEU B 1 216 ? -13.133 17.344 4.613 1 98.06 216 LEU B C 1
ATOM 3994 O O . LEU B 1 216 ? -12.109 17.938 4.973 1 98.06 216 LEU B O 1
ATOM 3998 N N . ALA B 1 217 ? -13.461 16.109 5.008 1 97.88 217 ALA B N 1
ATOM 3999 C CA . ALA B 1 217 ? -12.562 15.344 5.863 1 97.88 217 ALA B CA 1
ATOM 4000 C C . ALA B 1 217 ? -11.211 15.125 5.184 1 97.88 217 ALA B C 1
ATOM 4002 O O . ALA B 1 217 ? -10.164 15.234 5.824 1 97.88 217 ALA B O 1
ATOM 4003 N N . PHE B 1 218 ? -11.273 14.844 3.869 1 98.12 218 PHE B N 1
ATOM 4004 C CA . PHE B 1 218 ? -10.07 14.594 3.092 1 98.12 218 PHE B CA 1
ATOM 4005 C C . PHE B 1 218 ? -9.219 15.859 2.994 1 98.12 218 PHE B C 1
ATOM 4007 O O . PHE B 1 218 ? -7.996 15.805 3.137 1 98.12 218 PHE B O 1
ATOM 4014 N N . THR B 1 219 ? -9.836 17 2.814 1 98.56 219 THR B N 1
ATOM 4015 C CA . THR B 1 219 ? -9.156 18.281 2.646 1 98.56 219 THR B CA 1
ATOM 4016 C C . THR B 1 219 ? -8.547 18.75 3.965 1 98.56 219 THR B C 1
ATOM 4018 O O . THR B 1 219 ? -7.391 19.172 4.004 1 98.56 219 THR B O 1
ATOM 4021 N N . VAL B 1 220 ? -9.297 18.672 5.027 1 98.56 220 VAL B N 1
ATOM 4022 C CA . VAL B 1 220 ? -8.781 19.047 6.34 1 98.56 220 VAL B CA 1
ATOM 4023 C C . VAL B 1 220 ? -7.641 18.125 6.734 1 98.56 220 VAL B C 1
ATOM 4025 O O . VAL B 1 220 ? -6.621 18.578 7.266 1 98.56 220 VAL B O 1
ATOM 4028 N N . GLY B 1 221 ? -7.848 16.797 6.496 1 98.44 221 GLY B N 1
ATOM 4029 C CA . GLY B 1 221 ? -6.781 15.844 6.734 1 98.44 221 GLY B CA 1
ATOM 4030 C C . GLY B 1 221 ? -5.516 16.141 5.953 1 98.44 221 GLY B C 1
ATOM 4031 O O . GLY B 1 221 ? -4.41 16.031 6.484 1 98.44 221 GLY B O 1
ATOM 4032 N N . ALA B 1 222 ? -5.711 16.562 4.711 1 98.81 222 ALA B N 1
ATOM 4033 C CA . ALA B 1 222 ? -4.578 16.891 3.854 1 98.81 222 ALA B CA 1
ATOM 4034 C C . ALA B 1 222 ? -3.828 18.109 4.383 1 98.81 222 ALA B C 1
ATOM 4036 O O . ALA B 1 222 ? -2.6 18.172 4.293 1 98.81 222 ALA B O 1
ATOM 4037 N N . PHE B 1 223 ? -4.559 19.078 4.883 1 98.88 223 PHE B N 1
ATOM 4038 C CA . PHE B 1 223 ? -3.934 20.266 5.477 1 98.88 223 PHE B CA 1
ATOM 4039 C C . PHE B 1 223 ? -2.982 19.859 6.598 1 98.88 223 PHE B C 1
ATOM 4041 O O . PHE B 1 223 ? -1.82 20.281 6.609 1 98.88 223 PHE B O 1
ATOM 4048 N N . PHE B 1 224 ? -3.424 19.031 7.48 1 98.81 224 PHE B N 1
ATOM 4049 C CA . PHE B 1 224 ? -2.619 18.656 8.641 1 98.81 224 PHE B CA 1
ATOM 4050 C C . PHE B 1 224 ? -1.536 17.656 8.25 1 98.81 224 PHE B C 1
ATOM 4052 O O . PHE B 1 224 ? -0.47 17.609 8.867 1 98.81 224 PHE B O 1
ATOM 4059 N N . ALA B 1 225 ? -1.82 16.812 7.23 1 98.75 225 ALA B N 1
ATOM 4060 C CA . ALA B 1 225 ? -0.748 15.977 6.688 1 98.75 225 ALA B CA 1
ATOM 4061 C C . ALA B 1 225 ? 0.392 16.844 6.148 1 98.75 225 ALA B C 1
ATOM 4063 O O . ALA B 1 225 ? 1.566 16.516 6.344 1 98.75 225 ALA B O 1
ATOM 4064 N N . GLY B 1 226 ? -0.008 17.922 5.473 1 98.88 226 GLY B N 1
ATOM 4065 C CA . GLY B 1 226 ? 0.988 18.859 4.988 1 98.88 226 GLY B CA 1
ATOM 4066 C C . GLY B 1 226 ? 1.771 19.531 6.105 1 98.88 226 GLY B C 1
ATOM 4067 O O . GLY B 1 226 ? 2.992 19.672 6.016 1 98.88 226 GLY B O 1
ATOM 4068 N N . VAL B 1 227 ? 1.08 19.922 7.137 1 98.81 227 VAL B N 1
ATOM 4069 C CA . VAL B 1 227 ? 1.719 20.516 8.305 1 98.81 227 VAL B CA 1
ATOM 4070 C C . VAL B 1 227 ? 2.699 19.531 8.922 1 98.81 227 VAL B C 1
ATOM 4072 O O . VAL B 1 227 ? 3.85 19.875 9.195 1 98.81 227 VAL B O 1
ATOM 4075 N N . GLY B 1 228 ? 2.211 18.312 9.141 1 98.75 228 GLY B N 1
ATOM 4076 C CA . GLY B 1 228 ? 3.082 17.281 9.688 1 98.75 228 GLY B CA 1
ATOM 4077 C C . GLY B 1 228 ? 4.281 17 8.812 1 98.75 228 GLY B C 1
ATOM 4078 O O . GLY B 1 228 ? 5.383 16.75 9.312 1 98.75 228 GLY B O 1
ATOM 4079 N N . GLY B 1 229 ? 4.027 16.938 7.5 1 98.75 229 GLY B N 1
ATOM 4080 C CA . GLY B 1 229 ? 5.121 16.75 6.559 1 98.75 229 GLY B CA 1
ATOM 4081 C C . GLY B 1 229 ? 6.16 17.859 6.629 1 98.75 229 GLY B C 1
ATOM 4082 O O . GLY B 1 229 ? 7.359 17.594 6.539 1 98.75 229 GLY B O 1
ATOM 4083 N N . SER B 1 230 ? 5.691 19.062 6.73 1 98.69 230 SER B N 1
ATOM 4084 C CA . SER B 1 230 ? 6.586 20.203 6.891 1 98.69 230 SER B CA 1
ATOM 4085 C C . SER B 1 230 ? 7.445 20.062 8.148 1 98.69 230 SER B C 1
ATOM 4087 O O . SER B 1 230 ? 8.664 20.234 8.094 1 98.69 230 SER B O 1
ATOM 4089 N N . LEU B 1 231 ? 6.812 19.766 9.266 1 98.69 231 LEU B N 1
ATOM 4090 C CA . LEU B 1 231 ? 7.543 19.594 10.516 1 98.69 231 LEU B CA 1
ATOM 4091 C C . LEU B 1 231 ? 8.578 18.484 10.398 1 98.69 231 LEU B C 1
ATOM 4093 O O . LEU B 1 231 ? 9.703 18.609 10.883 1 98.69 231 LEU B O 1
ATOM 4097 N N . TYR B 1 232 ? 8.164 17.406 9.789 1 98.25 232 TYR B N 1
ATOM 4098 C CA . TYR B 1 232 ? 9.062 16.266 9.602 1 98.25 232 TYR B CA 1
ATOM 4099 C C . TYR B 1 232 ? 10.266 16.656 8.75 1 98.25 232 TYR B C 1
ATOM 4101 O O . TYR B 1 232 ? 11.398 16.312 9.078 1 98.25 232 TYR B O 1
ATOM 4109 N N . GLY B 1 233 ? 10.023 17.359 7.664 1 98 233 GLY B N 1
ATOM 4110 C CA . GLY B 1 233 ? 11.109 17.828 6.816 1 98 233 GLY B CA 1
ATOM 4111 C C . GLY B 1 233 ? 12.078 18.734 7.535 1 98 233 GLY B C 1
ATOM 4112 O O . GLY B 1 233 ? 13.297 18.609 7.379 1 98 233 GLY B O 1
ATOM 4113 N N . HIS B 1 234 ? 11.562 19.625 8.289 1 98.25 234 HIS B N 1
ATOM 4114 C CA . HIS B 1 234 ? 12.391 20.578 9.016 1 98.25 234 HIS B CA 1
ATOM 4115 C C . HIS B 1 234 ? 13.125 19.891 10.164 1 98.25 234 HIS B C 1
ATOM 4117 O O . HIS B 1 234 ? 14.164 20.391 10.625 1 98.25 234 HIS B O 1
ATOM 4123 N N . TYR B 1 235 ? 12.531 18.844 10.68 1 97.31 235 TYR B N 1
ATOM 4124 C CA . TYR B 1 235 ? 13.227 18.047 11.695 1 97.31 235 TYR B CA 1
ATOM 4125 C C . TYR B 1 235 ? 14.422 17.328 11.094 1 97.31 235 TYR B C 1
ATOM 4127 O O . TYR B 1 235 ? 15.5 17.297 11.688 1 97.31 235 TYR B O 1
ATOM 4135 N N . LEU B 1 236 ? 14.297 16.781 9.93 1 96.12 236 LEU B N 1
ATOM 4136 C CA . LEU B 1 236 ? 15.344 16 9.266 1 96.12 236 LEU B CA 1
ATOM 4137 C C . LEU B 1 236 ? 16.438 16.922 8.711 1 96.12 236 LEU B C 1
ATOM 4139 O O . LEU B 1 236 ? 17.609 16.578 8.75 1 96.12 236 LEU B O 1
ATOM 4143 N N . GLY B 1 237 ? 16.062 18 8.172 1 96.44 237 GLY B N 1
ATOM 4144 C CA . GLY B 1 237 ? 17 18.922 7.555 1 96.44 237 GLY B CA 1
ATOM 4145 C C . GLY B 1 237 ? 17.391 18.516 6.145 1 96.44 237 GLY B C 1
ATOM 4146 O O . GLY B 1 237 ? 17.828 19.359 5.355 1 96.44 237 GLY B O 1
ATOM 4147 N N . SER B 1 238 ? 17.422 17.266 5.859 1 96 238 SER B N 1
ATOM 4148 C CA . SER B 1 238 ? 17.688 16.688 4.551 1 96 238 SER B CA 1
ATOM 4149 C C . SER B 1 238 ? 16.859 15.438 4.316 1 96 238 SER B C 1
ATOM 4151 O O . SER B 1 238 ? 16.703 14.617 5.219 1 96 238 SER B O 1
ATOM 4153 N N . PHE B 1 239 ? 16.25 15.406 3.123 1 95.75 239 PHE B N 1
ATOM 4154 C CA . PHE B 1 239 ? 15.414 14.258 2.811 1 95.75 239 PHE B CA 1
ATOM 4155 C C . PHE B 1 239 ? 15.32 14.055 1.304 1 95.75 239 PHE B C 1
ATOM 4157 O O . PHE B 1 239 ? 15.758 14.898 0.527 1 95.75 239 PHE B O 1
ATOM 4164 N N . SER B 1 240 ? 14.805 12.891 0.947 1 95 240 SER B N 1
ATOM 4165 C CA . SER B 1 240 ? 14.539 12.547 -0.445 1 95 240 SER B CA 1
ATOM 4166 C C . SER B 1 240 ? 13.086 12.125 -0.638 1 95 240 SER B C 1
ATOM 4168 O O . SER B 1 240 ? 12.336 11.992 0.334 1 95 240 SER B O 1
ATOM 4170 N N . ALA B 1 241 ? 12.727 12.016 -1.849 1 91.81 241 ALA B N 1
ATOM 4171 C CA . ALA B 1 241 ? 11.359 11.617 -2.168 1 91.81 241 ALA B CA 1
ATOM 4172 C C . ALA B 1 241 ? 11.008 10.281 -1.521 1 91.81 241 ALA B C 1
ATOM 4174 O O . ALA B 1 241 ? 9.859 10.047 -1.146 1 91.81 241 ALA B O 1
ATOM 4175 N N . GLN B 1 242 ? 11.969 9.438 -1.306 1 87.62 242 GLN B N 1
ATOM 4176 C CA . GLN B 1 242 ? 11.758 8.086 -0.782 1 87.62 242 GLN B CA 1
ATOM 4177 C C . GLN B 1 242 ? 11.438 8.125 0.71 1 87.62 242 GLN B C 1
ATOM 4179 O O . GLN B 1 242 ? 10.875 7.172 1.252 1 87.62 242 GLN B O 1
ATOM 4184 N N . THR B 1 243 ? 11.828 9.195 1.363 1 91.62 243 THR B N 1
ATOM 4185 C CA . THR B 1 243 ? 11.539 9.359 2.785 1 91.62 243 THR B CA 1
ATOM 4186 C C . THR B 1 243 ? 10.039 9.383 3.033 1 91.62 243 THR B C 1
ATOM 4188 O O . THR B 1 243 ? 9.562 8.922 4.07 1 91.62 243 THR B O 1
ATOM 4191 N N . PHE B 1 244 ? 9.328 9.945 2.074 1 94.38 244 PHE B N 1
ATOM 4192 C CA . PHE B 1 244 ? 7.883 10.141 2.199 1 94.38 244 PHE B CA 1
ATOM 4193 C C . PHE B 1 244 ? 7.133 9.25 1.216 1 94.38 244 PHE B C 1
ATOM 4195 O O . PHE B 1 244 ? 6.395 9.742 0.363 1 94.38 244 PHE B O 1
ATOM 4202 N N . PHE B 1 245 ? 7.289 8.016 1.436 1 91.25 245 PHE B N 1
ATOM 4203 C CA . PHE B 1 245 ? 6.707 7.078 0.485 1 91.25 245 PHE B CA 1
ATOM 4204 C C . PHE B 1 245 ? 6.105 5.875 1.208 1 91.25 245 PHE B C 1
ATOM 4206 O O . PHE B 1 245 ? 5.48 6.027 2.26 1 91.25 245 PHE B O 1
ATOM 4213 N N . PHE B 1 246 ? 6.172 4.703 0.71 1 85 246 PHE B N 1
ATOM 4214 C CA . PHE B 1 246 ? 5.402 3.537 1.131 1 85 246 PHE B CA 1
ATOM 4215 C C . PHE B 1 246 ? 5.766 3.139 2.557 1 85 246 PHE B C 1
ATOM 4217 O O . PHE B 1 246 ? 4.883 2.857 3.371 1 85 246 PHE B O 1
ATOM 4224 N N . PRO B 1 247 ? 7.117 3.09 2.918 1 83 247 PRO B N 1
ATOM 4225 C CA . PRO B 1 247 ? 7.422 2.682 4.293 1 83 247 PRO B CA 1
ATOM 4226 C C . PRO B 1 247 ? 6.758 3.58 5.332 1 83 247 PRO B C 1
ATOM 4228 O O . PRO B 1 247 ? 6.246 3.088 6.344 1 83 247 PRO B O 1
ATOM 4231 N N . LEU B 1 248 ? 6.781 4.852 5.023 1 89.62 248 LEU B N 1
ATOM 4232 C CA . LEU B 1 248 ? 6.121 5.773 5.941 1 89.62 248 LEU B CA 1
ATOM 4233 C C . LEU B 1 248 ? 4.617 5.539 5.961 1 89.62 248 LEU B C 1
ATOM 4235 O O . LEU B 1 248 ? 3.994 5.566 7.027 1 89.62 248 LEU B O 1
ATOM 4239 N N . MET B 1 249 ? 4.02 5.324 4.801 1 91.62 249 MET B N 1
ATOM 4240 C CA . MET B 1 249 ? 2.586 5.066 4.699 1 91.62 249 MET B CA 1
ATOM 4241 C C . MET B 1 249 ? 2.188 3.859 5.543 1 91.62 249 MET B C 1
ATOM 4243 O O . MET B 1 249 ? 1.224 3.924 6.309 1 91.62 249 MET B O 1
ATOM 4247 N N . VAL B 1 250 ? 2.887 2.865 5.484 1 84.5 250 VAL B N 1
ATOM 4248 C CA . VAL B 1 250 ? 2.576 1.636 6.203 1 84.5 250 VAL B CA 1
ATOM 4249 C C . VAL B 1 250 ? 2.707 1.868 7.707 1 84.5 250 VAL B C 1
ATOM 4251 O O . VAL B 1 250 ? 1.865 1.418 8.492 1 84.5 250 VAL B O 1
ATOM 4254 N N . SER B 1 251 ? 3.805 2.504 8.062 1 86.31 251 SER B N 1
ATOM 4255 C CA . SER B 1 251 ? 4.008 2.805 9.477 1 86.31 251 SER B CA 1
ATOM 4256 C C . SER B 1 251 ? 2.838 3.596 10.047 1 86.31 251 SER B C 1
ATOM 4258 O O . SER B 1 251 ? 2.346 3.289 11.141 1 86.31 251 SER B O 1
ATOM 4260 N N . LEU B 1 252 ? 2.398 4.562 9.32 1 92.5 252 LEU B N 1
ATOM 4261 C CA . LEU B 1 252 ? 1.314 5.414 9.797 1 92.5 252 LEU B CA 1
ATOM 4262 C C . LEU B 1 252 ? 0.002 4.641 9.859 1 92.5 252 LEU B C 1
ATOM 4264 O O . LEU B 1 252 ? -0.781 4.812 10.797 1 92.5 252 LEU B O 1
ATOM 4268 N N . ILE B 1 253 ? -0.237 3.84 8.891 1 89.56 253 ILE B N 1
ATOM 4269 C CA . ILE B 1 253 ? -1.473 3.064 8.859 1 89.56 253 ILE B CA 1
ATOM 4270 C C . ILE B 1 253 ? -1.492 2.078 10.031 1 89.56 253 ILE B C 1
ATOM 4272 O O . ILE B 1 253 ? -2.533 1.867 10.656 1 89.56 253 ILE B O 1
ATOM 4276 N N . ILE B 1 254 ? -0.347 1.465 10.266 1 84.38 254 ILE B N 1
ATOM 4277 C CA . ILE B 1 254 ? -0.256 0.529 11.383 1 84.38 254 ILE B CA 1
ATOM 4278 C C . ILE B 1 254 ? -0.572 1.251 12.688 1 84.38 254 ILE B C 1
ATOM 4280 O O . ILE B 1 254 ? -1.333 0.746 13.516 1 84.38 254 ILE B O 1
ATOM 4284 N N . MET B 1 255 ? 0.015 2.414 12.844 1 88.25 255 MET B N 1
ATOM 4285 C CA . MET B 1 255 ? -0.25 3.201 14.047 1 88.25 255 MET B CA 1
ATOM 4286 C C . MET B 1 255 ? -1.73 3.553 14.148 1 88.25 255 MET B C 1
ATOM 4288 O O . MET B 1 255 ? -2.318 3.467 15.227 1 88.25 255 MET B O 1
ATOM 4292 N N . LEU B 1 256 ? -2.297 3.912 13.062 1 91.56 256 LEU B N 1
ATOM 4293 C CA . LEU B 1 256 ? -3.697 4.32 13.039 1 91.56 256 LEU B CA 1
ATOM 4294 C C . LEU B 1 256 ? -4.609 3.146 13.375 1 91.56 256 LEU B C 1
ATOM 4296 O O . LEU B 1 256 ? -5.496 3.27 14.227 1 91.56 256 LEU B O 1
ATOM 4300 N N . VAL B 1 257 ? -4.395 2.055 12.719 1 86.88 257 VAL B N 1
ATOM 4301 C CA . VAL B 1 257 ? -5.262 0.893 12.867 1 86.88 257 VAL B CA 1
ATOM 4302 C C . VAL B 1 257 ? -5.082 0.284 14.258 1 86.88 257 VAL B C 1
ATOM 4304 O O . VAL B 1 257 ? -6.059 -0.096 14.906 1 86.88 257 VAL B O 1
ATOM 4307 N N . LEU B 1 258 ? -3.848 0.215 14.688 1 84 258 LEU B N 1
ATOM 4308 C CA . LEU B 1 258 ? -3.568 -0.343 16 1 84 258 LEU B CA 1
ATOM 4309 C C . LEU B 1 258 ? -4.176 0.524 17.109 1 84 258 LEU B C 1
ATOM 4311 O O . LEU B 1 258 ? -4.656 0.007 18.109 1 84 258 LEU B O 1
ATOM 4315 N N . GLY B 1 259 ? -4.062 1.779 17 1 85.81 259 GLY B N 1
ATOM 4316 C CA . GLY B 1 259 ? -4.625 2.693 17.984 1 85.81 259 GLY B CA 1
ATOM 4317 C C . GLY B 1 259 ? -6.141 2.695 18 1 85.81 259 GLY B C 1
ATOM 4318 O O . GLY B 1 259 ? -6.758 2.857 19.062 1 85.81 259 GLY B O 1
ATOM 4319 N N . GLY B 1 260 ? -6.777 2.568 16.875 1 86.44 260 GLY B N 1
ATOM 4320 C CA . GLY B 1 260 ? -8.211 2.709 16.672 1 86.44 260 GLY B CA 1
ATOM 4321 C C . GLY B 1 260 ? -8.578 3.799 15.688 1 86.44 260 GLY B C 1
ATOM 4322 O O . GLY B 1 260 ? -8.438 4.988 15.992 1 86.44 260 GLY B O 1
ATOM 4323 N N . MET B 1 261 ? -9.148 3.482 14.625 1 86.62 261 MET B N 1
ATOM 4324 C CA . MET B 1 261 ? -9.359 4.418 13.523 1 86.62 261 MET B CA 1
ATOM 4325 C C . MET B 1 261 ? -10.484 5.395 13.852 1 86.62 261 MET B C 1
ATOM 4327 O O . MET B 1 261 ? -10.516 6.508 13.32 1 86.62 261 MET B O 1
ATOM 4331 N N . GLY B 1 262 ? -11.352 5.047 14.75 1 86.06 262 GLY B N 1
ATOM 4332 C CA . GLY B 1 262 ? -12.508 5.887 15.031 1 86.06 262 GLY B CA 1
ATOM 4333 C C . GLY B 1 262 ? -12.305 6.785 16.234 1 86.06 262 GLY B C 1
ATOM 4334 O O . GLY B 1 262 ? -13.273 7.309 16.797 1 86.06 262 GLY B O 1
ATOM 4335 N N . SER B 1 263 ? -11.031 6.91 16.656 1 87.69 263 SER B N 1
ATOM 4336 C CA . SER B 1 263 ? -10.742 7.664 17.875 1 87.69 263 SER B CA 1
ATOM 4337 C C . SER B 1 263 ? -9.555 8.594 17.688 1 87.69 263 SER B C 1
ATOM 4339 O O . SER B 1 263 ? -8.523 8.195 17.156 1 87.69 263 SER B O 1
ATOM 4341 N N . LEU B 1 264 ? -9.812 9.836 18.094 1 87.44 264 LEU B N 1
ATOM 4342 C CA . LEU B 1 264 ? -8.711 10.789 18.031 1 87.44 264 LEU B CA 1
ATOM 4343 C C . LEU B 1 264 ? -7.617 10.406 19.031 1 87.44 264 LEU B C 1
ATOM 4345 O O . LEU B 1 264 ? -6.43 10.492 18.719 1 87.44 264 LEU B O 1
ATOM 4349 N N . SER B 1 265 ? -8.055 9.938 20.172 1 88.06 265 SER B N 1
ATOM 4350 C CA . SER B 1 265 ? -7.09 9.477 21.172 1 88.06 265 SER B CA 1
ATOM 4351 C C . SER B 1 265 ? -6.387 8.203 20.703 1 88.06 265 SER B C 1
ATOM 4353 O O . SER B 1 265 ? -5.273 7.906 21.156 1 88.06 265 SER B O 1
ATOM 4355 N N . GLY B 1 266 ? -7.051 7.5 19.906 1 87.31 266 GLY B N 1
ATOM 4356 C CA . GLY B 1 266 ? -6.434 6.316 19.312 1 87.31 266 GLY B CA 1
ATOM 4357 C C . GLY B 1 266 ? -5.172 6.629 18.531 1 87.31 266 GLY B C 1
ATOM 4358 O O . GLY B 1 266 ? -4.234 5.824 18.516 1 87.31 266 GLY B O 1
ATOM 4359 N N . ALA B 1 267 ? -5.168 7.781 17.891 1 90.06 267 ALA B N 1
ATOM 4360 C CA . ALA B 1 267 ? -3.98 8.203 17.156 1 90.06 267 ALA B CA 1
ATOM 4361 C C . ALA B 1 267 ? -2.773 8.32 18.078 1 90.06 267 ALA B C 1
ATOM 4363 O O . ALA B 1 267 ? -1.677 7.867 17.75 1 90.06 267 ALA B O 1
ATOM 4364 N N . VAL B 1 268 ? -3.021 8.867 19.203 1 90.25 268 VAL B N 1
ATOM 4365 C CA . VAL B 1 268 ? -1.947 9.062 20.172 1 90.25 268 VAL B CA 1
ATOM 4366 C C . VAL B 1 268 ? -1.49 7.711 20.719 1 90.25 268 VAL B C 1
ATOM 4368 O O . VAL B 1 268 ? -0.292 7.422 20.75 1 90.25 268 VAL B O 1
ATOM 4371 N N . VAL B 1 269 ? -2.414 6.898 21.078 1 87.12 269 VAL B N 1
ATOM 4372 C CA . VAL B 1 269 ? -2.105 5.598 21.656 1 87.12 269 VAL B CA 1
ATOM 4373 C C . VAL B 1 269 ? -1.367 4.734 20.641 1 87.12 269 VAL B C 1
ATOM 4375 O O . VAL B 1 269 ? -0.391 4.062 20.969 1 87.12 269 VAL B O 1
ATOM 4378 N N . GLY B 1 270 ? -1.863 4.773 19.453 1 87.62 270 GLY B N 1
ATOM 4379 C CA . GLY B 1 270 ? -1.21 4.008 18.406 1 87.62 270 GLY B CA 1
ATOM 4380 C C . GLY B 1 270 ? 0.24 4.398 18.188 1 87.62 270 GLY B C 1
ATOM 4381 O O . GLY B 1 270 ? 1.112 3.537 18.062 1 87.62 270 GLY B O 1
ATOM 4382 N N . VAL B 1 271 ? 0.475 5.715 18.156 1 91.5 271 VAL B N 1
ATOM 4383 C CA . VAL B 1 271 ? 1.825 6.223 17.953 1 91.5 271 VAL B CA 1
ATOM 4384 C C . VAL B 1 271 ? 2.715 5.832 19.125 1 91.5 271 VAL B C 1
ATOM 4386 O O . VAL B 1 271 ? 3.842 5.367 18.938 1 91.5 271 VAL B O 1
ATOM 4389 N N . VAL B 1 272 ? 2.236 5.953 20.281 1 87.12 272 VAL B N 1
ATOM 4390 C CA . VAL B 1 272 ? 3.016 5.664 21.484 1 87.12 272 VAL B CA 1
ATOM 4391 C C . VAL B 1 272 ? 3.35 4.176 21.547 1 87.12 272 VAL B C 1
ATOM 4393 O O . VAL B 1 272 ? 4.5 3.799 21.781 1 87.12 272 VAL B O 1
ATOM 4396 N N . VAL B 1 273 ? 2.396 3.355 21.281 1 82.88 273 VAL B N 1
ATOM 4397 C CA . VAL B 1 273 ? 2.582 1.91 21.391 1 82.88 273 VAL B CA 1
ATOM 4398 C C . VAL B 1 273 ? 3.57 1.44 20.328 1 82.88 273 VAL B C 1
ATOM 4400 O O . VAL B 1 273 ? 4.508 0.695 20.625 1 82.88 273 VAL B O 1
ATOM 4403 N N . VAL B 1 274 ? 3.361 1.897 19.156 1 83.5 274 VAL B N 1
ATOM 4404 C CA . VAL B 1 274 ? 4.211 1.438 18.062 1 83.5 274 VAL B CA 1
ATOM 4405 C C . VAL B 1 274 ? 5.629 1.9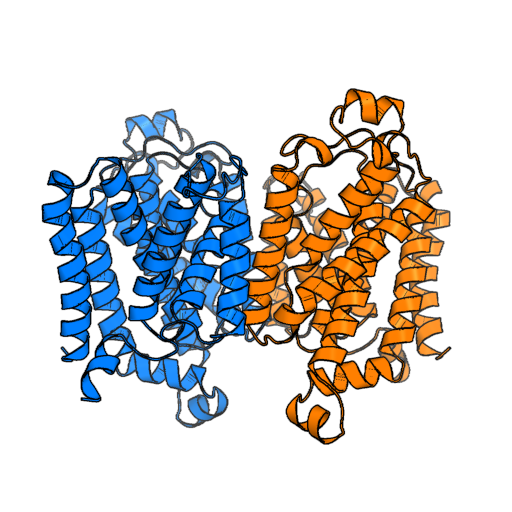72 18.25 1 83.5 274 VAL B C 1
ATOM 4407 O O . VAL B 1 274 ? 6.605 1.257 18 1 83.5 274 VAL B O 1
ATOM 4410 N N . THR B 1 275 ? 5.738 3.205 18.656 1 81.44 275 THR B N 1
ATOM 4411 C CA . THR B 1 275 ? 7.051 3.791 18.891 1 81.44 275 THR B CA 1
ATOM 4412 C C . THR B 1 275 ? 7.754 3.09 20.047 1 81.44 275 THR B C 1
ATOM 4414 O O . THR B 1 275 ? 8.945 2.793 19.969 1 81.44 275 THR B O 1
ATOM 4417 N N . ALA B 1 276 ? 7.07 2.875 21.078 1 77.12 276 ALA B N 1
ATOM 4418 C CA . ALA B 1 276 ? 7.633 2.182 22.234 1 77.12 276 ALA B CA 1
ATOM 4419 C C . ALA B 1 276 ? 8.07 0.768 21.859 1 77.12 276 ALA B C 1
ATOM 4421 O O . ALA B 1 276 ? 9.164 0.332 22.234 1 77.12 276 ALA B O 1
ATOM 4422 N N . LEU B 1 277 ? 7.23 0.115 21.125 1 75.56 277 LEU B N 1
ATOM 4423 C CA . LEU B 1 277 ? 7.551 -1.248 20.719 1 75.56 277 LEU B CA 1
ATOM 4424 C C . LEU B 1 277 ? 8.773 -1.269 19.812 1 75.56 277 LEU B C 1
ATOM 4426 O O . LEU B 1 277 ? 9.625 -2.156 19.922 1 75.56 277 LEU B O 1
ATOM 4430 N N . SER B 1 278 ? 8.773 -0.355 18.906 1 74.69 278 SER B N 1
ATOM 4431 C CA . SER B 1 278 ? 9.914 -0.264 18 1 74.69 278 SER B CA 1
ATOM 4432 C C . SER B 1 278 ? 11.211 -0.013 18.75 1 74.69 278 SER B C 1
ATOM 4434 O O . SER B 1 278 ? 12.258 -0.56 18.406 1 74.69 278 SER B O 1
ATOM 4436 N N . GLU B 1 279 ? 11.141 0.753 19.734 1 71.56 279 GLU B N 1
ATOM 4437 C CA . GLU B 1 279 ? 12.312 1.067 20.547 1 71.56 279 GLU B CA 1
ATOM 4438 C C . GLU B 1 279 ? 12.75 -0.138 21.375 1 71.56 279 GLU B C 1
ATOM 4440 O O . GLU B 1 279 ? 13.945 -0.398 21.516 1 71.56 279 GLU B O 1
ATOM 4445 N N . ILE B 1 280 ? 11.836 -0.803 21.922 1 71.94 280 ILE B N 1
ATOM 4446 C CA . ILE B 1 280 ? 12.133 -1.993 22.719 1 71.94 280 ILE B CA 1
ATOM 4447 C C . ILE B 1 280 ? 12.789 -3.049 21.828 1 71.94 280 ILE B C 1
ATOM 4449 O O . ILE B 1 280 ? 13.773 -3.678 22.234 1 71.94 280 ILE B O 1
ATOM 4453 N N . LEU B 1 281 ? 12.25 -3.201 20.672 1 70.94 281 LEU B N 1
ATOM 4454 C CA . LEU B 1 281 ? 12.766 -4.211 19.766 1 70.94 281 LEU B CA 1
ATOM 4455 C C . LEU B 1 281 ? 14.164 -3.842 19.281 1 70.94 281 LEU B C 1
ATOM 4457 O O . LEU B 1 281 ? 15.008 -4.715 19.094 1 70.94 281 LEU B O 1
ATOM 4461 N N . ARG B 1 282 ? 14.344 -2.543 18.953 1 69.56 282 ARG B N 1
ATOM 4462 C CA . ARG B 1 282 ? 15.656 -2.066 18.547 1 69.56 282 ARG B CA 1
ATOM 4463 C C . ARG B 1 282 ? 16.703 -2.344 19.625 1 69.56 282 ARG B C 1
ATOM 4465 O O . ARG B 1 282 ? 17.844 -2.711 19.312 1 69.56 282 ARG B O 1
ATOM 4472 N N . ASN B 1 283 ? 16.328 -2.129 20.75 1 65.12 283 ASN B N 1
ATOM 4473 C CA . ASN B 1 283 ? 17.234 -2.402 21.859 1 65.12 283 ASN B CA 1
ATOM 4474 C C . ASN B 1 283 ? 17.5 -3.898 22.016 1 65.12 283 ASN B C 1
ATOM 4476 O O . ASN B 1 283 ? 18.609 -4.301 22.375 1 65.12 283 ASN B O 1
ATOM 4480 N N . LEU B 1 284 ? 16.422 -4.633 21.703 1 61.62 284 LEU B N 1
ATOM 4481 C CA . LEU B 1 284 ? 16.594 -6.078 21.766 1 61.62 284 LEU B CA 1
ATOM 4482 C C . LEU B 1 284 ? 17.516 -6.559 20.656 1 61.62 284 LEU B C 1
ATOM 4484 O O . LEU B 1 284 ? 18.25 -7.531 20.828 1 61.62 284 LEU B O 1
ATOM 4488 N N . GLU B 1 285 ? 17.297 -5.969 19.422 1 58.81 285 GLU B N 1
ATOM 4489 C CA . GLU B 1 285 ? 18.156 -6.316 18.297 1 58.81 285 GLU B CA 1
ATOM 4490 C C . GLU B 1 285 ? 19.625 -6.031 18.609 1 58.81 285 GLU B C 1
ATOM 4492 O O . GLU B 1 285 ? 20.516 -6.695 18.078 1 58.81 285 GLU B O 1
ATOM 4497 N N . ARG B 1 286 ? 19.953 -4.855 19.219 1 55.34 286 ARG B N 1
ATOM 4498 C CA . ARG B 1 286 ? 21.328 -4.492 19.547 1 55.34 286 ARG B CA 1
ATOM 4499 C C . ARG B 1 286 ? 21.906 -5.438 20.578 1 55.34 286 ARG B C 1
ATOM 4501 O O . ARG B 1 286 ? 23.109 -5.418 20.844 1 55.34 286 ARG B O 1
A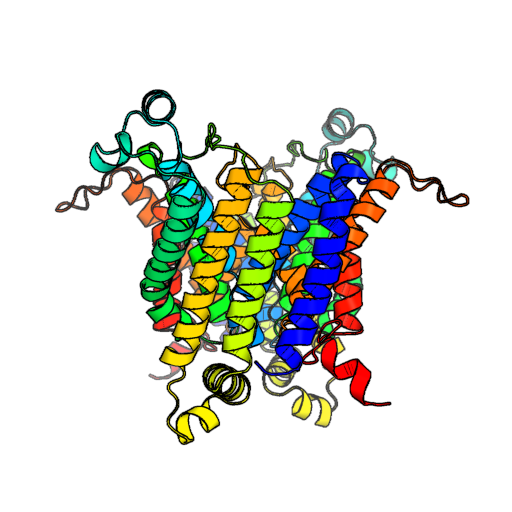TOM 4508 N N . GLY B 1 287 ? 21.203 -6.496 21.016 1 49.31 287 GLY B N 1
ATOM 4509 C CA . GLY B 1 287 ? 21.781 -7.438 21.969 1 49.31 287 GLY B CA 1
ATOM 4510 C C . GLY B 1 287 ? 21.062 -7.465 23.297 1 49.31 287 GLY B C 1
ATOM 4511 O O . GLY B 1 287 ? 21.609 -7.93 24.297 1 49.31 287 GLY B O 1
ATOM 4512 N N . MET B 1 288 ? 19.891 -7.039 23.547 1 43.09 288 MET B N 1
ATOM 4513 C CA . MET B 1 288 ? 19.484 -7.082 24.953 1 43.09 288 MET B CA 1
ATOM 4514 C C . MET B 1 288 ? 19.312 -8.523 25.422 1 43.09 288 MET B C 1
ATOM 4516 O O . MET B 1 288 ? 18.75 -9.352 24.719 1 43.09 288 MET B O 1
ATOM 4520 N N . ASP B 1 289 ? 20.188 -8.977 26.359 1 39.38 289 ASP B N 1
ATOM 4521 C CA . ASP B 1 289 ? 20.125 -10.094 27.297 1 39.38 289 ASP B CA 1
ATOM 4522 C C . ASP B 1 289 ? 18.781 -10.125 28.016 1 39.38 289 ASP B C 1
ATOM 4524 O O . ASP B 1 289 ? 18.516 -9.281 28.875 1 39.38 289 ASP B O 1
ATOM 4528 N N . LEU B 1 290 ? 17.812 -10.414 27.375 1 40.94 290 LEU B N 1
ATOM 4529 C CA . LEU B 1 290 ? 16.672 -10.539 28.281 1 40.94 290 LEU B CA 1
ATOM 4530 C C . LEU B 1 290 ? 16.938 -11.57 29.359 1 40.94 290 LEU B C 1
ATOM 4532 O O . LEU B 1 290 ? 16.016 -12.133 29.938 1 40.94 290 LEU B O 1
ATOM 4536 N N . GLY B 1 291 ? 18.156 -11.602 29.656 1 43.31 291 GLY B N 1
ATOM 4537 C CA . GLY B 1 291 ? 18.594 -12.531 30.688 1 43.31 291 GLY B CA 1
ATOM 4538 C C . GLY B 1 291 ? 18.719 -13.961 30.188 1 43.31 291 GLY B C 1
ATOM 4539 O O . GLY B 1 291 ? 19.766 -14.594 30.375 1 43.31 291 GLY B O 1
ATOM 4540 N N . PHE B 1 292 ? 17.531 -14.797 29.938 1 38.12 292 PHE B N 1
ATOM 4541 C CA . PHE B 1 292 ? 17.547 -16.234 29.688 1 38.12 292 PHE B CA 1
ATOM 4542 C C . PHE B 1 292 ? 17.812 -16.531 28.219 1 38.12 292 PHE B C 1
ATOM 4544 O O . PHE B 1 292 ? 18.125 -17.672 27.859 1 38.12 292 PHE B O 1
ATOM 4551 N N . VAL B 1 293 ? 17.297 -15.773 27.203 1 37.34 293 VAL B N 1
ATOM 4552 C CA . VAL B 1 293 ? 17.578 -16.203 25.844 1 37.34 293 VAL B CA 1
ATOM 4553 C C . VAL B 1 293 ? 18.281 -15.078 25.078 1 37.34 293 VAL B C 1
ATOM 4555 O O . VAL B 1 293 ? 17.844 -13.922 25.125 1 37.34 293 VAL B O 1
ATOM 4558 N N . VAL B 1 294 ? 19.516 -15.078 24.891 1 38.44 294 VAL B N 1
ATOM 4559 C CA . VAL B 1 294 ? 20.375 -14.25 24.047 1 38.44 294 VAL B CA 1
ATOM 4560 C C . VAL B 1 294 ? 19.859 -14.273 22.609 1 38.44 294 VAL B C 1
ATOM 4562 O O . VAL B 1 294 ? 19.891 -15.312 21.953 1 38.44 294 VAL B O 1
ATOM 4565 N N . VAL B 1 295 ? 18.859 -13.562 22.25 1 41.62 295 VAL B N 1
ATOM 4566 C CA . VAL B 1 295 ? 18.469 -13.57 20.844 1 41.62 295 VAL B CA 1
ATOM 4567 C C . VAL B 1 295 ? 19.531 -12.867 20.016 1 41.62 295 VAL B C 1
ATOM 4569 O O . VAL B 1 295 ? 19.969 -11.766 20.344 1 41.62 295 VAL B O 1
ATOM 4572 N N . PRO B 1 296 ? 20.344 -13.375 19.312 1 44.12 296 PRO B N 1
ATOM 4573 C CA . PRO B 1 296 ? 21.375 -12.773 18.469 1 44.12 296 PRO B CA 1
ATOM 4574 C C . PRO B 1 296 ? 20.875 -11.523 17.734 1 44.12 296 PRO B C 1
ATOM 4576 O O . PRO B 1 296 ? 19.672 -11.344 17.562 1 44.12 296 PRO B O 1
ATOM 4579 N N . PRO B 1 297 ? 21.656 -10.484 17.641 1 44.94 297 PRO B N 1
ATOM 4580 C CA . PRO B 1 297 ? 21.312 -9.25 16.922 1 44.94 297 PRO B CA 1
ATOM 4581 C C . PRO B 1 297 ? 20.531 -9.508 15.641 1 44.94 297 PRO B C 1
ATOM 4583 O O . PRO B 1 297 ? 20.953 -10.328 14.812 1 44.94 297 PRO B O 1
ATOM 4586 N N . LEU B 1 298 ? 19.328 -9.875 15.531 1 45.25 298 LEU B N 1
ATOM 4587 C CA . LEU B 1 298 ? 18.594 -10.164 14.305 1 45.25 298 LEU B CA 1
ATOM 4588 C C . LEU B 1 298 ? 18.25 -8.883 13.555 1 45.25 298 LEU B C 1
ATOM 4590 O O . LEU B 1 298 ? 17.25 -8.227 13.859 1 45.25 298 LEU B O 1
ATOM 4594 N N . PHE B 1 299 ? 19.172 -8.203 12.938 1 46.66 299 PHE B N 1
ATOM 4595 C CA . PHE B 1 299 ? 18.969 -7.059 12.062 1 46.66 299 PHE B CA 1
ATOM 4596 C C . PHE B 1 299 ? 17.703 -7.234 11.234 1 46.66 299 PHE B C 1
ATOM 4598 O O . PHE B 1 299 ? 17.484 -8.289 10.641 1 46.66 299 PHE B O 1
ATOM 4605 N N . GLY B 1 300 ? 16.656 -6.391 11.383 1 57.19 300 GLY B N 1
ATOM 4606 C CA . GLY B 1 300 ? 15.359 -6.453 10.734 1 57.19 300 GLY B CA 1
ATOM 4607 C C . GLY B 1 300 ? 14.289 -7.082 11.602 1 57.19 300 GLY B C 1
ATOM 4608 O O . GLY B 1 300 ? 13.125 -7.16 11.203 1 57.19 300 GLY B O 1
ATOM 4609 N N . ALA B 1 301 ? 14.766 -7.559 12.719 1 60.28 301 ALA B N 1
ATOM 4610 C CA . ALA B 1 301 ? 13.852 -8.234 13.641 1 60.28 301 ALA B CA 1
ATOM 4611 C C . ALA B 1 301 ? 12.742 -7.293 14.102 1 60.28 301 ALA B C 1
ATOM 4613 O O . ALA B 1 301 ? 11.602 -7.715 14.297 1 60.28 301 ALA B O 1
ATOM 4614 N N . SER B 1 302 ? 13.195 -6.012 14.164 1 64.44 302 SER B N 1
ATOM 4615 C CA . SER B 1 302 ? 12.188 -5.066 14.625 1 64.44 302 SER B CA 1
ATOM 4616 C C . SER B 1 302 ? 11.016 -4.988 13.664 1 64.44 302 SER B C 1
ATOM 4618 O O . SER B 1 302 ? 9.852 -4.992 14.086 1 64.44 302 SER B O 1
ATOM 4620 N N . GLN B 1 303 ? 11.328 -4.977 12.438 1 66.25 303 GLN B N 1
ATOM 4621 C CA . GLN B 1 303 ? 10.258 -4.871 11.461 1 66.25 303 GLN B CA 1
ATOM 4622 C C . GLN B 1 303 ? 9.414 -6.145 11.422 1 66.25 303 GLN B C 1
ATOM 4624 O O . GLN B 1 303 ? 8.188 -6.082 11.297 1 66.25 303 GLN B O 1
ATOM 4629 N N . VAL B 1 304 ? 10.078 -7.297 11.609 1 70.12 304 VAL B N 1
ATOM 4630 C CA . VAL B 1 304 ? 9.383 -8.578 11.602 1 70.12 304 VAL B CA 1
ATOM 4631 C C . VAL B 1 304 ? 8.461 -8.68 12.812 1 70.12 304 VAL B C 1
ATOM 4633 O O . VAL B 1 304 ? 7.289 -9.047 12.68 1 70.12 304 VAL B O 1
ATOM 4636 N N . VAL B 1 305 ? 9 -8.297 13.898 1 71.69 305 VAL B N 1
ATOM 4637 C CA . VAL B 1 305 ? 8.234 -8.414 15.133 1 71.69 305 VAL B CA 1
ATOM 4638 C C . VAL B 1 305 ? 7.07 -7.426 15.117 1 71.69 305 VAL B C 1
ATOM 4640 O O . VAL B 1 305 ? 5.957 -7.758 15.531 1 71.69 305 VAL B O 1
ATOM 4643 N N . LEU B 1 306 ? 7.289 -6.234 14.547 1 69.94 306 LEU B N 1
ATOM 4644 C CA . LEU B 1 306 ? 6.219 -5.25 14.469 1 69.94 306 LEU B CA 1
ATOM 4645 C C . LEU B 1 306 ? 5.113 -5.723 13.523 1 69.94 306 LEU B C 1
ATOM 4647 O O . LEU B 1 306 ? 3.928 -5.555 13.82 1 69.94 306 LEU B O 1
ATOM 4651 N N . GLY B 1 307 ? 5.578 -6.281 12.422 1 70 307 GLY B N 1
ATOM 4652 C CA . GLY B 1 307 ? 4.59 -6.848 11.523 1 70 307 GLY B CA 1
ATOM 4653 C C . GLY B 1 307 ? 3.771 -7.961 12.156 1 70 307 GLY B C 1
ATOM 4654 O O . GLY B 1 307 ? 2.549 -7.996 12.008 1 70 307 GLY B O 1
ATOM 4655 N N . LEU B 1 308 ? 4.457 -8.805 12.883 1 74.19 308 LEU B N 1
ATOM 4656 C CA . LEU B 1 308 ? 3.791 -9.914 13.562 1 74.19 308 LEU B CA 1
ATOM 4657 C C . LEU B 1 308 ? 2.861 -9.398 14.656 1 74.19 308 LEU B C 1
ATOM 4659 O O . LEU B 1 308 ? 1.743 -9.898 14.805 1 74.19 308 LEU B O 1
ATOM 4663 N N . LEU B 1 309 ? 3.33 -8.461 15.375 1 71.19 309 LEU B N 1
ATOM 4664 C CA . LEU B 1 309 ? 2.512 -7.879 16.438 1 71.19 309 LEU B CA 1
ATOM 4665 C C . LEU B 1 309 ? 1.275 -7.199 15.852 1 71.19 309 LEU B C 1
ATOM 4667 O O . LEU B 1 309 ? 0.186 -7.293 16.422 1 71.19 309 LEU B O 1
ATOM 4671 N N . PHE B 1 310 ? 1.508 -6.535 14.75 1 72.19 310 PHE B N 1
ATOM 4672 C CA . PHE B 1 310 ? 0.375 -5.922 14.07 1 72.19 310 PHE B CA 1
ATOM 4673 C C . PHE B 1 310 ? -0.661 -6.969 13.688 1 72.19 310 PHE B C 1
ATOM 4675 O O . PHE B 1 310 ? -1.855 -6.789 13.93 1 72.19 310 PHE B O 1
ATOM 4682 N N . ILE B 1 311 ? -0.163 -8.031 13.117 1 73.31 311 ILE B N 1
ATOM 4683 C CA . ILE B 1 311 ? -1.067 -9.102 12.719 1 73.31 311 ILE B CA 1
ATOM 4684 C C . ILE B 1 311 ? -1.785 -9.656 13.945 1 73.31 311 ILE B C 1
ATOM 4686 O O . ILE B 1 311 ? -3 -9.859 13.922 1 73.31 311 ILE B O 1
ATOM 4690 N N . LEU B 1 312 ? -1.076 -9.836 15.008 1 74.5 312 LEU B N 1
ATOM 4691 C CA . LEU B 1 312 ? -1.641 -10.406 16.234 1 74.5 312 LEU B CA 1
ATOM 4692 C C . LEU B 1 312 ? -2.699 -9.477 16.812 1 74.5 312 LEU B C 1
ATOM 4694 O O . LEU B 1 312 ? -3.775 -9.93 17.219 1 74.5 312 LEU B O 1
ATOM 4698 N N . VAL B 1 313 ? -2.404 -8.195 16.859 1 72.69 313 VAL B N 1
ATOM 4699 C CA . VAL B 1 313 ? -3.354 -7.234 17.406 1 72.69 313 VAL B CA 1
ATOM 4700 C C . VAL B 1 313 ? -4.602 -7.18 16.516 1 72.69 313 VAL B C 1
ATOM 4702 O O . VAL B 1 313 ? -5.723 -7.082 17.031 1 72.69 313 VAL B O 1
ATOM 4705 N N . MET B 1 314 ? -4.387 -7.34 15.25 1 73.44 314 MET B N 1
ATOM 4706 C CA . MET B 1 314 ? -5.516 -7.254 14.328 1 73.44 314 MET B CA 1
ATOM 4707 C C . MET B 1 314 ? -6.402 -8.484 14.43 1 73.44 314 MET B C 1
ATOM 4709 O O . MET B 1 314 ? -7.598 -8.43 14.133 1 73.44 314 MET B O 1
ATOM 4713 N N . ILE B 1 315 ? -5.816 -9.586 14.898 1 71.69 315 ILE B N 1
ATOM 4714 C CA . ILE B 1 315 ? -6.582 -10.812 15.094 1 71.69 315 ILE B CA 1
ATOM 4715 C C . ILE B 1 315 ? -7.406 -10.703 16.375 1 71.69 315 ILE B C 1
ATOM 4717 O O . ILE B 1 315 ? -8.586 -11.055 16.391 1 71.69 315 ILE B O 1
ATOM 4721 N N . TYR B 1 316 ? -6.82 -10.172 17.344 1 75.69 316 TYR B N 1
ATOM 4722 C CA . TYR B 1 316 ? -7.469 -10.219 18.656 1 75.69 316 TYR B CA 1
ATOM 4723 C C . TYR B 1 316 ? -8.297 -8.961 18.891 1 75.69 316 TYR B C 1
ATOM 4725 O O . TYR B 1 316 ? -9.289 -8.984 19.625 1 75.69 316 TYR B O 1
ATOM 4733 N N . ARG B 1 317 ? -7.844 -7.836 18.312 1 75.62 317 ARG B N 1
ATOM 4734 C CA . ARG B 1 317 ? -8.562 -6.57 18.422 1 75.62 317 ARG B CA 1
ATOM 4735 C C . ARG B 1 317 ? -8.656 -5.871 17.078 1 75.62 317 ARG B C 1
ATOM 4737 O O . ARG B 1 317 ? -8.055 -4.812 16.875 1 75.62 317 ARG B O 1
ATOM 4744 N N . PRO B 1 318 ? -9.562 -6.387 16.328 1 67.75 318 PRO B N 1
ATOM 4745 C CA . PRO B 1 318 ? -9.617 -5.902 14.953 1 67.75 318 PRO B CA 1
ATOM 4746 C C . PRO B 1 318 ? -10.039 -4.438 14.859 1 67.75 318 PRO B C 1
ATOM 4748 O O . PRO B 1 318 ? -9.797 -3.781 13.844 1 67.75 318 PRO B O 1
ATOM 4751 N N . ARG B 1 319 ? -10.625 -3.926 15.969 1 72.94 319 ARG B N 1
ATOM 4752 C CA . ARG B 1 319 ? -11.047 -2.531 15.914 1 72.94 319 ARG B CA 1
ATOM 4753 C C . ARG B 1 319 ? -9.992 -1.61 16.516 1 72.94 319 ARG B C 1
ATOM 4755 O O . ARG B 1 319 ? -10.211 -0.403 16.641 1 72.94 319 ARG B O 1
ATOM 4762 N N . GLY B 1 320 ? -8.852 -2.189 16.844 1 74.25 320 GLY B N 1
ATOM 4763 C CA . GLY B 1 320 ? -7.781 -1.429 17.469 1 74.25 320 GLY B CA 1
ATOM 4764 C C . GLY B 1 320 ? -7.891 -1.382 18.984 1 74.25 320 GLY B C 1
ATOM 4765 O O . GLY B 1 320 ? -8.836 -1.927 19.562 1 74.25 320 GLY B O 1
ATOM 4766 N N . LEU B 1 321 ? -6.984 -0.715 19.578 1 73.44 321 LEU B N 1
ATOM 4767 C CA . LEU B 1 321 ? -6.898 -0.696 21.047 1 73.44 321 LEU B CA 1
ATOM 4768 C C . LEU B 1 321 ? -8.031 0.132 21.641 1 73.44 321 LEU B C 1
ATOM 4770 O O . LEU B 1 321 ? -8.609 -0.248 22.656 1 73.44 321 LEU B O 1
ATOM 4774 N N . LEU B 1 322 ? -8.406 1.248 20.906 1 73.31 322 LEU B N 1
ATOM 4775 C CA . LEU B 1 322 ? -9.438 2.121 21.453 1 73.31 322 LEU B CA 1
ATOM 4776 C C . LEU B 1 322 ? -10.719 2.025 20.641 1 73.31 322 LEU B C 1
ATOM 4778 O O . LEU B 1 322 ? -11.766 2.525 21.062 1 73.31 322 LEU B O 1
ATOM 4782 N N . GLU B 1 323 ? -10.625 1.247 19.625 1 69.81 323 GLU B N 1
ATOM 4783 C CA . GLU B 1 323 ? -11.789 1.124 18.734 1 69.81 323 GLU B CA 1
ATOM 4784 C C . GLU B 1 323 ? -12.375 2.492 18.406 1 69.81 323 GLU B C 1
ATOM 4786 O O . GLU B 1 323 ? -11.656 3.381 17.938 1 69.81 323 GLU B O 1
ATOM 4791 N N . ASP B 1 324 ? -13.719 2.715 18.766 1 73.19 324 ASP B N 1
ATOM 4792 C CA . ASP B 1 324 ? -14.391 3.994 18.547 1 73.19 324 ASP B CA 1
ATOM 4793 C C . ASP B 1 324 ? -14.484 4.793 19.859 1 73.19 324 ASP B C 1
ATOM 4795 O O . ASP B 1 324 ? -15.133 5.844 19.891 1 73.19 324 ASP B O 1
ATOM 4799 N N . ARG B 1 325 ? -13.734 4.324 20.906 1 74.12 325 ARG B N 1
ATOM 4800 C CA . ARG B 1 325 ? -13.805 4.969 22.219 1 74.12 325 ARG B CA 1
ATOM 4801 C C . ARG B 1 325 ? -12.656 5.949 22.406 1 74.12 325 ARG B C 1
ATOM 4803 O O . ARG B 1 325 ? -11.617 5.836 21.75 1 74.12 325 ARG B O 1
ATOM 4810 N N . GLU B 1 326 ? -13.008 6.879 23.141 1 73.62 326 GLU B N 1
ATOM 4811 C CA . GLU B 1 326 ? -11.969 7.848 23.484 1 73.62 326 GLU B CA 1
ATOM 4812 C C . GLU B 1 326 ? -11.43 7.59 24.891 1 73.62 326 GLU B C 1
ATOM 4814 O O . GLU B 1 326 ? -12.109 6.992 25.734 1 73.62 326 GLU B O 1
ATOM 4819 N N . LEU B 1 327 ? -10.219 7.797 25.156 1 65.12 327 LEU B N 1
ATOM 4820 C CA . LEU B 1 327 ? -9.617 7.59 26.469 1 65.12 327 LEU B CA 1
ATOM 4821 C C . LEU B 1 327 ? -10.453 8.242 27.562 1 65.12 327 LEU B C 1
ATOM 4823 O O . LEU B 1 327 ? -10.5 7.754 28.688 1 65.12 327 LEU B O 1
ATOM 4827 N N . THR B 1 328 ? -11.125 9.227 27.234 1 58.34 328 THR B N 1
ATOM 4828 C CA . THR B 1 328 ? -11.922 9.953 28.219 1 58.34 328 THR B CA 1
ATOM 4829 C C . THR B 1 328 ? -13.188 9.172 28.562 1 58.34 328 THR B C 1
ATOM 4831 O O . THR B 1 328 ? -13.836 9.453 29.578 1 58.34 328 THR B O 1
ATOM 4834 N N . SER B 1 329 ? -13.539 8.273 27.734 1 58.22 329 SER B N 1
ATOM 4835 C CA . SER B 1 329 ? -14.75 7.512 27.984 1 58.22 329 SER B CA 1
ATOM 4836 C C . SER B 1 329 ? -14.508 6.398 29 1 58.22 329 SER B C 1
ATOM 4838 O O . SER B 1 329 ? -15.453 5.828 29.547 1 58.22 329 SER B O 1
ATOM 4840 N N . PHE B 1 330 ? -13.375 5.895 29.172 1 51.34 330 PHE B N 1
ATOM 4841 C CA . PHE B 1 330 ? -13.086 4.824 30.125 1 51.34 330 PHE B CA 1
ATOM 4842 C C . PHE B 1 330 ? -13.336 5.285 31.547 1 51.34 330 PHE B C 1
ATOM 4844 O O . PHE B 1 330 ? -13.68 4.48 32.406 1 51.34 330 PHE B O 1
ATOM 4851 N N . GLY B 1 331 ? -13.133 6.445 31.984 1 42.91 331 GLY B N 1
ATOM 4852 C CA . GLY B 1 331 ? -13.359 6.918 33.344 1 42.91 331 GLY B CA 1
ATOM 4853 C C . GLY B 1 331 ? -14.828 7.051 33.688 1 42.91 331 GLY B C 1
ATOM 4854 O O . GLY B 1 331 ? -15.18 7.297 34.844 1 42.91 331 GLY B O 1
ATOM 4855 N N . ARG B 1 332 ? -15.766 7.117 33.031 1 40.31 332 ARG B N 1
ATOM 4856 C CA . ARG B 1 332 ? -17.141 7.309 33.5 1 40.31 332 ARG B CA 1
ATOM 4857 C C . ARG B 1 332 ? -17.766 5.98 33.875 1 40.31 332 ARG B C 1
ATOM 4859 O O . ARG B 1 332 ? -18.938 5.941 34.312 1 40.31 332 ARG B O 1
ATOM 4866 N N . LYS B 1 333 ? -17.25 4.828 33.781 1 43.62 333 LYS B N 1
ATOM 4867 C CA . LYS B 1 333 ? -18.016 3.701 34.312 1 43.62 333 LYS B CA 1
ATOM 4868 C C . LYS B 1 333 ? -17.828 3.57 35.812 1 43.62 333 LYS B C 1
ATOM 4870 O O . LYS B 1 333 ? -18.25 2.574 36.406 1 43.62 333 LYS B O 1
ATOM 4875 N N . GLY B 1 334 ? -16.984 4.352 36.312 1 28.56 334 GLY B N 1
ATOM 4876 C CA . GLY B 1 334 ? -17.203 4.258 37.75 1 28.56 334 GLY B CA 1
ATOM 4877 C C . GLY B 1 334 ? -18.438 5.016 38.219 1 28.56 334 GLY B C 1
ATOM 4878 O O . GLY B 1 334 ? -18.844 5.988 37.594 1 28.56 334 GLY B O 1
#

Secondary structure (DSSP, 8-state):
--HHHHHHHHHHHHHHHHHHTTTTTS-HHHHHHHHHHHHHHHHHHHHHHHHHHSS-----HHHHHHHHHHHHHHHHS-HHHHHHH-TT--HHHHT----HHHHHHHHHHHHHHHHHHHHHHHTT--THHHHHHHHHHHHHHHHHHHH-HHHH-TTS-B--------HHHHHHHHHHHHHHHHHHHTSHHHHHHHHHHH-HHHHHHTT--HHHHHHHHHHHHHHHHHHHHHHHHHHHS-B-GGGGSHHHHHHHHHHHHHH-TT-HHHHHHHHHHHHHHHHHHHHHHTT-B-SS-B----TTHHHHHHHHHHHHHHHH-TT-SSTT--GGGGGGG-/--HHHHHHHHHHHHHHHHHHTTTTTS-HHHHHHHHHHHHHHHHHHHHHHHHHHSS-----HHHHHHHHHHHHHHHHS-HHHHHHH-TT--HHHHT----HHHHHHHHHHHHHHHHHHHHHHHTT--THHHHHHHHHHHHHHHHHHHH-HHHH-TTS-B--------HHHHHHHHHHHHHHHHHHHTSHHHHHHHHHHH-HHHHHHTT--HHHHHHHHHHHHHHHHHHHHHHHHHHHS-B-GGGGSHHHHHHHHHHHHHH-TT-HHHHHHHHHHHHHHHHHHHHHHTT-B-SS-B----TTHHHHHHHHHHHHHHHH-TT-SSTT--HHHHGGG-

Radius of gyration: 25.57 Å; Cα contacts (8 Å, |Δi|>4): 1186; chains: 2; bounding box: 63×65×74 Å

Nearest PDB structures (foldseek):
  7lb8-assembly1_B  TM=4.572E-01  e=8.330E-01  Escherichia coli K-12
  8e6n-assembly1_A  TM=1.937E-01  e=2.708E-01  Deinococcus radiodurans
  2x79-assembly1_A  TM=1.351E-01  e=4.807E+00  Microbacterium maritypicum
  7lb8-assembly1_B  TM=4.353E-01  e=7.046E-01  Escherichia coli K-12
  8e6n-assembly1_A  TM=1.870E-01  e=2.233E-01  Deinococcus radiodurans

Organism: Rhodospirillum rubrum (strain ATCC 11170 / ATH 1.1.1 / DSM 467 / LMG 4362 / NCIMB 8255 / S1) (NCBI:txid269796)

pLDDT: mean 83.62, std 16.79, range [28.52, 98.88]

Foldseek 3Di:
DPPQLCVLLVVLVVVLVVVVVCVVVPPPVRQLLLLVLLLLLLLLLLLLLLVAQQQANALQLLLLLLQLLLQLQLQAFDLVVCCVQQVLDDPVSSHHHDDLVVSLQVSLVVLLVVLLVLLLVLLVDGDVSSHVVSLVVSVVSLQCLLPPCNRNVHQDKRARQAQPRGSNNSSVLSSVSLSVSVVCCPDVLVVLSNVNNVPVVVSVVVPDDSSVSSSVSRSNSSSSSSSSSSSVSSNVRMGGSVVSHDVSSVLSVLLCQQLFSQESQSSSVSSVVLSVLLVVVQVLLVFDCPPPDGPHNPVCVSVVVSVVVSVVSCVVPVRHDQNNHYPVVVPPVD/DPPQLCVLLVVLCVVLVVCVVCVVVPPPVRQLLLLVLLLLLLLLLLLLLLVAQQQANALQLLLLLLQLLLQLQLQAFDLVVCCVQQVLDDPVSSHHHDDLVVSLQVSLVVLLVVLLVLLLVLLVDGDVSSHVVSLVVSVVSLQCLLPPCNRNVHQDKRARQAQPRGSVNSSVLSSVSLSVSVCCCPDVLVVLSNVNNVPVVVSVVVPDDSSVSSSVSRSNSSSSSSSSSSNVSSNVRMDGSVVSHDVSSVLSVLLCQQLFSQESQSSSVSSVVLSVLLVVVQVLLVFDCPPPDGPHNPVCVSVVVSVVVSVVSCVVPVRHPQNNHYPVVVPPVD

Sequence (668 aa):
MSRRLVLMLGGACLLALAGWGLPMVVSDYGQRLLIMGCISVILVASMGLANGFTGVFSLGQVGFVAIGAYVSGILSLSVADKAAYLPDLPAFLAGVQMGTVPATLLAGAVCAGVAVIVGLPLMRLSGHHVSVATMGFMIIVNSVIVNAESFTRGARTFTGVPTDITLPVALIWMVITLALLGRLIYSPIGLALRSVREDTIAAQAVGLSVLKTRLLAFTVGAFFAGVGGSLYGHYLGSFSAQTFFFPLMVSLIIMLVLGGMGSLSGAVVGVVVVTALSEILRNLERGMDLGFVVVPPLFGASQVVLGLLFILVMIYRPRGLLEDRELTSFGRKGMSRRLVLMLGGACLLALAGWGLPMVVSDYGQRLLIMGCISVILVASMGLANGFTGVFSLGQVGFVAIGAYVSGILSLSVADKAAYLPDLPAFLAGVQMGTVPATLLAGAVCAGVAVIVGLPLMRLSGHHVSVATMGFMIIVNSVIVNAESFTRGARTFTGVPTDITLPVALIWMVITLALLGRLIYSPIGLALRSVREDTIAAQAVGLSVLKTRLLAFTVGAFFAGVGGSLYGHYLGSFSAQTFFFPLMVSLIIMLVLGGMGSLSGAVVGVVVVTALSEILRNLERGMDLGFVVVPPLFGASQVVLGLLFILVMIYRPRGLLEDRELTSFGRKG